Protein 3HBA (pdb70)

CATH classification: 3.40.50.10490 (+1 more: 3.40.50.10490)

Sequence (615 aa):
TTNTIEQEARTAPQKIAEQLLANDAITESLGSSVLREFKPKFVIVGRGSSDHAGVFAKYLFEIEASIPTFAAAPSVASVYGKTLKLAGGLVIVISQSGRSPDILAQARAKNAGAFCVALVVNDETAPIKDIVDVVIPLRAGEEKAVAATKSYLATLSALLQVAAKWTQNESSLVEAVNSLPQALQAAVDAEPQLRAGSLTDVKNLVVLGRGFGYAVVSKEIALKLKEVVCAIHHAEAFSSAEFLSILDVCIRDESYGSHVEQIANVKQRGANLIHLHQTSADIHPRIIAPLALLQRFYIDVAAVAIALGINPDKTTNTIEQEARTAPQKIAEQLLANDAITESLGSVLREFKPKFVIVGRGSSDHAGVFAKYLFEIEASIPTFAAAPSVASVYGKTLKLAGGLVIVISQSGRSPDILAQARRAKNAGAFCVALVNDETAPIKDIVDVVIIPLRAGEEKAVAATKSYLATLSALLQVAAKWTQNNESLVEAVNSLPQALQAAVDAEPQLRAGSLTDVKNLVVLGRGFGYAVVSKEIALKLKEVVCAIHAEAFSSAEFLSILDVCIRRDESYGSHVEQIANVKQRGANLIHLHQTSADIHHPRIAPLALLQRFYIDVAAVAIALGINPDKP

Solvent-accessible surface area: 22701 Å² total

InterPro domains:
  IPR001347 SIS domain [PF01380] (42-165)
  IPR001347 SIS domain [PF01380] (200-285)
  IPR001347 SIS domain [PS51464] (32-174)
  IPR001347 SIS domain [PS51464] (191-333)
  IPR035466 GlmS/AgaS, SIS domain 1 [cd05008] (43-168)
  IPR035490 GlmS/FrlB, SIS domain 2 [cd05009] (194-330)
  IPR046348 SIS domain superfamily [SSF53697] (4-331)

Organism: Shewanella denitrificans (strain OS217 / ATCC BAA-1090 / DSM 15013) (NCBI:txid318161)

B-factor: mean 24.26, std 10.54, range [4.54, 102.03]

Nearest PDB structures (foldseek):
  3hba-assembly1_A  TM=1.003E+00  e=1.716E-53  Shewanella denitrificans OS217
  8eol-assembly1_A  TM=9.895E-01  e=9.087E-47  Shewanella denitrificans OS217
  8eol-assembly1_B  TM=9.824E-01  e=3.189E-46  Shewanella denitrificans OS217
  7kqa-assembly1_B  TM=9.070E-01  e=3.285E-26  Stenotrophomonas maltophilia
  3fj1-assembly2_C  TM=9.315E-01  e=9.340E-25  Ruegeria pomeroyi DSS-3

Structure (mmCIF, N/CA/C/O backbone):
data_3HBA
#
_entry.id   3HBA
#
_cell.length_a   74.579
_cell.length_b   89.445
_cell.length_c   109.497
_cell.angle_alpha   90.000
_cell.angle_beta   90.000
_cell.angle_gamma   90.000
#
_symmetry.space_group_name_H-M   'P 21 21 21'
#
loop_
_entity.id
_entity.type
_entity.pdbx_description
1 polymer 'Putative phosphosugar isomerase'
2 non-polymer 'CITRIC ACID'
3 non-polymer GLYCEROL
4 water water
#
loop_
_atom_site.group_PDB
_atom_site.id
_atom_site.type_symbol
_atom_site.label_atom_id
_atom_site.label_alt_id
_atom_site.label_comp_id
_atom_site.label_asym_id
_atom_site.label_entity_id
_atom_site.label_seq_id
_atom_site.pdbx_PDB_ins_code
_atom_site.Cartn_x
_atom_site.Cartn_y
_atom_site.Cartn_z
_atom_site.occupancy
_atom_site.B_iso_or_equiv
_atom_site.auth_seq_id
_atom_site.auth_comp_id
_atom_site.auth_asym_id
_atom_site.auth_atom_id
_atom_site.pdbx_PDB_model_num
ATOM 17 N N . THR A 1 3 ? 46.579 84.572 13.711 1.00 18.67 2 THR A N 1
ATOM 18 C CA . THR A 1 3 ? 47.762 85.307 13.196 1.00 17.64 2 THR A CA 1
ATOM 19 C C . THR A 1 3 ? 47.417 86.782 13.188 1.00 15.92 2 THR A C 1
ATOM 20 O O . THR A 1 3 ? 46.242 87.156 13.198 1.00 15.49 2 THR A O 1
ATOM 24 N N . THR A 1 4 ? 48.426 87.636 13.130 1.00 15.26 3 THR A N 1
ATOM 25 C CA . THR A 1 4 ? 48.190 89.072 13.251 1.00 12.36 3 THR A CA 1
ATOM 26 C C . THR A 1 4 ? 48.807 89.909 12.143 1.00 15.67 3 THR A C 1
ATOM 27 O O . THR A 1 4 ? 49.779 89.508 11.465 1.00 16.11 3 THR A O 1
ATOM 31 N N . ASN A 1 5 ? 48.275 91.123 12.016 1.00 18.24 4 ASN A N 1
ATOM 32 C CA . ASN A 1 5 ? 48.790 92.049 11.035 1.00 18.58 4 ASN A CA 1
ATOM 33 C C . ASN A 1 5 ? 49.785 93.053 11.650 1.00 16.80 4 ASN A C 1
ATOM 34 O O . ASN A 1 5 ? 49.997 94.132 11.094 1.00 15.20 4 ASN A O 1
ATOM 39 N N . THR A 1 6 ? 50.416 92.683 12.769 1.00 14.76 5 THR A N 1
ATOM 40 C CA . THR A 1 6 ? 51.387 93.571 13.452 1.00 16.45 5 THR A CA 1
ATOM 41 C C . THR A 1 6 ? 52.693 93.661 12.640 1.00 16.40 5 THR A C 1
ATOM 42 O O . THR A 1 6 ? 53.002 92.753 11.852 1.00 14.10 5 THR A O 1
ATOM 46 N N . ILE A 1 7 ? 53.400 94.779 12.787 1.00 17.21 6 ILE A N 1
ATOM 47 C CA . ILE A 1 7 ? 54.703 94.980 12.142 1.00 18.54 6 ILE A CA 1
ATOM 48 C C . ILE A 1 7 ? 55.674 93.982 12.735 1.00 20.68 6 ILE A C 1
ATOM 49 O O . ILE A 1 7 ? 56.552 93.455 12.052 1.00 25.00 6 ILE A O 1
ATOM 62 N N . GLU A 1 9 ? 55.058 90.984 13.636 1.00 16.96 8 GLU A N 1
ATOM 63 C CA . GLU A 1 9 ? 54.879 89.721 12.954 1.00 15.59 8 GLU A CA 1
ATOM 64 C C . GLU A 1 9 ? 55.431 89.783 11.519 1.00 13.85 8 GLU A C 1
ATOM 65 O O . GLU A 1 9 ? 56.066 88.829 11.044 1.00 13.45 8 GLU A O 1
ATOM 71 N N . GLN A 1 10 ? 55.224 90.903 10.840 1.00 16.14 9 GLN A N 1
ATOM 72 C CA . GLN A 1 10 ? 55.691 91.051 9.462 1.00 16.26 9 GLN A CA 1
ATOM 73 C C . GLN A 1 10 ? 57.186 90.869 9.373 1.00 14.57 9 GLN A C 1
ATOM 74 O O . GLN A 1 10 ? 57.648 90.118 8.528 1.00 14.76 9 GLN A O 1
ATOM 80 N N . GLU A 1 11 ? 57.927 91.518 10.283 1.00 15.05 10 GLU A N 1
ATOM 81 C CA . GLU A 1 11 ? 59.382 91.410 10.346 1.00 15.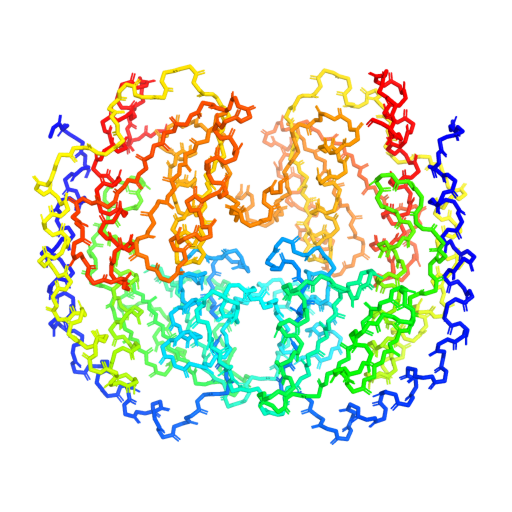46 10 GLU A CA 1
ATOM 82 C C . GLU A 1 11 ? 59.824 89.981 10.680 1.00 16.39 10 GLU A C 1
ATOM 83 O O . GLU A 1 11 ? 60.717 89.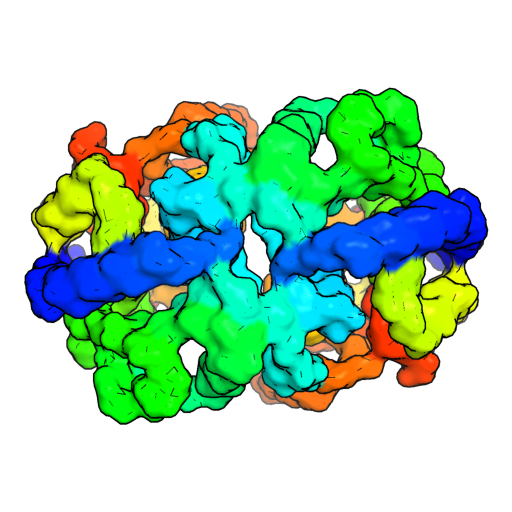415 10.026 1.00 16.89 10 GLU A O 1
ATOM 89 N N . ALA A 1 12 ? 59.156 89.375 11.651 1.00 15.81 11 ALA A N 1
ATOM 90 C CA . ALA A 1 12 ? 59.485 88.036 12.039 1.00 14.43 11 ALA A CA 1
ATOM 91 C C . ALA A 1 12 ? 59.329 87.084 10.842 1.00 15.02 11 ALA A C 1
ATOM 92 O O . ALA A 1 12 ? 60.217 86.264 10.592 1.00 14.91 11 ALA A O 1
ATOM 94 N N . ARG A 1 13 ? 58.248 87.232 10.082 1.00 16.97 12 ARG A N 1
ATOM 95 C CA . ARG A 1 13 ? 57.976 86.342 8.945 1.00 16.28 12 ARG A CA 1
ATOM 96 C C . ARG A 1 13 ? 58.879 86.551 7.743 1.00 17.57 12 ARG A C 1
ATOM 97 O O . ARG A 1 13 ? 58.987 85.645 6.911 1.00 17.25 12 ARG A O 1
ATOM 105 N N . THR A 1 14 ? 59.519 87.721 7.660 1.00 20.96 13 THR A N 1
ATOM 106 C CA . THR A 1 14 ? 60.525 88.029 6.629 1.00 22.17 13 THR A CA 1
ATOM 107 C C . THR A 1 14 ? 61.959 87.524 6.926 1.00 21.44 13 THR A C 1
ATOM 108 O O . THR A 1 14 ? 62.814 87.542 6.035 1.00 20.09 13 THR A O 1
ATOM 112 N N . ALA A 1 15 ? 62.222 87.112 8.170 1.00 17.63 14 ALA A N 1
ATOM 113 C CA . ALA A 1 15 ? 63.533 86.676 8.608 1.00 15.86 14 ALA A CA 1
ATOM 114 C C . ALA A 1 15 ? 64.148 85.576 7.755 1.00 17.30 14 ALA A C 1
ATOM 115 O O . ALA A 1 15 ? 65.315 85.648 7.436 1.00 13.78 14 ALA A O 1
ATOM 117 N N . PRO A 1 16 ? 63.378 84.524 7.423 1.00 20.50 15 PRO A N 1
ATOM 118 C CA . PRO A 1 16 ? 64.026 83.430 6.665 1.00 20.11 15 PRO A CA 1
ATOM 119 C C . PRO A 1 16 ? 64.621 83.881 5.321 1.00 17.92 15 PRO A C 1
ATOM 120 O O . PRO A 1 16 ? 65.748 83.507 4.984 1.00 16.33 15 PRO A O 1
ATOM 124 N N . GLN A 1 17 ? 63.871 84.671 4.576 1.00 18.87 16 GLN A N 1
ATOM 125 C CA . GLN A 1 17 ? 64.362 85.157 3.297 1.00 19.79 16 GLN A CA 1
ATOM 126 C C . GLN A 1 17 ? 65.474 86.174 3.487 1.00 18.94 16 GLN A C 1
ATOM 127 O O . GLN A 1 17 ? 66.445 86.141 2.728 1.00 20.77 16 GLN A O 1
ATOM 133 N N . LYS A 1 18 ? 65.348 87.064 4.478 1.00 19.08 17 LYS A N 1
ATOM 134 C CA . LYS A 1 18 ? 66.374 88.066 4.715 1.00 19.20 17 LYS A CA 1
ATOM 135 C C . LYS A 1 18 ? 67.670 87.398 5.109 1.00 16.53 17 LYS A C 1
ATOM 136 O O . LYS A 1 18 ? 68.729 87.833 4.694 1.00 15.64 17 LYS A O 1
ATOM 142 N N . ILE A 1 19 ? 67.591 86.329 5.890 1.00 16.23 18 ILE A N 1
ATOM 143 C CA . ILE A 1 19 ? 68.792 85.614 6.305 1.00 15.30 18 ILE A CA 1
ATOM 144 C C . ILE A 1 19 ? 69.376 84.799 5.132 1.00 15.99 18 ILE A C 1
ATOM 145 O O . ILE A 1 19 ? 70.607 84.738 4.970 1.00 15.91 18 ILE A O 1
ATOM 150 N N . ALA A 1 20 ? 68.537 84.214 4.290 1.00 15.50 19 ALA A N 1
ATOM 151 C CA . ALA A 1 20 ? 69.070 83.533 3.104 1.00 15.29 19 ALA A CA 1
ATOM 152 C C . ALA A 1 20 ? 69.892 84.561 2.281 1.00 16.63 19 ALA A C 1
ATOM 153 O O . ALA A 1 20 ? 71.053 84.299 1.907 1.00 13.78 19 ALA A O 1
ATOM 155 N N . GLU A 1 21 ? 69.322 85.745 2.064 1.00 14.57 20 GLU A N 1
ATOM 156 C CA . GLU A 1 21 ? 70.035 86.809 1.343 1.00 16.45 20 GLU A CA 1
ATOM 157 C C . GLU A 1 21 ? 71.319 87.257 2.057 1.00 14.62 20 GLU A C 1
ATOM 158 O O . GLU A 1 21 ? 72.333 87.505 1.417 1.00 13.34 20 GLU A O 1
ATOM 164 N N . GLN A 1 22 ? 71.278 87.339 3.383 1.00 14.53 21 GLN A N 1
ATOM 165 C CA . GLN A 1 22 ? 72.434 87.722 4.182 1.00 13.32 21 GLN A CA 1
ATOM 166 C C . GLN A 1 22 ? 73.609 86.738 4.015 1.00 15.74 21 GLN A C 1
ATOM 167 O O . GLN A 1 22 ? 74.757 87.139 3.748 1.00 14.80 21 GLN A O 1
ATOM 173 N N . LEU A 1 23 ? 73.303 85.454 4.168 1.00 14.69 22 LEU A N 1
ATOM 174 C CA . LEU A 1 23 ? 74.303 84.407 4.093 1.00 15.74 22 LEU A CA 1
ATOM 175 C C . LEU A 1 23 ? 74.957 84.350 2.715 1.00 16.09 22 LEU A C 1
ATOM 176 O O . LEU A 1 23 ? 76.186 84.247 2.590 1.00 17.12 22 LEU A O 1
ATOM 181 N N . LEU A 1 24 ? 74.146 84.454 1.684 1.00 13.40 23 LEU A N 1
ATOM 182 C CA . LEU A 1 24 ? 74.678 84.453 0.330 1.00 15.85 23 LEU A CA 1
ATOM 183 C C . LEU A 1 24 ? 75.599 85.675 0.141 1.00 14.49 23 LEU A C 1
ATOM 184 O O . LEU A 1 24 ? 76.754 85.536 -0.313 1.00 13.38 23 LEU A O 1
ATOM 189 N N . ALA A 1 25 ? 75.089 86.862 0.486 1.00 14.71 24 ALA A N 1
ATOM 190 C CA . ALA A 1 25 ? 75.828 88.135 0.315 1.00 13.82 24 ALA A CA 1
ATOM 191 C C . ALA A 1 25 ? 77.133 88.209 1.165 1.00 15.39 24 ALA A C 1
ATOM 192 O O . ALA A 1 25 ? 78.127 88.827 0.758 1.00 14.69 24 ALA A O 1
ATOM 194 N N . ASN A 1 26 ? 77.141 87.550 2.314 1.00 15.39 25 ASN A N 1
ATOM 195 C CA . ASN A 1 26 ? 78.283 87.563 3.252 1.00 13.28 25 ASN A CA 1
ATOM 196 C C . ASN A 1 26 ? 79.211 86.364 3.152 1.00 14.56 25 ASN A C 1
ATOM 197 O O . ASN A 1 26 ? 80.203 86.250 3.935 1.00 16.01 25 ASN A O 1
ATOM 202 N N . ASP A 1 27 ? 78.902 85.447 2.238 1.00 15.83 26 ASP A N 1
ATOM 203 C CA . ASP A 1 27 ? 79.715 84.232 2.123 1.00 14.37 26 ASP A CA 1
ATOM 204 C C . ASP A 1 27 ? 81.178 84.567 1.855 1.00 16.44 26 ASP A C 1
ATOM 205 O O . ASP A 1 27 ? 82.062 83.983 2.492 1.00 13.86 26 ASP A O 1
ATOM 210 N N . ALA A 1 28 ? 81.450 85.478 0.910 1.00 14.33 27 ALA A N 1
ATOM 211 C CA . ALA A 1 28 ? 82.844 85.844 0.594 1.00 14.49 27 ALA A CA 1
ATOM 212 C C . ALA A 1 28 ? 83.570 86.526 1.775 1.00 15.54 27 ALA A C 1
ATOM 213 O O . ALA A 1 28 ? 84.681 86.119 2.126 1.00 14.02 27 ALA A O 1
ATOM 215 N N . ILE A 1 29 ? 82.950 87.533 2.404 1.00 15.46 28 ILE A N 1
ATOM 216 C CA . ILE A 1 29 ? 83.608 88.258 3.474 1.00 12.39 28 ILE A CA 1
ATOM 217 C C . ILE A 1 29 ? 83.874 87.398 4.702 1.00 15.63 28 ILE A C 1
ATOM 218 O O . ILE A 1 29 ? 84.968 87.488 5.286 1.00 16.84 28 ILE A O 1
ATOM 223 N N . THR A 1 30 ? 82.941 86.498 5.042 1.00 13.79 29 THR A N 1
ATOM 224 C CA . THR A 1 30 ? 83.114 85.623 6.207 1.00 12.83 29 THR A CA 1
ATOM 225 C C . THR A 1 30 ? 84.142 84.532 5.917 1.00 14.18 29 THR A C 1
ATOM 226 O O . THR A 1 30 ? 84.922 84.151 6.788 1.00 13.78 29 THR A O 1
ATOM 230 N N . GLU A 1 31 ? 84.161 84.033 4.682 1.00 13.43 30 GLU A N 1
ATOM 231 C CA . GLU A 1 31 ? 85.218 83.133 4.253 1.00 12.92 30 GLU A CA 1
ATOM 232 C C . GLU A 1 31 ? 86.628 83.736 4.466 1.00 14.36 30 GLU A C 1
ATOM 233 O O . GLU A 1 31 ? 87.514 83.066 5.008 1.00 10.09 30 GLU A O 1
ATOM 239 N N . SER A 1 32 ? 86.825 84.979 4.016 1.00 13.81 31 SER A N 1
ATOM 240 C CA . SER A 1 32 ? 88.102 85.656 4.170 1.00 14.36 31 SER A CA 1
ATOM 241 C C . SER A 1 32 ? 88.383 85.929 5.643 1.00 12.64 31 SER A C 1
ATOM 242 O O . SER A 1 32 ? 89.513 85.814 6.095 1.00 12.12 31 SER A O 1
ATOM 245 N N . LEU A 1 33 ? 87.366 86.303 6.394 1.00 12.32 32 LEU A N 1
ATOM 246 C CA . LEU A 1 33 ? 87.568 86.545 7.842 1.00 12.73 32 LEU A CA 1
ATOM 247 C C . LEU A 1 33 ? 88.036 85.261 8.518 1.00 11.29 32 LEU A C 1
ATOM 248 O O . LEU A 1 33 ? 88.859 85.297 9.388 1.00 17.23 32 LEU A O 1
ATOM 253 N N . GLY A 1 34 ? 87.525 84.130 8.060 1.00 14.66 33 GLY A N 1
ATOM 254 C CA . GLY A 1 34 ? 87.902 82.809 8.572 1.00 13.82 33 GLY A CA 1
ATOM 255 C C . GLY A 1 34 ? 89.378 82.549 8.394 1.00 15.18 33 GLY A C 1
ATOM 256 O O . GLY A 1 34 ? 90.012 82.029 9.292 1.00 16.09 33 GLY A O 1
ATOM 257 N N . SER A 1 35 ? 89.895 82.904 7.219 1.00 15.43 34 SER A N 1
ATOM 258 C CA A SER A 1 35 ? 91.322 82.827 6.907 0.50 15.10 34 SER A CA 1
ATOM 259 C CA B SER A 1 35 ? 91.338 82.813 6.930 0.50 15.42 34 SER A CA 1
ATOM 260 C C . SER A 1 35 ? 92.159 83.732 7.837 1.00 14.63 34 SER A C 1
ATOM 261 O O . SER A 1 35 ? 93.196 83.331 8.363 1.00 15.52 34 SER A O 1
ATOM 266 N N . VAL A 1 36 ? 91.710 84.957 8.014 1.00 13.09 35 VAL A N 1
ATOM 267 C CA . VAL A 1 36 ? 92.349 85.889 8.958 1.00 14.15 35 VAL A CA 1
ATOM 268 C C . VAL A 1 36 ? 92.404 85.303 10.387 1.00 13.94 35 VAL A C 1
ATOM 269 O O . VAL A 1 36 ? 93.455 85.292 11.039 1.00 13.71 35 VAL A O 1
ATOM 273 N N . LEU A 1 37 ? 91.303 84.735 10.837 1.00 13.60 36 LEU A N 1
ATOM 274 C CA . LEU A 1 37 ? 91.244 84.199 12.211 1.00 13.84 36 LEU A CA 1
ATOM 275 C C . LEU A 1 37 ? 92.113 82.938 12.399 1.00 16.42 36 LEU A C 1
ATOM 276 O O . LEU A 1 37 ? 92.761 82.782 13.446 1.00 17.04 36 LEU A O 1
ATOM 281 N N . ARG A 1 38 ? 92.183 82.070 11.395 1.00 14.45 37 ARG A N 1
ATOM 282 C CA . ARG A 1 38 ? 93.052 80.901 11.521 1.00 13.48 37 ARG A CA 1
ATOM 283 C C . ARG A 1 38 ? 94.516 81.318 11.516 1.00 13.66 37 ARG A C 1
ATOM 284 O O . ARG A 1 38 ? 95.358 80.673 12.146 1.00 13.63 37 ARG A O 1
ATOM 292 N N . GLU A 1 39 ? 94.828 82.431 10.852 1.00 13.88 38 GLU A N 1
ATOM 293 C CA . GLU A 1 39 ? 96.202 82.927 10.845 1.00 14.06 38 GLU A CA 1
ATOM 294 C C . GLU A 1 39 ? 96.574 83.590 12.168 1.00 14.77 38 GLU A C 1
ATOM 295 O O . GLU A 1 39 ? 97.650 83.379 12.681 1.00 15.05 38 GLU A O 1
ATOM 301 N N . PHE A 1 40 ? 95.664 84.400 12.679 1.00 14.83 39 PHE A N 1
ATOM 302 C CA . PHE A 1 40 ? 95.819 85.233 13.894 1.00 19.23 39 PHE A CA 1
ATOM 303 C C . PHE A 1 40 ? 95.766 84.369 15.178 1.00 18.71 39 PHE A C 1
ATOM 304 O O . PHE A 1 40 ? 96.486 84.638 16.124 1.00 17.87 39 PHE A O 1
ATOM 312 N N . LYS A 1 41 ? 94.881 83.373 15.204 1.00 18.40 40 LYS A N 1
ATOM 313 C CA . LYS A 1 41 ? 94.754 82.440 16.324 1.00 20.52 40 LYS A CA 1
ATOM 314 C C . LYS A 1 41 ? 94.349 83.144 17.611 1.00 17.47 40 LYS A C 1
ATOM 315 O O . LYS A 1 41 ? 95.148 83.261 18.533 1.00 16.76 40 LYS A O 1
ATOM 319 N N . PRO A 1 42 ? 93.099 83.611 17.682 1.00 19.55 41 PRO A N 1
ATOM 320 C CA . PRO A 1 42 ? 92.640 84.340 18.869 1.00 20.48 41 PRO A CA 1
ATOM 321 C C . PRO A 1 42 ? 92.764 83.511 20.134 1.00 20.37 41 PRO A C 1
ATOM 322 O O . PRO A 1 42 ? 92.388 82.326 20.157 1.00 17.61 41 PRO A O 1
ATOM 326 N N . LYS A 1 43 ? 93.300 84.145 21.166 1.00 19.98 42 LYS A N 1
ATOM 327 C CA . LYS A 1 43 ? 93.447 83.531 22.476 1.00 20.16 42 LYS A CA 1
ATOM 328 C C . LYS A 1 43 ? 92.114 83.505 23.222 1.00 18.68 42 LYS A C 1
ATOM 329 O O . LYS A 1 43 ? 91.896 82.692 24.083 1.00 17.28 42 LYS A O 1
ATOM 335 N N . PHE A 1 44 ? 91.257 84.461 22.901 1.00 17.43 43 PHE A N 1
ATOM 336 C CA . PHE A 1 44 ? 89.938 84.586 23.525 1.00 13.26 43 PHE A CA 1
ATOM 337 C C . PHE A 1 44 ? 89.091 85.427 22.612 1.00 12.97 43 PHE A C 1
ATOM 338 O O . PHE A 1 44 ? 89.598 86.072 21.639 1.00 16.48 43 PHE A O 1
ATOM 346 N N . VAL A 1 45 ? 87.784 85.382 22.861 1.00 17.32 44 VAL A N 1
ATOM 347 C CA . VAL A 1 45 ? 86.826 86.198 22.115 1.00 16.62 44 VAL A CA 1
ATOM 348 C C . VAL A 1 45 ? 86.058 87.078 23.097 1.00 17.13 44 VAL A C 1
ATOM 349 O O . VAL A 1 45 ? 85.388 86.585 23.988 1.00 15.75 44 VAL A O 1
ATOM 361 N N . ILE A 1 47 ? 83.124 89.874 23.507 1.00 14.19 46 ILE A N 1
ATOM 362 C CA . ILE A 1 47 ? 81.945 90.461 22.840 1.00 12.05 46 ILE A CA 1
ATOM 363 C C . ILE A 1 47 ? 81.615 91.843 23.415 1.00 16.07 46 ILE A C 1
ATOM 364 O O . ILE A 1 47 ? 81.412 91.976 24.616 1.00 17.24 46 ILE A O 1
ATOM 369 N N . VAL A 1 48 ? 81.598 92.868 22.559 1.00 14.71 47 VAL A N 1
ATOM 370 C CA . VAL A 1 48 ? 81.319 94.249 22.955 1.00 15.76 47 VAL A CA 1
ATOM 371 C C . VAL A 1 48 ? 79.905 94.601 22.504 1.00 19.22 47 VAL A C 1
ATOM 372 O O . VAL A 1 48 ? 79.555 94.545 21.306 1.00 17.10 47 VAL A O 1
ATOM 376 N N . GLY A 1 49 ? 79.085 94.937 23.469 1.00 20.03 48 GLY A N 1
ATOM 377 C CA . GLY A 1 49 ? 77.720 95.307 23.212 1.00 23.32 48 GLY A CA 1
ATOM 378 C C . GLY A 1 49 ? 77.181 96.009 24.438 1.00 21.99 48 GLY A C 1
ATOM 379 O O . GLY A 1 49 ? 77.761 96.999 24.908 1.00 22.79 48 GLY A O 1
ATOM 380 N N . ARG A 1 50 ? 76.077 95.494 24.948 1.00 24.06 49 ARG A N 1
ATOM 381 C CA . ARG A 1 50 ? 75.390 96.092 26.088 1.00 28.15 49 ARG A CA 1
ATOM 382 C C . ARG A 1 50 ? 75.707 95.392 27.417 1.00 29.75 49 ARG A C 1
ATOM 383 O O . ARG A 1 50 ? 74.855 95.257 28.261 1.00 34.94 49 ARG A O 1
ATOM 387 N N . GLY A 1 51 ? 76.935 94.939 27.595 1.00 31.15 50 GLY A N 1
ATOM 388 C CA . GLY A 1 51 ? 77.331 94.293 28.825 1.00 32.51 50 GLY A CA 1
ATOM 389 C C . GLY A 1 51 ? 76.829 92.883 28.954 1.00 34.53 50 GLY A C 1
ATOM 390 O O . GLY A 1 51 ? 76.594 92.200 27.960 1.00 32.28 50 GLY A O 1
ATOM 391 N N . SER A 1 52 ? 76.680 92.428 30.195 1.00 36.19 51 SER A N 1
ATOM 392 C CA . SER A 1 52 ? 76.175 91.072 30.465 1.00 37.75 51 SER A CA 1
ATOM 393 C C . SER A 1 52 ? 74.704 90.923 30.045 1.00 39.64 51 SER A C 1
ATOM 394 O O . SER A 1 52 ? 74.233 89.812 29.764 1.00 41.17 51 SER A O 1
ATOM 397 N N . SER A 1 53 ? 73.978 92.040 29.947 1.00 41.27 52 SER A N 1
ATOM 398 C CA . SER A 1 53 ? 72.596 91.974 29.476 1.00 42.17 52 SER A CA 1
ATOM 399 C C . SER A 1 53 ? 72.556 91.833 27.945 1.00 42.81 52 SER A C 1
ATOM 400 O O . SER A 1 53 ? 71.508 92.136 27.327 1.00 44.75 52 SER A O 1
ATOM 403 N N . ASP A 1 54 ? 73.664 91.394 27.322 1.00 34.86 53 ASP A N 1
ATOM 404 C CA . ASP A 1 54 ? 73.648 91.327 25.881 1.00 31.88 53 ASP A CA 1
ATOM 405 C C . ASP A 1 54 ? 73.265 89.921 25.476 1.00 26.68 53 ASP A C 1
ATOM 406 O O . ASP A 1 54 ? 74.041 88.986 25.630 1.00 20.33 53 ASP A O 1
ATOM 411 N N . HIS A 1 55 ? 72.067 89.763 24.948 1.00 22.98 54 HIS A N 1
ATOM 412 C CA . HIS A 1 55 ? 71.607 88.394 24.652 1.00 25.69 54 HIS A CA 1
ATOM 413 C C . HIS A 1 55 ? 72.388 87.705 23.562 1.00 22.85 54 HIS A C 1
ATOM 414 O O . HIS A 1 55 ? 72.710 86.522 23.679 1.00 22.61 54 HIS A O 1
ATOM 421 N N . ALA A 1 56 ? 72.761 88.471 22.539 1.00 22.51 55 ALA A N 1
ATOM 422 C CA . ALA A 1 56 ? 73.578 87.943 21.443 1.00 22.34 55 ALA A CA 1
ATOM 423 C C . ALA A 1 56 ? 74.917 87.490 21.961 1.00 19.90 55 ALA A C 1
ATOM 424 O O . ALA A 1 56 ? 75.401 86.429 21.555 1.00 19.22 55 ALA A O 1
ATOM 426 N N . GLY A 1 57 ? 75.484 88.252 22.903 1.00 19.44 56 GLY A N 1
ATOM 427 C CA . GLY A 1 57 ? 76.746 87.913 23.546 1.00 19.31 56 GLY A CA 1
ATOM 428 C C . GLY A 1 57 ? 76.660 86.587 24.306 1.00 19.09 56 GLY A C 1
ATOM 429 O O . GLY A 1 57 ? 77.577 85.799 24.272 1.00 18.14 56 GLY A O 1
ATOM 430 N N . VAL A 1 58 ? 75.562 86.332 25.006 1.00 20.33 57 VAL A N 1
ATOM 431 C CA . VAL A 1 58 ? 75.409 85.041 25.712 1.00 18.51 57 VAL A CA 1
ATOM 432 C C . VAL A 1 58 ? 75.397 83.894 24.673 1.00 18.44 57 VAL A C 1
ATOM 433 O O . VAL A 1 58 ? 76.077 82.874 24.835 1.00 17.85 57 VAL A O 1
ATOM 437 N N . PHE A 1 59 ? 74.665 84.065 23.586 1.00 17.24 58 PHE A N 1
ATOM 438 C CA . PHE A 1 59 ? 74.640 83.040 22.543 1.00 16.24 58 PHE A CA 1
ATOM 439 C C . PHE A 1 59 ? 76.065 82.835 21.997 1.00 16.72 58 PHE A C 1
ATOM 440 O O . PHE A 1 59 ? 76.497 81.702 21.812 1.00 14.23 58 PHE A O 1
ATOM 448 N N . ALA A 1 60 ? 76.772 83.937 21.750 1.00 17.53 59 ALA A N 1
ATOM 449 C CA . ALA A 1 60 ? 78.144 83.887 21.220 1.00 17.36 59 ALA A CA 1
ATOM 450 C C . ALA A 1 60 ? 79.104 83.139 22.133 1.00 14.60 59 ALA A C 1
ATOM 451 O O . ALA A 1 60 ? 79.981 82.411 21.669 1.00 15.01 59 ALA A O 1
ATOM 453 N N . LYS A 1 61 ? 78.924 83.266 23.442 1.00 17.94 60 LYS A N 1
ATOM 454 C CA . LYS A 1 61 ? 79.772 82.539 24.365 1.00 13.62 60 LYS A CA 1
ATOM 455 C C . LYS A 1 61 ? 79.672 81.060 24.107 1.00 16.16 60 LYS A C 1
ATOM 456 O O . LYS A 1 61 ? 80.688 80.385 23.967 1.00 15.98 60 LYS A O 1
ATOM 462 N N . TYR A 1 62 ? 78.439 80.552 24.088 1.00 15.35 61 TYR A N 1
ATOM 463 C CA . TYR A 1 62 ? 78.239 79.116 23.858 1.00 15.72 61 TYR A CA 1
ATOM 464 C C . TYR A 1 62 ? 78.755 78.741 22.463 1.00 12.75 61 TYR A C 1
ATOM 465 O O . TYR A 1 62 ? 79.469 77.774 22.310 1.00 12.46 61 TYR A O 1
ATOM 474 N N . LEU A 1 63 ? 78.438 79.560 21.468 1.00 13.58 62 LEU A N 1
ATOM 475 C CA . LEU A 1 63 ? 78.857 79.255 20.087 1.00 13.78 62 LEU A CA 1
ATOM 476 C C . LEU A 1 63 ? 80.383 79.086 19.959 1.00 13.01 62 LEU A C 1
ATOM 477 O O . LEU A 1 63 ? 80.869 78.044 19.501 1.00 12.05 62 LEU A O 1
ATOM 482 N N . PHE A 1 64 ? 81.156 80.075 20.387 1.00 15.48 63 PHE A N 1
ATOM 483 C CA . PHE A 1 64 ? 82.629 80.016 20.145 1.00 12.30 63 PHE A CA 1
ATOM 484 C C . PHE A 1 64 ? 83.381 79.089 21.091 1.00 13.13 63 PHE A C 1
ATOM 485 O O . PHE A 1 64 ? 84.359 78.437 20.694 1.00 14.01 63 PHE A O 1
ATOM 493 N N . GLU A 1 65 ? 82.911 79.002 22.323 1.00 13.67 64 GLU A N 1
ATOM 494 C CA . GLU A 1 65 ? 83.476 78.060 23.271 1.00 14.98 64 GLU A CA 1
ATOM 495 C C . GLU A 1 65 ? 83.233 76.630 22.815 1.00 15.72 64 GLU A C 1
ATOM 496 O O . GLU A 1 65 ? 84.140 75.812 22.817 1.00 17.93 64 GLU A O 1
ATOM 502 N N . ILE A 1 66 ? 82.013 76.326 22.405 1.00 15.11 65 ILE A N 1
ATOM 503 C CA . ILE A 1 66 ? 81.692 74.964 22.047 1.00 13.70 65 ILE A CA 1
ATOM 504 C C . ILE A 1 66 ? 82.243 74.558 20.667 1.00 15.01 65 ILE A C 1
ATOM 505 O O . ILE A 1 66 ? 82.756 73.451 20.524 1.00 14.25 65 ILE A O 1
ATOM 510 N N . GLU A 1 67 ? 82.152 75.438 19.672 1.00 14.99 66 GLU A N 1
ATOM 511 C CA . GLU A 1 67 ? 82.626 75.113 18.309 1.00 16.86 66 GLU A CA 1
ATOM 512 C C . GLU A 1 67 ? 84.114 75.355 18.109 1.00 17.93 66 GLU A C 1
ATOM 513 O O . GLU A 1 67 ? 84.759 74.600 17.407 1.00 18.09 66 GLU A O 1
ATOM 519 N N . ALA A 1 68 ? 84.669 76.371 18.771 1.00 15.50 67 ALA A N 1
ATOM 520 C CA . ALA A 1 68 ? 86.068 76.726 18.567 1.00 17.51 67 ALA A CA 1
ATOM 521 C C . ALA A 1 68 ? 86.996 76.421 19.750 1.00 16.33 67 ALA A C 1
ATOM 522 O O . ALA A 1 68 ? 88.211 76.518 19.624 1.00 18.64 67 ALA A O 1
ATOM 524 N N . SER A 1 69 ? 86.437 76.026 20.878 1.00 16.39 68 SER A N 1
ATOM 525 C CA . SER A 1 69 ? 87.194 75.806 22.112 1.00 14.69 68 SER A CA 1
ATOM 526 C C . SER A 1 69 ? 87.979 77.010 22.597 1.00 16.22 68 SER A C 1
ATOM 527 O O . SER A 1 69 ? 88.992 76.847 23.263 1.00 16.76 68 SER A O 1
ATOM 530 N N . ILE A 1 70 ? 87.531 78.218 22.273 1.00 15.03 69 ILE A N 1
ATOM 531 C CA . ILE A 1 70 ? 88.243 79.443 22.685 1.00 14.89 69 ILE A CA 1
ATOM 532 C C . ILE A 1 70 ? 87.372 80.177 23.734 1.00 15.73 69 ILE A C 1
ATOM 533 O O . ILE A 1 70 ? 86.198 80.430 23.467 1.00 15.65 69 ILE A O 1
ATOM 538 N N . PRO A 1 71 ? 87.945 80.545 24.897 1.00 14.41 70 PRO A N 1
ATOM 539 C CA . PRO A 1 71 ? 87.135 81.236 25.898 1.00 16.74 70 PRO A CA 1
ATOM 540 C C . PRO A 1 71 ? 86.540 82.518 25.337 1.00 15.93 70 PRO A C 1
ATOM 541 O O . PRO A 1 71 ? 87.236 83.286 24.646 1.00 15.94 70 PRO A O 1
ATOM 545 N N . THR A 1 72 ? 85.238 82.676 25.566 1.00 14.36 71 THR A N 1
ATOM 546 C CA . THR A 1 72 ? 84.454 83.801 25.027 1.00 15.21 71 THR A CA 1
ATOM 547 C C . THR A 1 72 ? 83.673 84.473 26.150 1.00 15.20 71 THR A C 1
ATOM 548 O O . THR A 1 72 ? 83.113 83.805 27.055 1.00 16.54 71 THR A O 1
ATOM 552 N N . PHE A 1 73 ? 83.651 85.794 26.150 1.00 16.36 72 PHE A N 1
ATOM 553 C CA . PHE A 1 73 ? 82.979 86.499 27.234 1.00 16.80 72 PHE A CA 1
ATOM 554 C C . PHE A 1 73 ? 82.512 87.872 26.788 1.00 17.48 72 PHE A C 1
ATOM 555 O O . PHE A 1 73 ? 82.918 88.368 25.749 1.00 14.95 72 PHE A O 1
ATOM 563 N N . ALA A 1 74 ? 81.642 88.458 27.586 1.00 15.54 73 ALA A N 1
ATOM 564 C CA . ALA A 1 74 ? 81.123 89.798 27.339 1.00 16.60 73 ALA A CA 1
ATOM 565 C C . ALA A 1 74 ? 81.988 90.832 28.046 1.00 18.27 73 ALA A C 1
ATOM 566 O O . ALA A 1 74 ? 82.412 90.640 29.221 1.00 17.84 73 ALA A O 1
ATOM 568 N N . ALA A 1 75 ? 82.240 91.936 27.351 1.00 16.15 74 ALA A N 1
ATOM 569 C CA . ALA A 1 75 ? 82.882 93.088 27.978 1.00 15.07 74 ALA A CA 1
ATOM 570 C C . ALA A 1 75 ? 81.890 93.795 28.888 1.00 15.21 74 ALA A C 1
ATOM 571 O O . ALA A 1 75 ? 80.684 93.791 28.636 1.00 15.69 74 ALA A O 1
ATOM 573 N N . ALA A 1 76 ? 82.429 94.473 29.901 1.00 13.89 75 ALA A N 1
ATOM 574 C CA . ALA A 1 76 ? 81.669 95.319 30.794 1.00 13.81 75 ALA A CA 1
ATOM 575 C C . ALA A 1 76 ? 81.924 96.738 30.314 1.00 14.20 75 ALA A C 1
ATOM 576 O O . ALA A 1 76 ? 83.031 97.234 30.463 1.00 18.86 75 ALA A O 1
ATOM 578 N N . PRO A 1 77 ? 80.912 97.404 29.709 1.00 15.65 76 PRO A N 1
ATOM 579 C CA . PRO A 1 77 ? 81.124 98.747 29.122 1.00 18.84 76 PRO A CA 1
ATOM 580 C C . PRO A 1 77 ? 81.790 99.755 30.053 1.00 16.06 76 PRO A C 1
ATOM 581 O O . PRO A 1 77 ? 82.719 100.482 29.638 1.00 12.43 76 PRO A O 1
ATOM 585 N N . SER A 1 78 ? 81.344 99.775 31.308 1.00 12.65 77 SER A N 1
ATOM 586 C CA . SER A 1 78 ? 81.877 100.690 32.303 1.00 13.05 77 SER A CA 1
ATOM 587 C C . SER A 1 78 ? 83.380 100.621 32.468 1.00 13.40 77 SER A C 1
ATOM 588 O O . SER A 1 78 ? 84.019 101.644 32.812 1.00 12.12 77 SER A O 1
ATOM 591 N N . VAL A 1 79 ? 83.967 99.430 32.319 1.00 12.35 78 VAL A N 1
ATOM 592 C CA . VAL A 1 79 ? 85.426 99.325 32.463 1.00 12.58 78 VAL A CA 1
ATOM 593 C C . VAL A 1 79 ? 86.130 100.281 31.495 1.00 15.76 78 VAL A C 1
ATOM 594 O O . VAL A 1 79 ? 87.090 100.999 31.933 1.00 11.58 78 VAL A O 1
ATOM 598 N N . ALA A 1 80 ? 85.633 100.339 30.239 1.00 16.00 79 ALA A N 1
ATOM 599 C CA . ALA A 1 80 ? 86.205 101.243 29.195 1.00 17.76 79 ALA A CA 1
ATOM 600 C C . ALA A 1 80 ? 85.734 102.666 29.408 1.00 19.40 79 ALA A C 1
ATOM 601 O O . ALA A 1 80 ? 86.543 103.576 29.504 1.00 19.61 79 ALA A O 1
ATOM 603 N N . SER A 1 81 ? 84.422 102.855 29.554 1.00 20.58 80 SER A N 1
ATOM 604 C CA . SER A 1 81 ? 83.824 104.206 29.577 1.00 22.67 80 SER A CA 1
ATOM 605 C C . SER A 1 81 ? 83.909 104.981 30.880 1.00 24.18 80 SER A C 1
ATOM 606 O O . SER A 1 81 ? 84.252 106.149 30.873 1.00 29.17 80 SER A O 1
ATOM 609 N N . VAL A 1 82 ? 83.609 104.348 32.001 1.00 19.77 81 VAL A N 1
ATOM 610 C CA . VAL A 1 82 ? 83.570 105.023 33.283 1.00 18.05 81 VAL A CA 1
ATOM 611 C C . VAL A 1 82 ? 84.947 104.975 33.971 1.00 17.81 81 VAL A C 1
ATOM 612 O O . VAL A 1 82 ? 85.467 105.980 34.469 1.00 14.17 81 VAL A O 1
ATOM 616 N N . TYR A 1 83 ? 85.542 103.794 33.992 1.00 15.12 82 TYR A N 1
ATOM 617 C CA . TYR A 1 83 ? 86.835 103.628 34.657 1.00 16.24 82 TYR A CA 1
ATOM 618 C C . TYR A 1 83 ? 88.053 104.003 33.766 1.00 15.70 82 TYR A C 1
ATOM 619 O O . TYR A 1 83 ? 89.166 104.113 34.255 1.00 14.41 82 TYR A O 1
ATOM 628 N N . GLY A 1 84 ? 87.827 104.218 32.472 1.00 16.82 83 GLY A N 1
ATOM 629 C CA . GLY A 1 84 ? 88.877 104.660 31.568 1.00 15.89 83 GLY A CA 1
ATOM 630 C C . GLY A 1 84 ? 89.999 103.648 31.354 1.00 15.42 83 GLY A C 1
ATOM 631 O O . GLY A 1 84 ? 91.126 104.031 31.130 1.00 14.44 83 GLY A O 1
ATOM 632 N N . LYS A 1 85 ? 89.698 102.357 31.414 1.00 13.93 84 LYS A N 1
ATOM 633 C CA . LYS A 1 85 ? 90.749 101.352 31.320 1.00 16.55 84 LYS A CA 1
ATOM 634 C C . LYS A 1 85 ? 90.972 100.845 29.912 1.00 17.04 84 LYS A C 1
ATOM 635 O O . LYS A 1 85 ? 90.033 100.759 29.118 1.00 17.46 84 LYS A O 1
ATOM 641 N N . THR A 1 86 ? 92.225 100.535 29.582 1.00 17.45 85 THR A N 1
ATOM 642 C CA . THR A 1 86 ? 92.522 99.820 28.347 1.00 18.29 85 THR A CA 1
ATOM 643 C C . THR A 1 86 ? 93.080 98.478 28.760 1.00 21.13 85 THR A C 1
ATOM 644 O O . THR A 1 86 ? 94.133 98.408 29.393 1.00 22.59 85 THR A O 1
ATOM 648 N N . LEU A 1 87 ? 92.384 97.412 28.405 1.00 16.92 86 LEU A N 1
ATOM 649 C CA . LEU A 1 87 ? 92.800 96.084 28.819 1.00 15.55 86 LEU A CA 1
ATOM 650 C C . LEU A 1 87 ? 93.925 95.563 27.931 1.00 16.91 86 LEU A C 1
ATOM 651 O O . LEU A 1 87 ? 94.195 96.097 26.860 1.00 16.88 86 LEU A O 1
ATOM 656 N N . LYS A 1 88 ? 94.580 94.510 28.384 1.00 16.50 87 LYS A N 1
ATOM 657 C CA . LYS A 1 88 ? 95.626 93.899 27.584 1.00 16.95 87 LYS A CA 1
ATOM 658 C C . LYS A 1 88 ? 94.948 92.842 26.734 1.00 14.97 87 LYS A C 1
ATOM 659 O O . LYS A 1 88 ? 94.558 91.799 27.227 1.00 16.47 87 LYS A O 1
ATOM 665 N N . LEU A 1 89 ? 94.721 93.160 25.471 1.00 12.06 88 LEU A N 1
ATOM 666 C CA . LEU A 1 89 ? 93.971 92.297 24.558 1.00 15.95 88 LEU A CA 1
ATOM 667 C C . LEU A 1 89 ? 94.767 91.845 23.341 1.00 19.88 88 LEU A C 1
ATOM 668 O O . LEU A 1 89 ? 94.175 91.365 22.387 1.00 17.69 88 LEU A O 1
ATOM 673 N N . ALA A 1 90 ? 96.101 91.964 23.396 1.00 19.09 89 ALA A N 1
ATOM 674 C CA . ALA A 1 90 ? 96.965 91.428 22.376 1.00 21.09 89 ALA A CA 1
ATOM 675 C C . ALA A 1 90 ? 96.604 89.961 22.105 1.00 20.26 89 ALA A C 1
ATOM 676 O O . ALA A 1 90 ? 96.405 89.146 23.045 1.00 18.03 89 ALA A O 1
ATOM 678 N N . GLY A 1 91 ? 96.451 89.631 20.825 1.00 16.45 90 GLY A N 1
ATOM 679 C CA . GLY A 1 91 ? 96.165 88.243 20.434 1.00 17.73 90 GLY A CA 1
ATOM 680 C C . GLY A 1 91 ? 94.719 87.824 20.602 1.00 18.10 90 GLY A C 1
ATOM 681 O O . GLY A 1 91 ? 94.389 86.650 20.404 1.00 19.48 90 GLY A O 1
ATOM 682 N N . GLY A 1 92 ? 93.853 88.773 20.983 1.00 17.11 91 GLY A N 1
ATOM 683 C CA . GLY A 1 92 ? 92.414 88.512 21.158 1.00 16.97 91 GLY A CA 1
ATOM 684 C C . GLY A 1 92 ? 91.562 89.012 19.991 1.00 15.77 91 GLY A C 1
ATOM 685 O O . GLY A 1 92 ? 91.955 89.888 19.209 1.00 16.76 91 GLY A O 1
ATOM 686 N N . LEU A 1 93 ? 90.387 88.413 19.857 1.00 16.48 92 LEU A N 1
ATOM 687 C CA . LEU A 1 93 ? 89.403 88.806 18.907 1.00 14.16 92 LEU A CA 1
ATOM 688 C C . LEU A 1 93 ? 88.333 89.542 19.678 1.00 19.08 92 LEU A C 1
ATOM 689 O O . LEU A 1 93 ? 87.822 89.029 20.685 1.00 17.58 92 LEU A O 1
ATOM 694 N N . VAL A 1 94 ? 87.987 90.739 19.211 1.00 17.17 93 VAL A N 1
ATOM 695 C CA . VAL A 1 94 ? 86.842 91.466 19.758 1.00 14.32 93 VAL A CA 1
ATOM 696 C C . VAL A 1 94 ? 85.746 91.527 18.693 1.00 16.95 93 VAL A C 1
ATOM 697 O O . VAL A 1 94 ? 86.003 91.894 17.530 1.00 14.75 93 VAL A O 1
ATOM 701 N N . ILE A 1 95 ? 84.530 91.142 19.087 1.00 16.91 94 ILE A N 1
ATOM 702 C CA . ILE A 1 95 ? 83.358 91.250 18.196 1.00 16.12 94 ILE A CA 1
ATOM 703 C C . ILE A 1 95 ? 82.379 92.252 18.777 1.00 18.14 94 ILE A C 1
ATOM 704 O O . ILE A 1 95 ? 81.815 92.011 19.852 1.00 16.28 94 ILE A O 1
ATOM 709 N N . VAL A 1 96 ? 82.208 93.372 18.074 1.00 17.88 95 VAL A N 1
ATOM 710 C CA . VAL A 1 96 ? 81.278 94.408 18.450 1.00 15.80 95 VAL A CA 1
ATOM 711 C C . VAL A 1 96 ? 79.926 94.055 17.818 1.00 17.30 95 VAL A C 1
ATOM 712 O O . VAL A 1 96 ? 79.839 93.822 16.608 1.00 17.41 95 VAL A O 1
ATOM 716 N N . ILE A 1 97 ? 78.876 94.043 18.612 1.00 16.08 96 ILE A N 1
ATOM 717 C CA . ILE A 1 97 ? 77.531 93.830 18.109 1.00 15.94 96 ILE A CA 1
ATOM 718 C C . ILE A 1 97 ? 76.732 95.092 18.377 1.00 17.86 96 ILE A C 1
ATOM 719 O O . ILE A 1 97 ? 76.561 95.471 19.518 1.00 16.55 96 ILE A O 1
ATOM 724 N N . SER A 1 98 ? 76.242 95.716 17.314 1.00 19.94 97 SER A N 1
ATOM 725 C CA . SER A 1 98 ? 75.443 96.943 17.411 1.00 20.51 97 SER A CA 1
ATOM 726 C C . SER A 1 98 ? 74.679 97.164 16.110 1.00 21.71 97 SER A C 1
ATOM 727 O O . SER A 1 98 ? 75.285 97.283 15.030 1.00 17.94 97 SER A O 1
ATOM 730 N N . GLN A 1 99 ? 73.359 97.268 16.210 1.00 18.61 98 GLN A N 1
ATOM 731 C CA . GLN A 1 99 ? 72.548 97.494 15.033 1.00 18.39 98 GLN A CA 1
ATOM 732 C C . GLN A 1 99 ? 72.869 98.812 14.315 1.00 16.84 98 GLN A C 1
ATOM 733 O O . GLN A 1 99 ? 73.008 98.853 13.080 1.00 18.45 98 GLN A O 1
ATOM 739 N N . SER A 1 100 ? 72.945 99.901 15.072 1.00 18.13 99 SER A N 1
ATOM 740 C CA . SER A 1 100 ? 73.185 101.217 14.494 1.00 19.32 99 SER A CA 1
ATOM 741 C C . SER A 1 100 ? 74.650 101.523 14.295 1.00 20.27 99 SER A C 1
ATOM 742 O O . SER A 1 100 ? 75.006 102.297 13.392 1.00 23.08 99 SER A O 1
ATOM 745 N N . GLY A 1 101 ? 75.497 100.972 15.149 1.00 20.78 100 GLY A N 1
ATOM 746 C CA . GLY A 1 101 ? 76.941 101.222 15.033 1.00 22.39 100 GLY A CA 1
ATOM 747 C C . GLY A 1 101 ? 77.328 102.681 15.373 1.00 21.90 100 GLY A C 1
ATOM 748 O O . GLY A 1 101 ? 78.347 103.183 14.901 1.00 22.01 100 GLY A O 1
ATOM 749 N N . ARG A 1 102 ? 76.510 103.335 16.203 1.00 21.12 101 ARG A N 1
ATOM 750 C CA . ARG A 1 102 ? 76.627 104.767 16.512 1.00 25.15 101 ARG A CA 1
ATOM 751 C C . ARG A 1 102 ? 76.655 105.179 17.964 1.00 24.67 101 ARG A C 1
ATOM 752 O O . ARG A 1 102 ? 77.043 106.311 18.262 1.00 24.74 101 ARG A O 1
ATOM 760 N N . SER A 1 103 ? 76.173 104.318 18.846 1.00 23.59 102 SER A N 1
ATOM 761 C CA . SER A 1 103 ? 76.151 104.609 20.264 1.00 26.73 102 SER A CA 1
ATOM 762 C C . SER A 1 103 ? 77.536 104.992 20.797 1.00 26.98 102 SER A C 1
ATOM 763 O O . SER A 1 103 ? 78.519 104.308 20.533 1.00 22.78 102 SER A O 1
ATOM 766 N N . PRO A 1 104 ? 77.621 106.066 21.592 1.00 30.26 103 PRO A N 1
ATOM 767 C CA . PRO A 1 104 ? 78.924 106.445 22.117 1.00 28.97 103 PRO A CA 1
ATOM 768 C C . PRO A 1 104 ? 79.576 105.388 23.001 1.00 26.31 103 PRO A C 1
ATOM 769 O O . PRO A 1 104 ? 80.803 105.266 22.951 1.00 25.86 103 PRO A O 1
ATOM 773 N N . ASP A 1 105 ? 78.804 104.643 23.801 1.00 25.34 104 ASP A N 1
ATOM 774 C CA . ASP A 1 105 ? 79.407 103.606 24.638 1.00 29.21 104 ASP A CA 1
ATOM 775 C C . ASP A 1 105 ? 79.951 102.453 23.777 1.00 27.27 104 ASP A C 1
ATOM 776 O O . ASP A 1 105 ? 80.906 101.816 24.176 1.00 27.40 104 ASP A O 1
ATOM 781 N N . ILE A 1 106 ? 79.336 102.195 22.627 1.00 25.40 105 ILE A N 1
ATOM 782 C CA . ILE A 1 106 ? 79.850 101.166 21.718 1.00 24.33 105 ILE A CA 1
ATOM 783 C C . ILE A 1 106 ? 81.126 101.651 21.046 1.00 22.16 105 ILE A C 1
ATOM 784 O O . ILE A 1 106 ? 82.084 100.895 20.969 1.00 20.72 105 ILE A O 1
ATOM 789 N N . LEU A 1 107 ? 81.137 102.893 20.568 1.00 17.79 106 LEU A N 1
ATOM 790 C CA . LEU A 1 107 ? 82.312 103.419 19.901 1.00 21.20 106 LEU A CA 1
ATOM 791 C C . LEU A 1 107 ? 83.499 103.544 20.862 1.00 20.30 106 LEU A C 1
ATOM 792 O O . LEU A 1 107 ? 84.624 103.315 20.477 1.00 17.76 106 LEU A O 1
ATOM 797 N N . ALA A 1 108 ? 83.251 103.901 22.118 1.00 21.17 107 ALA A N 1
ATOM 798 C CA . ALA A 1 108 ? 84.330 103.965 23.110 1.00 21.16 107 ALA A CA 1
ATOM 799 C C . ALA A 1 108 ? 84.934 102.559 23.326 1.00 19.11 107 ALA A C 1
ATOM 800 O O . ALA A 1 108 ? 86.149 102.371 23.381 1.00 16.47 107 ALA A O 1
ATOM 802 N N . GLN A 1 109 ? 84.087 101.554 23.424 1.00 19.11 108 GLN A N 1
ATOM 803 C CA . GLN A 1 109 ? 84.619 100.200 23.625 1.00 20.89 108 GLN A CA 1
ATOM 804 C C . GLN A 1 109 ? 85.408 99.750 22.372 1.00 19.75 108 GLN A C 1
ATOM 805 O O . GLN A 1 109 ? 86.483 99.173 22.500 1.00 21.03 108 GLN A O 1
ATOM 811 N N . ALA A 1 110 ? 84.885 100.028 21.175 1.00 18.86 109 ALA A N 1
ATOM 812 C CA . ALA A 1 110 ? 85.625 99.672 19.937 1.00 19.87 109 ALA A CA 1
ATOM 813 C C . ALA A 1 110 ? 87.020 100.322 19.892 1.00 19.17 109 ALA A C 1
ATOM 814 O O . ALA A 1 110 ? 88.010 99.654 19.645 1.00 19.78 109 ALA A O 1
ATOM 816 N N . ARG A 1 111 ? 87.079 101.626 20.147 1.00 17.30 110 ARG A N 1
ATOM 817 C CA . ARG A 1 111 ? 88.340 102.351 20.180 1.00 15.78 110 ARG A CA 1
ATOM 818 C C . ARG A 1 111 ? 89.321 101.753 21.184 1.00 17.09 110 ARG A C 1
ATOM 819 O O . ARG A 1 111 ? 90.498 101.619 20.876 1.00 15.28 110 ARG A O 1
ATOM 835 N N . ALA A 1 113 ? 89.321 98.591 22.409 1.00 19.92 112 ALA A N 1
ATOM 836 C CA . ALA A 1 113 ? 89.738 97.288 21.840 1.00 18.61 112 ALA A CA 1
ATOM 837 C C . ALA A 1 113 ? 90.831 97.458 20.767 1.00 19.78 112 ALA A C 1
ATOM 838 O O . ALA A 1 113 ? 91.839 96.762 20.800 1.00 19.68 112 ALA A O 1
ATOM 840 N N . LYS A 1 114 ? 90.670 98.424 19.861 1.00 20.29 113 LYS A N 1
ATOM 841 C CA . LYS A 1 114 ? 91.678 98.686 18.851 1.00 20.72 113 LYS A CA 1
ATOM 842 C C . LYS A 1 114 ? 92.979 99.133 19.493 1.00 22.90 113 LYS A C 1
ATOM 843 O O . LYS A 1 114 ? 94.021 98.627 19.153 1.00 19.80 113 LYS A O 1
ATOM 849 N N . ASN A 1 115 ? 92.912 100.065 20.437 1.00 22.69 114 ASN A N 1
ATOM 850 C CA . ASN A 1 115 ? 94.097 100.497 21.124 1.00 22.96 114 ASN A CA 1
ATOM 851 C C . ASN A 1 115 ? 94.756 99.381 21.960 1.00 25.02 114 ASN A C 1
ATOM 852 O O . ASN A 1 115 ? 95.956 99.393 22.156 1.00 26.36 114 ASN A O 1
ATOM 857 N N . ALA A 1 116 ? 93.990 98.415 22.430 1.00 23.09 115 ALA A N 1
ATOM 858 C CA . ALA A 1 116 ? 94.548 97.310 23.226 1.00 21.28 115 ALA A CA 1
ATOM 859 C C . ALA A 1 116 ? 95.214 96.212 22.357 1.00 25.42 115 ALA A C 1
ATOM 860 O O . ALA A 1 116 ? 95.707 95.188 22.894 1.00 28.17 115 ALA A O 1
ATOM 862 N N . GLY A 1 117 ? 95.225 96.414 21.036 1.00 25.21 116 GLY A N 1
ATOM 863 C CA . GLY A 1 117 ? 95.788 95.443 20.089 1.00 26.10 116 GLY A CA 1
ATOM 864 C C . GLY A 1 117 ? 94.902 94.283 19.599 1.00 24.64 116 GLY A C 1
ATOM 865 O O . GLY A 1 117 ? 95.388 93.374 18.918 1.00 22.04 116 GLY A O 1
ATOM 866 N N . ALA A 1 118 ? 93.615 94.281 19.929 1.00 20.71 117 ALA A N 1
ATOM 867 C CA . ALA A 1 118 ? 92.731 93.214 19.458 1.00 17.92 117 ALA A CA 1
ATOM 868 C C . ALA A 1 118 ? 92.448 93.343 17.968 1.00 16.75 117 ALA A C 1
ATOM 869 O O . ALA A 1 118 ? 92.423 94.451 17.427 1.00 16.05 117 ALA A O 1
ATOM 871 N N . PHE A 1 119 ? 92.200 92.208 17.320 1.00 14.27 118 PHE A N 1
ATOM 872 C CA . PHE A 1 119 ? 91.642 92.247 15.985 1.00 13.64 118 PHE A CA 1
ATOM 873 C C . PHE A 1 119 ? 90.151 92.458 16.196 1.00 15.97 118 PHE A C 1
ATOM 874 O O . PHE A 1 119 ? 89.549 91.724 16.962 1.00 14.58 118 PHE A O 1
ATOM 882 N N . CYS A 1 120 ? 89.580 93.472 15.537 1.00 13.46 119 CYS A N 1
ATOM 883 C CA . CYS A 1 120 ? 88.213 93.927 15.798 1.00 16.60 119 CYS A CA 1
ATOM 884 C C . CYS A 1 120 ? 87.229 93.764 14.641 1.00 15.04 119 CYS A C 1
ATOM 885 O O . CYS A 1 120 ? 87.420 94.342 13.574 1.00 15.22 119 CYS A O 1
ATOM 888 N N . VAL A 1 121 ? 86.150 93.029 14.911 1.00 16.45 120 VAL A N 1
ATOM 889 C CA . VAL A 1 121 ? 85.077 92.750 13.966 1.00 14.62 120 VAL A CA 1
ATOM 890 C C . VAL A 1 121 ? 83.812 93.409 14.499 1.00 17.37 120 VAL A C 1
ATOM 891 O O . VAL A 1 121 ? 83.579 93.353 15.682 1.00 17.98 120 VAL A O 1
ATOM 895 N N . ALA A 1 122 ? 83.021 94.047 13.633 1.00 15.24 121 ALA A N 1
ATOM 896 C CA . ALA A 1 122 ? 81.725 94.607 14.031 1.00 17.90 121 ALA A CA 1
ATOM 897 C C . ALA A 1 122 ? 80.581 93.967 13.228 1.00 15.50 121 ALA A C 1
ATOM 898 O O . ALA A 1 122 ? 80.629 93.926 11.986 1.00 15.36 121 ALA A O 1
ATOM 900 N N . LEU A 1 123 ? 79.571 93.463 13.927 1.00 17.09 122 LEU A N 1
ATOM 901 C CA . LEU A 1 123 ? 78.319 93.045 13.301 1.00 15.42 122 LEU A CA 1
ATOM 902 C C . LEU A 1 123 ? 77.353 94.221 13.437 1.00 17.12 122 LEU A C 1
ATOM 903 O O . LEU A 1 123 ? 76.917 94.541 14.532 1.00 14.65 122 LEU A O 1
ATOM 908 N N . VAL A 1 124 ? 77.017 94.848 12.323 1.00 17.20 123 VAL A N 1
ATOM 909 C CA A VAL A 1 124 ? 76.244 96.081 12.337 0.50 15.88 123 VAL A CA 1
ATOM 910 C CA B VAL A 1 124 ? 76.228 96.066 12.348 0.50 16.08 123 VAL A CA 1
ATOM 911 C C . VAL A 1 124 ? 75.254 96.097 11.178 1.00 16.38 123 VAL A C 1
ATOM 912 O O . VAL A 1 124 ? 75.539 95.583 10.087 1.00 17.11 123 VAL A O 1
ATOM 919 N N . ASN A 1 125 ? 74.084 96.698 11.403 1.00 19.04 124 ASN A N 1
ATOM 920 C CA . ASN A 1 125 ? 73.084 96.744 10.356 1.00 16.68 124 ASN A CA 1
ATOM 921 C C . ASN A 1 125 ? 73.297 97.953 9.458 1.00 19.71 124 ASN A C 1
ATOM 922 O O . ASN A 1 125 ? 73.136 97.857 8.254 1.00 20.31 124 ASN A O 1
ATOM 927 N N . ASP A 1 126 ? 73.703 99.077 10.026 1.00 20.52 125 ASP A N 1
ATOM 928 C CA . ASP A 1 126 ? 73.957 100.252 9.210 1.00 19.98 125 ASP A CA 1
ATOM 929 C C . ASP A 1 126 ? 75.408 100.263 8.711 1.00 19.81 125 ASP A C 1
ATOM 930 O O . ASP A 1 126 ? 76.301 100.609 9.455 1.00 20.30 125 ASP A O 1
ATOM 935 N N . GLU A 1 127 ? 75.605 99.973 7.432 1.00 21.60 126 GLU A N 1
ATOM 936 C CA . GLU A 1 127 ? 76.934 99.934 6.842 1.00 24.81 126 GLU A CA 1
ATOM 937 C C . GLU A 1 127 ? 77.622 101.286 6.745 1.00 24.74 126 GLU A C 1
ATOM 938 O O . GLU A 1 127 ? 78.830 101.332 6.584 1.00 25.46 126 GLU A O 1
ATOM 944 N N . THR A 1 128 ? 76.879 102.380 6.827 1.00 24.67 127 THR A N 1
ATOM 945 C CA . THR A 1 128 ? 77.495 103.702 6.753 1.00 24.88 127 THR A CA 1
ATOM 946 C C . THR A 1 128 ? 77.887 104.246 8.130 1.00 24.45 127 THR A C 1
ATOM 947 O O . THR A 1 128 ? 78.430 105.332 8.222 1.00 22.88 127 THR A O 1
ATOM 951 N N . ALA A 1 129 ? 77.645 103.478 9.188 1.00 24.19 128 ALA A N 1
ATOM 952 C CA . ALA A 1 129 ? 77.857 103.952 10.559 1.00 23.80 128 ALA A CA 1
ATOM 953 C C . ALA A 1 129 ? 79.341 104.163 10.852 1.00 23.87 128 ALA A C 1
ATOM 954 O O . ALA A 1 129 ? 80.181 103.516 10.266 1.00 22.01 128 ALA A O 1
ATOM 956 N N . PRO A 1 130 ? 79.658 105.075 11.781 1.00 24.88 129 PRO A N 1
ATOM 957 C CA . PRO A 1 130 ? 81.055 105.423 12.038 1.00 24.06 129 PRO A CA 1
ATOM 958 C C . PRO A 1 130 ? 81.925 104.334 12.664 1.00 22.52 129 PRO A C 1
ATOM 959 O O . PRO A 1 130 ? 83.159 104.453 12.628 1.00 24.00 129 PRO A O 1
ATOM 963 N N . ILE A 1 131 ? 81.303 103.297 13.232 1.00 16.63 130 ILE A N 1
ATOM 964 C CA . ILE A 1 131 ? 82.015 102.159 13.759 1.00 19.36 130 ILE A CA 1
ATOM 965 C C . ILE A 1 131 ? 82.967 101.597 12.696 1.00 16.67 130 ILE A C 1
ATOM 966 O O . ILE A 1 131 ? 84.042 101.122 13.036 1.00 16.58 130 ILE A O 1
ATOM 971 N N . LYS A 1 132 ? 82.586 101.696 11.429 1.00 18.95 131 LYS A N 1
ATOM 972 C CA . LYS A 1 132 ? 83.380 101.182 10.335 1.00 20.52 131 LYS A CA 1
ATOM 973 C C . LYS A 1 132 ? 84.749 101.832 10.213 1.00 21.77 131 LYS A C 1
ATOM 974 O O . LYS A 1 132 ? 85.670 101.241 9.690 1.00 23.75 131 LYS A O 1
ATOM 980 N N . ASP A 1 133 ? 84.884 103.052 10.683 1.00 22.14 132 ASP A N 1
ATOM 981 C CA . ASP A 1 133 ? 86.174 103.713 10.662 1.00 22.29 132 ASP A CA 1
ATOM 982 C C . ASP A 1 133 ? 87.032 103.381 11.882 1.00 21.32 132 ASP A C 1
ATOM 983 O O . ASP A 1 133 ? 88.169 103.830 11.976 1.00 25.72 132 ASP A O 1
ATOM 988 N N . ILE A 1 134 ? 86.535 102.582 12.806 1.00 19.16 133 ILE A N 1
ATOM 989 C CA . ILE A 1 134 ? 87.323 102.202 13.977 1.00 18.15 133 ILE A CA 1
ATOM 990 C C . ILE A 1 134 ? 87.795 100.746 13.898 1.00 16.46 133 ILE A C 1
ATOM 991 O O . ILE A 1 134 ? 88.981 100.429 14.107 1.00 14.85 133 ILE A O 1
ATOM 996 N N . VAL A 1 135 ? 86.855 99.858 13.636 1.00 15.11 134 VAL A N 1
ATOM 997 C CA . VAL A 1 135 ? 87.115 98.413 13.610 1.00 15.63 134 VAL A CA 1
ATOM 998 C C . VAL A 1 135 ? 87.832 97.961 12.356 1.00 17.23 134 VAL A C 1
ATOM 999 O O . VAL A 1 135 ? 87.875 98.703 11.360 1.00 14.50 134 VAL A O 1
ATOM 1003 N N . ASP A 1 136 ? 88.410 96.763 12.412 1.00 14.77 135 ASP A N 1
ATOM 1004 C CA . ASP A 1 136 ? 89.113 96.211 11.253 1.00 15.96 135 ASP A CA 1
ATOM 1005 C C . ASP A 1 136 ? 88.160 95.767 10.157 1.00 16.37 135 ASP A C 1
ATOM 1006 O O . ASP A 1 136 ? 88.433 95.978 8.991 1.00 16.10 135 ASP A O 1
ATOM 1011 N N . VAL A 1 137 ? 87.032 95.163 10.503 1.00 16.08 136 VAL A N 1
ATOM 1012 C CA . VAL A 1 137 ? 86.093 94.775 9.439 1.00 15.00 136 VAL A CA 1
ATOM 1013 C C . VAL A 1 137 ? 84.680 94.816 9.970 1.00 14.39 136 VAL A C 1
ATOM 1014 O O . VAL A 1 137 ? 84.457 94.504 11.142 1.00 13.24 136 VAL A O 1
ATOM 1018 N N . VAL A 1 138 ? 83.781 95.269 9.109 1.00 13.85 137 VAL A N 1
ATOM 1019 C CA . VAL A 1 138 ? 82.333 95.206 9.326 1.00 14.38 137 VAL A CA 1
ATOM 1020 C C . VAL A 1 138 ? 81.742 94.045 8.561 1.00 13.03 137 VAL A C 1
ATOM 1021 O O . VAL A 1 138 ? 82.003 93.877 7.351 1.00 16.03 137 VAL A O 1
ATOM 1025 N N . ILE A 1 139 ? 80.999 93.216 9.274 1.00 14.27 138 ILE A N 1
ATOM 1026 C CA . ILE A 1 139 ? 80.181 92.161 8.678 1.00 16.19 138 ILE A CA 1
ATOM 1027 C C . ILE A 1 139 ? 78.747 92.719 8.689 1.00 17.92 138 ILE A C 1
ATOM 1028 O O . ILE A 1 139 ? 78.158 92.824 9.771 1.00 18.03 138 ILE A O 1
ATOM 1033 N N . PRO A 1 140 ? 78.196 93.127 7.522 1.00 17.16 139 PRO A N 1
ATOM 1034 C CA . PRO A 1 140 ? 76.845 93.710 7.489 1.00 16.27 139 PRO A CA 1
ATOM 1035 C C . PRO A 1 140 ? 75.719 92.725 7.824 1.00 16.77 139 PRO A C 1
ATOM 1036 O O . PRO A 1 140 ? 75.652 91.635 7.255 1.00 17.80 139 PRO A O 1
ATOM 1040 N N . LEU A 1 141 ? 74.797 93.133 8.687 1.00 14.96 140 LEU A N 1
ATOM 1041 C CA . LEU A 1 141 ? 73.765 92.234 9.141 1.00 15.88 140 LEU A CA 1
ATOM 1042 C C . LEU A 1 141 ? 72.667 92.059 8.080 1.00 14.24 140 LEU A C 1
ATOM 1043 O O . LEU A 1 141 ? 72.048 91.012 8.020 1.00 17.02 140 LEU A O 1
ATOM 1048 N N . ARG A 1 142 ? 72.484 93.068 7.231 1.00 14.34 141 ARG A N 1
ATOM 1049 C CA . ARG A 1 142 ? 71.559 93.019 6.105 1.00 17.55 141 ARG A CA 1
ATOM 1050 C C . ARG A 1 142 ? 70.126 92.681 6.521 1.00 18.39 141 ARG A C 1
ATOM 1051 O O . ARG A 1 142 ? 69.427 91.914 5.859 1.00 18.12 141 ARG A O 1
ATOM 1059 N N . ALA A 1 143 ? 69.678 93.267 7.626 1.00 18.76 142 ALA A N 1
ATOM 1060 C CA . ALA A 1 143 ? 68.365 92.938 8.156 1.00 19.25 142 ALA A CA 1
ATOM 1061 C C . ALA A 1 143 ? 67.285 93.826 7.586 1.00 21.03 142 ALA A C 1
ATOM 1062 O O . ALA A 1 143 ? 66.102 93.498 7.677 1.00 21.79 142 ALA A O 1
ATOM 1064 N N . GLY A 1 144 ? 67.703 94.913 6.936 1.00 21.36 143 GLY A N 1
ATOM 1065 C CA . GLY A 1 144 ? 66.782 95.878 6.377 1.00 21.39 143 GLY A CA 1
ATOM 1066 C C . GLY A 1 144 ? 66.332 96.809 7.472 1.00 23.87 143 GLY A C 1
ATOM 1067 O O . GLY A 1 144 ? 66.829 96.769 8.602 1.00 19.53 143 GLY A O 1
ATOM 1068 N N . GLU A 1 145 ? 65.356 97.643 7.146 1.00 23.17 144 GLU A N 1
ATOM 1069 C CA . GLU A 1 145 ? 64.903 98.644 8.068 1.00 25.40 144 GLU A CA 1
ATOM 1070 C C . GLU A 1 145 ? 64.195 98.023 9.284 1.00 26.18 144 GLU A C 1
ATOM 1071 O O . GLU A 1 145 ? 63.306 97.165 9.171 1.00 22.37 144 GLU A O 1
ATOM 1077 N N . GLU A 1 146 ? 64.593 98.492 10.448 1.00 27.69 145 GLU A N 1
ATOM 1078 C CA . GLU A 1 146 ? 64.111 97.954 11.695 1.00 30.43 145 GLU A CA 1
ATOM 1079 C C . GLU A 1 146 ? 63.044 98.946 12.135 1.00 34.72 145 GLU A C 1
ATOM 1080 O O . GLU A 1 146 ? 63.367 100.005 12.632 1.00 38.29 145 GLU A O 1
ATOM 1086 N N . LYS A 1 147 ? 61.775 98.617 11.855 1.00 33.70 146 LYS A N 1
ATOM 1087 C CA . LYS A 1 147 ? 60.627 99.492 12.123 1.00 35.50 146 LYS A CA 1
ATOM 1088 C C . LYS A 1 147 ? 59.823 99.121 13.372 1.00 36.98 146 LYS A C 1
ATOM 1089 O O . LYS A 1 147 ? 59.281 100.014 14.005 1.00 38.90 146 LYS A O 1
ATOM 1091 N N . ALA A 1 148 ? 59.735 97.837 13.741 1.00 35.73 147 ALA A N 1
ATOM 1092 C CA . ALA A 1 148 ? 58.963 97.413 14.941 1.00 34.26 147 ALA A CA 1
ATOM 1093 C C . ALA A 1 148 ? 59.684 97.807 16.210 1.00 34.53 147 ALA A C 1
ATOM 1094 O O . ALA A 1 148 ? 60.892 97.967 16.190 1.00 38.56 147 ALA A O 1
ATOM 1096 N N . VAL A 1 149 ? 58.968 97.924 17.320 1.00 32.96 148 VAL A N 1
ATOM 1097 C CA . VAL A 1 149 ? 59.621 98.223 18.587 1.00 34.07 148 VAL A CA 1
ATOM 1098 C C . VAL A 1 149 ? 60.245 96.984 19.210 1.00 33.19 148 VAL A C 1
ATOM 1099 O O . VAL A 1 149 ? 61.288 97.084 19.834 1.00 36.89 148 VAL A O 1
ATOM 1103 N N . ALA A 1 150 ? 59.611 95.824 19.077 1.00 29.60 149 ALA A N 1
ATOM 1104 C CA . ALA A 1 150 ? 60.196 94.606 19.594 1.00 29.51 149 ALA A CA 1
ATOM 1105 C C . ALA A 1 150 ? 61.002 93.963 18.450 1.00 29.62 149 ALA A C 1
ATOM 1106 O O . ALA A 1 150 ? 60.450 93.644 17.390 1.00 31.27 149 ALA A O 1
ATOM 1108 N N . ALA A 1 151 ? 62.299 93.774 18.669 1.00 26.21 150 ALA A N 1
ATOM 1109 C CA . ALA A 1 151 ? 63.189 93.255 17.638 1.00 24.23 150 ALA A CA 1
ATOM 1110 C C . ALA A 1 151 ? 62.930 91.789 17.432 1.00 20.87 150 ALA A C 1
ATOM 1111 O O . ALA A 1 151 ? 62.696 91.076 18.397 1.00 18.96 150 ALA A O 1
ATOM 1113 N N . THR A 1 152 ? 62.953 91.348 16.170 1.00 20.99 151 THR A N 1
ATOM 1114 C CA . THR A 1 152 ? 62.757 89.921 15.839 1.00 16.56 151 THR A CA 1
ATOM 1115 C C . THR A 1 152 ? 63.802 89.525 14.787 1.00 16.86 151 THR A C 1
ATOM 1116 O O . THR A 1 152 ? 64.858 88.896 15.109 1.00 13.81 151 THR A O 1
ATOM 1120 N N . LYS A 1 153 ? 63.552 89.921 13.537 1.00 17.92 152 LYS A N 1
ATOM 1121 C CA . LYS A 1 153 ? 64.479 89.622 12.447 1.00 18.02 152 LYS A CA 1
ATOM 1122 C C . LYS A 1 153 ? 65.911 90.095 12.720 1.00 17.24 152 LYS A C 1
ATOM 1123 O O . LYS A 1 153 ? 66.854 89.420 12.353 1.00 16.80 152 LYS A O 1
ATOM 1129 N N . SER A 1 154 ? 66.082 91.257 13.345 1.00 17.57 153 SER A N 1
ATOM 1130 C CA . SER A 1 154 ? 67.416 91.787 13.559 1.00 20.08 153 SER A CA 1
ATOM 1131 C C . SER A 1 154 ? 68.186 90.959 14.583 1.00 19.69 153 SER A C 1
ATOM 1132 O O . SER A 1 154 ? 69.401 90.863 14.534 1.00 20.72 153 SER A O 1
ATOM 1135 N N . TYR A 1 155 ? 67.476 90.361 15.518 1.00 18.59 154 TYR A N 1
ATOM 1136 C CA . TYR A 1 155 ? 68.120 89.478 16.433 1.00 18.98 154 TYR A CA 1
ATOM 1137 C C . TYR A 1 155 ? 68.527 88.166 15.748 1.00 18.12 154 TYR A C 1
ATOM 1138 O O . TYR A 1 155 ? 69.648 87.687 15.887 1.00 17.69 154 TYR A O 1
ATOM 1147 N N . LEU A 1 156 ? 67.607 87.581 15.009 1.00 15.78 155 LEU A N 1
ATOM 1148 C CA . LEU A 1 156 ? 67.920 86.343 14.279 1.00 16.74 155 LEU A CA 1
ATOM 1149 C C . LEU A 1 156 ? 69.057 86.581 13.271 1.00 13.97 155 LEU A C 1
ATOM 1150 O O . LEU A 1 156 ? 69.942 85.760 13.159 1.00 15.25 155 LEU A O 1
ATOM 1155 N N . ALA A 1 157 ? 69.049 87.735 12.591 1.00 15.59 156 ALA A N 1
ATOM 1156 C CA . ALA A 1 157 ? 70.129 88.106 11.672 1.00 15.70 156 ALA A CA 1
ATOM 1157 C C . ALA A 1 157 ? 71.490 88.220 12.409 1.00 15.26 156 ALA A C 1
ATOM 1158 O O . ALA A 1 157 ? 72.538 87.913 11.842 1.00 15.53 156 ALA A O 1
ATOM 1160 N N . THR A 1 158 ? 71.470 88.696 13.652 1.00 15.54 157 THR A N 1
ATOM 1161 C CA . THR A 1 158 ? 72.694 88.770 14.445 1.00 17.10 157 THR A CA 1
ATOM 1162 C C . THR A 1 158 ? 73.230 87.362 14.699 1.00 15.67 157 THR A C 1
ATOM 1163 O O . THR A 1 158 ? 74.387 87.142 14.546 1.00 15.00 157 THR A O 1
ATOM 1167 N N . LEU A 1 159 ? 72.352 86.426 15.066 1.00 16.10 158 LEU A N 1
ATOM 1168 C CA . LEU A 1 159 ? 72.753 85.034 15.325 1.00 17.47 158 LEU A CA 1
ATOM 1169 C C . LEU A 1 159 ? 73.194 84.302 14.060 1.00 16.09 158 LEU A C 1
ATOM 1170 O O . LEU A 1 159 ? 74.140 83.531 14.110 1.00 14.08 158 LEU A O 1
ATOM 1175 N N . SER A 1 160 ? 72.567 84.597 12.923 1.00 16.55 159 SER A N 1
ATOM 1176 C CA . SER A 1 160 ? 72.984 83.971 11.679 1.00 15.43 159 SER A CA 1
ATOM 1177 C C . SER A 1 160 ? 74.384 84.422 11.293 1.00 14.88 159 SER A C 1
ATOM 1178 O O . SER A 1 160 ? 75.213 83.600 10.872 1.00 15.52 159 SER A O 1
ATOM 1181 N N . ALA A 1 161 ? 74.659 85.719 11.400 1.00 12.22 160 ALA A N 1
ATOM 1182 C CA . ALA A 1 161 ? 76.010 86.223 11.140 1.00 13.71 160 ALA A CA 1
ATOM 1183 C C . ALA A 1 161 ? 77.044 85.583 12.063 1.00 12.26 160 ALA A C 1
ATOM 1184 O O . ALA A 1 161 ? 78.112 85.184 11.610 1.00 15.91 160 ALA A O 1
ATOM 1186 N N . LEU A 1 162 ? 76.737 85.473 13.357 1.00 15.23 161 LEU A N 1
ATOM 1187 C CA . LEU A 1 162 ? 77.666 84.840 14.293 1.00 15.46 161 LEU A CA 1
ATOM 1188 C C . LEU A 1 162 ? 77.918 83.400 13.859 1.00 16.52 161 LEU A C 1
ATOM 1189 O O . LEU A 1 162 ? 79.067 82.918 13.851 1.00 13.92 161 LEU A O 1
ATOM 1194 N N . LEU A 1 163 ? 76.843 82.692 13.525 1.00 14.05 162 LEU A N 1
ATOM 1195 C CA . LEU A 1 163 ? 76.992 81.299 13.102 1.00 14.54 162 LEU A CA 1
ATOM 1196 C C . LEU A 1 163 ? 77.854 81.181 11.843 1.00 13.64 162 LEU A C 1
ATOM 1197 O O . LEU A 1 163 ? 78.659 80.254 11.729 1.00 14.84 162 LEU A O 1
ATOM 1202 N N . GLN A 1 164 ? 77.654 82.086 10.890 1.00 12.31 163 GLN A N 1
ATOM 1203 C CA . GLN A 1 164 ? 78.395 82.047 9.622 1.00 13.40 163 GLN A CA 1
ATOM 1204 C C . GLN A 1 164 ? 79.867 82.352 9.914 1.00 15.53 163 GLN A C 1
ATOM 1205 O O . GLN A 1 164 ? 80.770 81.648 9.404 1.00 15.87 163 GLN A O 1
ATOM 1211 N N . VAL A 1 165 ? 80.105 83.373 10.745 1.00 13.87 164 VAL A N 1
ATOM 1212 C CA . VAL A 1 165 ? 81.468 83.675 11.180 1.00 15.18 164 VAL A CA 1
ATOM 1213 C C . VAL A 1 165 ? 82.101 82.436 11.825 1.00 15.88 164 VAL A C 1
ATOM 1214 O O . VAL A 1 165 ? 83.227 82.056 11.471 1.00 16.04 164 VAL A O 1
ATOM 1218 N N . ALA A 1 166 ? 81.370 81.764 12.720 1.00 16.02 165 ALA A N 1
ATOM 1219 C CA . ALA A 1 166 ? 81.877 80.521 13.338 1.00 15.06 165 ALA A CA 1
ATOM 1220 C C . ALA A 1 166 ? 82.149 79.350 12.367 1.00 14.63 165 ALA A C 1
ATOM 1221 O O . ALA A 1 166 ? 83.186 78.623 12.472 1.00 15.59 165 ALA A O 1
ATOM 1223 N N . ALA A 1 167 ? 81.225 79.134 11.437 1.00 14.79 166 ALA A N 1
ATOM 1224 C CA . ALA A 1 167 ? 81.408 78.116 10.407 1.00 17.16 166 ALA A CA 1
ATOM 1225 C C . ALA A 1 167 ? 82.646 78.357 9.550 1.00 15.99 166 ALA A C 1
ATOM 1226 O O . ALA A 1 167 ? 83.364 77.410 9.251 1.00 14.13 166 ALA A O 1
ATOM 1228 N N . LYS A 1 168 ? 82.883 79.594 9.143 1.00 15.07 167 LYS A N 1
ATOM 1229 C CA . LYS A 1 168 ? 84.008 79.895 8.258 1.00 13.28 167 LYS A CA 1
ATOM 1230 C C . LYS A 1 168 ? 85.320 79.783 9.019 1.00 14.15 167 LYS A C 1
ATOM 1231 O O . LYS A 1 168 ? 86.313 79.246 8.509 1.00 17.01 167 LYS A O 1
ATOM 1237 N N . TRP A 1 169 ? 85.329 80.258 10.245 1.00 17.35 168 TRP A N 1
ATOM 1238 C CA . TRP A 1 169 ? 86.544 80.193 11.065 1.00 16.19 168 TRP A CA 1
ATOM 1239 C C . TRP A 1 169 ? 86.934 78.748 11.388 1.00 16.09 168 TRP A C 1
ATOM 1240 O O . TRP A 1 169 ? 88.066 78.297 11.088 1.00 15.49 168 TRP A O 1
ATOM 1251 N N . THR A 1 170 ? 86.025 78.025 12.026 1.00 14.82 169 THR A N 1
ATOM 1252 C CA . THR A 1 170 ? 86.335 76.662 12.506 1.00 16.18 169 THR A CA 1
ATOM 1253 C C . THR A 1 170 ? 86.423 75.675 11.364 1.00 15.23 169 THR A C 1
ATOM 1254 O O . THR A 1 170 ? 87.158 74.692 11.435 1.00 17.47 169 THR A O 1
ATOM 1258 N N . GLN A 1 171 ? 85.657 75.943 10.311 1.00 19.24 170 GLN A N 1
ATOM 1259 C CA . GLN A 1 171 ? 85.477 75.010 9.205 1.00 18.45 170 GLN A CA 1
ATOM 1260 C C . GLN A 1 171 ? 84.949 73.669 9.714 1.00 20.53 170 GLN A C 1
ATOM 1261 O O . GLN A 1 171 ? 85.182 72.637 9.086 1.00 21.05 170 GLN A O 1
ATOM 1267 N N . ASN A 1 172 ? 84.239 73.675 10.839 1.00 17.23 171 ASN A N 1
ATOM 1268 C CA . ASN A 1 172 ? 83.584 72.461 11.358 1.00 18.66 171 ASN A CA 1
ATOM 1269 C C . ASN A 1 172 ? 82.504 72.016 10.391 1.00 18.00 171 ASN A C 1
ATOM 1270 O O . ASN A 1 172 ? 81.553 72.735 10.185 1.00 17.68 171 ASN A O 1
ATOM 1275 N N . GLU A 1 173 ? 82.611 70.811 9.834 1.00 20.52 172 GLU A N 1
ATOM 1276 C CA . GLU A 1 173 ? 81.700 70.411 8.744 1.00 22.04 172 GLU A CA 1
ATOM 1277 C C . GLU A 1 173 ? 80.245 70.426 9.142 1.00 21.26 172 GLU A C 1
ATOM 1278 O O . GLU A 1 173 ? 79.397 70.870 8.363 1.00 20.67 172 GLU A O 1
ATOM 1284 N N . SER A 1 174 ? 79.979 70.002 10.368 1.00 21.29 173 SER A N 1
ATOM 1285 C CA A SER A 1 174 ? 78.616 69.958 10.917 0.50 22.38 173 SER A CA 1
ATOM 1286 C CA B SER A 1 174 ? 78.618 69.950 10.878 0.50 21.32 173 SER A CA 1
ATOM 1287 C C . SER A 1 174 ? 77.997 71.358 10.968 1.00 21.59 173 SER A C 1
ATOM 1288 O O . SER A 1 174 ? 76.843 71.550 10.609 1.00 19.28 173 SER A O 1
ATOM 1293 N N . LEU A 1 175 ? 78.786 72.321 11.423 1.00 18.02 174 LEU A N 1
ATOM 1294 C CA . LEU A 1 175 ? 78.316 73.686 11.570 1.00 19.83 174 LEU A CA 1
ATOM 1295 C C . LEU A 1 175 ? 78.089 74.334 10.186 1.00 19.83 174 LEU A C 1
ATOM 1296 O O . LEU A 1 175 ? 77.106 75.044 9.993 1.00 16.99 174 LEU A O 1
ATOM 1301 N N . VAL A 1 176 ? 78.958 74.014 9.223 1.00 19.73 175 VAL A N 1
ATOM 1302 C CA . VAL A 1 176 ? 78.818 74.498 7.835 1.00 21.18 175 VAL A CA 1
ATOM 1303 C C . VAL A 1 176 ? 77.476 74.006 7.246 1.00 21.14 175 VAL A C 1
ATOM 1304 O O . VAL A 1 176 ? 76.753 74.778 6.612 1.00 18.83 175 VAL A O 1
ATOM 1308 N N . GLU A 1 177 ? 77.141 72.733 7.469 1.00 22.58 176 GLU A N 1
ATOM 1309 C CA . GLU A 1 177 ? 75.861 72.193 7.016 1.00 23.99 176 GLU A CA 1
ATOM 1310 C C . GLU A 1 177 ? 74.714 72.882 7.709 1.00 23.11 176 GLU A C 1
ATOM 1311 O O . GLU A 1 177 ? 73.692 73.166 7.086 1.00 24.44 176 GLU A O 1
ATOM 1314 N N . ALA A 1 178 ? 74.876 73.153 8.996 1.00 21.27 177 ALA A N 1
ATOM 1315 C CA . ALA A 1 178 ? 73.840 73.853 9.750 1.00 21.45 177 ALA A CA 1
ATOM 1316 C C . ALA A 1 178 ? 73.568 75.246 9.139 1.00 19.43 177 ALA A C 1
ATOM 1317 O O . ALA A 1 178 ? 72.413 75.640 8.917 1.00 17.06 177 ALA A O 1
ATOM 1319 N N . VAL A 1 179 ? 74.634 75.995 8.886 1.00 17.99 178 VAL A N 1
ATOM 1320 C CA . VAL A 1 179 ? 74.476 77.326 8.308 1.00 16.21 178 VAL A CA 1
ATOM 1321 C C . VAL A 1 179 ? 73.817 77.248 6.912 1.00 18.46 178 VAL A C 1
ATOM 1322 O O . VAL A 1 179 ? 72.926 78.032 6.585 1.00 18.49 178 VAL A O 1
ATOM 1326 N N . ASN A 1 180 ? 74.245 76.284 6.093 1.00 19.29 179 ASN A N 1
ATOM 1327 C CA . ASN A 1 180 ? 73.613 76.073 4.817 1.00 21.21 179 ASN A CA 1
ATOM 1328 C C . ASN A 1 180 ? 72.109 75.708 4.950 1.00 20.90 179 ASN A C 1
ATOM 1329 O O . ASN A 1 180 ? 71.330 76.060 4.104 1.00 21.71 179 ASN A O 1
ATOM 1334 N N . SER A 1 181 ? 71.709 75.020 6.009 1.00 19.61 180 SER A N 1
ATOM 1335 C CA . SER A 1 181 ? 70.301 74.623 6.161 1.00 21.31 180 SER A CA 1
ATOM 1336 C C . SER A 1 181 ? 69.438 75.701 6.844 1.00 20.04 180 SER A C 1
ATOM 1337 O O . SER A 1 181 ? 68.194 75.607 6.887 1.00 19.80 180 SER A O 1
ATOM 1340 N N . LEU A 1 182 ? 70.095 76.719 7.395 1.00 18.51 181 LEU A N 1
ATOM 1341 C CA . LEU A 1 182 ? 69.406 77.681 8.262 1.00 17.34 181 LEU A CA 1
ATOM 1342 C C . LEU A 1 182 ? 68.155 78.350 7.686 1.00 18.24 181 LEU A C 1
ATOM 1343 O O . LEU A 1 182 ? 67.107 78.285 8.332 1.00 17.37 181 LEU A O 1
ATOM 1348 N N . PRO A 1 183 ? 68.234 78.968 6.473 1.00 18.71 182 PRO A N 1
ATOM 1349 C CA . PRO A 1 183 ? 67.036 79.631 5.939 1.00 18.27 182 PRO A CA 1
ATOM 1350 C C . PRO A 1 183 ? 65.820 78.709 5.799 1.00 18.61 182 PRO A C 1
ATOM 1351 O O . PRO A 1 183 ? 64.699 79.117 6.097 1.00 17.70 182 PRO A O 1
ATOM 1355 N N . GLN A 1 184 ? 66.037 77.476 5.355 1.00 18.55 183 GLN A N 1
ATOM 1356 C CA . GLN A 1 184 ? 64.927 76.543 5.146 1.00 18.81 183 GLN A CA 1
ATOM 1357 C C . GLN A 1 184 ? 64.365 76.117 6.502 1.00 17.33 183 GLN A C 1
ATOM 1358 O O . GLN A 1 184 ? 63.157 75.955 6.663 1.00 15.71 183 GLN A O 1
ATOM 1361 N N . ALA A 1 185 ? 65.252 75.955 7.478 1.00 18.21 184 ALA A N 1
ATOM 1362 C CA . ALA A 1 185 ? 64.833 75.583 8.829 1.00 18.34 184 ALA A CA 1
ATOM 1363 C C . ALA A 1 185 ? 63.998 76.696 9.496 1.00 17.68 184 ALA A C 1
ATOM 1364 O O . ALA A 1 185 ? 63.018 76.409 10.191 1.00 18.14 184 ALA A O 1
ATOM 1366 N N . LEU A 1 186 ? 64.356 77.953 9.268 1.00 18.23 185 LEU A N 1
ATOM 1367 C CA . LEU A 1 186 ? 63.536 79.074 9.757 1.00 18.33 185 LEU A CA 1
ATOM 1368 C C . LEU A 1 186 ? 62.174 79.121 9.071 1.00 19.47 185 LEU A C 1
ATOM 1369 O O . LEU A 1 186 ? 61.135 79.331 9.723 1.00 19.26 185 LEU A O 1
ATOM 1374 N N . GLN A 1 187 ? 62.156 78.880 7.758 1.00 19.87 186 GLN A N 1
ATOM 1375 C CA . GLN A 1 187 ? 60.911 78.904 7.053 1.00 19.63 186 GLN A CA 1
ATOM 1376 C C . GLN A 1 187 ? 59.984 77.789 7.557 1.00 21.02 186 GLN A C 1
ATOM 1377 O O . GLN A 1 187 ? 58.775 78.017 7.734 1.00 20.30 186 GLN A O 1
ATOM 1383 N N . ALA A 1 188 ? 60.547 76.591 7.733 1.00 17.66 187 ALA A N 1
ATOM 1384 C CA . ALA A 1 188 ? 59.823 75.453 8.290 1.00 16.36 187 ALA A CA 1
ATOM 1385 C C . ALA A 1 188 ? 59.219 75.810 9.662 1.00 15.51 187 ALA A C 1
ATOM 1386 O O . ALA A 1 188 ? 58.088 75.438 9.966 1.00 16.89 187 ALA A O 1
ATOM 1388 N N . ALA A 1 189 ? 59.990 76.498 10.497 1.00 15.28 188 ALA A N 1
ATOM 1389 C CA . ALA A 1 189 ? 59.514 76.972 11.809 1.00 15.02 188 ALA A CA 1
ATOM 1390 C C . ALA A 1 189 ? 58.350 77.972 11.669 1.00 16.80 188 ALA A C 1
ATOM 1391 O O . ALA A 1 189 ? 57.361 77.879 12.417 1.00 17.69 188 ALA A O 1
ATOM 1393 N N . VAL A 1 190 ? 58.462 78.920 10.727 1.00 16.61 189 VAL A N 1
ATOM 1394 C CA . VAL A 1 190 ? 57.366 79.877 10.453 1.00 19.31 189 VAL A CA 1
ATOM 1395 C C . VAL A 1 190 ? 56.111 79.146 9.989 1.00 21.31 189 VAL A C 1
ATOM 1396 O O . VAL A 1 190 ? 55.012 79.461 10.413 1.00 22.70 189 VAL A O 1
ATOM 1400 N N . ASP A 1 191 ? 56.286 78.159 9.112 1.00 25.93 190 ASP A N 1
ATOM 1401 C CA . ASP A 1 191 ? 55.166 77.420 8.556 1.00 24.35 190 ASP A CA 1
ATOM 1402 C C . ASP A 1 191 ? 54.556 76.435 9.547 1.00 26.47 190 ASP A C 1
ATOM 1403 O O . ASP A 1 191 ? 53.451 75.941 9.317 1.00 24.06 190 ASP A O 1
ATOM 1408 N N . ALA A 1 192 ? 55.238 76.152 10.651 1.00 25.96 191 ALA A N 1
ATOM 1409 C CA . ALA A 1 192 ? 54.726 75.187 11.619 1.00 25.44 191 ALA A CA 1
ATOM 1410 C C . ALA A 1 192 ? 53.569 75.728 12.461 1.00 26.30 191 ALA A C 1
ATOM 1411 O O . ALA A 1 192 ? 53.276 76.934 12.480 1.00 26.49 191 ALA A O 1
ATOM 1413 N N . GLU A 1 193 ? 52.943 74.821 13.192 1.00 25.08 192 GLU A N 1
ATOM 1414 C CA . GLU A 1 193 ? 51.835 75.166 14.059 1.00 28.18 192 GLU A CA 1
ATOM 1415 C C . GLU A 1 193 ? 52.378 75.900 15.291 1.00 26.28 192 GLU A C 1
ATOM 1416 O O . GLU A 1 193 ? 53.472 75.601 15.749 1.00 24.69 192 GLU A O 1
ATOM 1422 N N . PRO A 1 194 ? 51.618 76.853 15.840 1.00 24.74 193 PRO A N 1
ATOM 1423 C CA . PRO A 1 194 ? 52.104 77.588 17.001 1.00 23.83 193 PRO A CA 1
ATOM 1424 C C . PRO A 1 194 ? 52.519 76.734 18.183 1.00 24.52 193 PRO A C 1
ATOM 1425 O O . PRO A 1 194 ? 51.922 75.695 18.432 1.00 19.76 193 PRO A O 1
ATOM 1429 N N . GLN A 1 195 ? 53.578 77.156 18.880 1.00 27.03 194 GLN A N 1
ATOM 1430 C CA . GLN A 1 195 ? 54.054 76.436 20.055 1.00 26.92 194 GLN A CA 1
ATOM 1431 C C . GLN A 1 195 ? 53.534 77.110 21.312 1.00 29.45 194 GLN A C 1
ATOM 1432 O O . GLN A 1 195 ? 53.303 76.425 22.285 1.00 34.58 194 GLN A O 1
ATOM 1438 N N . LEU A 1 196 ? 53.352 78.436 21.313 1.00 25.45 195 LEU A N 1
ATOM 1439 C CA . LEU A 1 196 ? 52.826 79.142 22.484 1.00 24.34 195 LEU A CA 1
ATOM 1440 C C . LEU A 1 196 ? 51.474 79.768 22.129 1.00 27.37 195 LEU A C 1
ATOM 1441 O O . LEU A 1 196 ? 51.347 80.404 21.094 1.00 26.45 195 LEU A O 1
ATOM 1446 N N . ARG A 1 197 ? 50.492 79.600 23.009 1.00 31.29 196 ARG A N 1
ATOM 1447 C CA . ARG A 1 197 ? 49.137 80.146 22.846 1.00 33.93 196 ARG A CA 1
ATOM 1448 C C . ARG A 1 197 ? 48.783 80.925 24.107 1.00 35.82 196 ARG A C 1
ATOM 1449 O O . ARG A 1 197 ? 49.168 80.531 25.231 1.00 35.71 196 ARG A O 1
ATOM 1457 N N . ALA A 1 198 ? 48.039 82.017 23.910 1.00 38.33 197 ALA A N 1
ATOM 1458 C CA . ALA A 1 198 ? 47.674 82.953 24.974 1.00 38.06 197 ALA A CA 1
ATOM 1459 C C . ALA A 1 198 ? 47.009 82.289 26.153 1.00 39.07 197 ALA A C 1
ATOM 1460 O O . ALA A 1 198 ? 47.287 82.648 27.298 1.00 40.63 197 ALA A O 1
ATOM 1462 N N . GLY A 1 199 ? 46.138 81.328 25.867 1.00 40.05 198 GLY A N 1
ATOM 1463 C CA . GLY A 1 199 ? 45.402 80.590 26.893 1.00 41.51 198 GLY A CA 1
ATOM 1464 C C . GLY A 1 199 ? 46.283 80.069 28.012 1.00 43.63 198 GLY A C 1
ATOM 1465 O O . GLY A 1 199 ? 45.862 80.029 29.174 1.00 45.58 198 GLY A O 1
ATOM 1466 N N . SER A 1 200 ? 47.509 79.671 27.659 1.00 43.26 199 SER A N 1
ATOM 1467 C CA . SER A 1 200 ? 48.488 79.216 28.638 1.00 43.03 199 SER A CA 1
ATOM 1468 C C . SER A 1 200 ? 48.925 80.323 29.573 1.00 42.90 199 SER A C 1
ATOM 1469 O O . SER A 1 200 ? 49.351 80.044 30.688 1.00 41.69 199 SER A O 1
ATOM 1472 N N . LEU A 1 201 ? 48.844 81.568 29.115 1.00 44.36 200 LEU A N 1
ATOM 1473 C CA . LEU A 1 201 ? 49.285 82.698 29.913 1.00 45.96 200 LEU A CA 1
ATOM 1474 C C . LEU A 1 201 ? 48.174 83.469 30.658 1.00 50.11 200 LEU A C 1
ATOM 1475 O O . LEU A 1 201 ? 48.466 84.159 31.638 1.00 52.23 200 LEU A O 1
ATOM 1480 N N . THR A 1 202 ? 46.918 83.355 30.225 1.00 52.16 201 THR A N 1
ATOM 1481 C CA . THR A 1 202 ? 45.804 84.010 30.937 1.00 52.78 201 THR A CA 1
ATOM 1482 C C . THR A 1 202 ? 45.886 83.725 32.443 1.00 52.00 201 THR A C 1
ATOM 1483 O O . THR A 1 202 ? 45.965 82.568 32.876 1.00 51.79 201 THR A O 1
ATOM 1487 N N . ASP A 1 203 ? 45.893 84.790 33.233 1.00 51.15 202 ASP A N 1
ATOM 1488 C CA . ASP A 1 203 ? 45.982 84.650 34.667 1.00 50.25 202 ASP A CA 1
ATOM 1489 C C . ASP A 1 203 ? 47.405 84.434 35.185 1.00 50.27 202 ASP A C 1
ATOM 1490 O O . ASP A 1 203 ? 47.560 84.137 36.373 1.00 50.72 202 ASP A O 1
ATOM 1491 N N . VAL A 1 204 ? 48.429 84.565 34.319 1.00 49.12 203 VAL A N 1
ATOM 1492 C CA . VAL A 1 204 ? 49.858 84.483 34.745 1.00 47.03 203 VAL A CA 1
ATOM 1493 C C . VAL A 1 204 ? 50.502 85.877 34.772 1.00 47.19 203 VAL A C 1
ATOM 1494 O O . VAL A 1 204 ? 50.540 86.587 33.754 1.00 47.97 203 VAL A O 1
ATOM 1498 N N . LYS A 1 205 ? 50.988 86.265 35.948 1.00 45.56 204 LYS A N 1
ATOM 1499 C CA . LYS A 1 205 ? 51.627 87.564 36.130 1.00 45.61 204 LYS A CA 1
ATOM 1500 C C . LYS A 1 205 ? 53.127 87.386 36.345 1.00 45.41 204 LYS A C 1
ATOM 1501 O O . LYS A 1 205 ? 53.901 88.226 35.902 1.00 45.30 204 LYS A O 1
ATOM 1503 N N . ASN A 1 206 ? 53.521 86.308 37.033 1.00 44.40 205 ASN A N 1
ATOM 1504 C CA . ASN A 1 206 ? 54.929 85.936 37.212 1.00 43.70 205 ASN A CA 1
ATOM 1505 C C . ASN A 1 206 ? 55.254 84.637 36.442 1.00 43.35 205 ASN A C 1
ATOM 1506 O O . ASN A 1 206 ? 54.493 83.654 36.505 1.00 44.54 205 ASN A O 1
ATOM 1511 N N . LEU A 1 207 ? 56.380 84.635 35.719 1.00 38.46 206 LEU A N 1
ATOM 1512 C CA . LEU A 1 207 ? 56.787 83.478 34.918 1.00 35.04 206 LEU A CA 1
ATOM 1513 C C . LEU A 1 207 ? 58.302 83.273 34.962 1.00 32.06 206 LEU A C 1
ATOM 1514 O O . LEU A 1 207 ? 59.067 84.237 34.902 1.00 30.47 206 LEU A O 1
ATOM 1519 N N . VAL A 1 208 ? 58.725 82.024 35.116 1.00 27.72 207 VAL A N 1
ATOM 1520 C CA . VAL A 1 208 ? 60.134 81.665 35.051 1.00 27.19 207 VAL A CA 1
ATOM 1521 C C . VAL A 1 208 ? 60.360 80.931 33.720 1.00 26.36 207 VAL A C 1
ATOM 1522 O O . VAL A 1 208 ? 59.580 80.041 33.359 1.00 27.00 207 VAL A O 1
ATOM 1526 N N . VAL A 1 209 ? 61.394 81.328 32.978 1.00 24.15 208 VAL A N 1
ATOM 1527 C CA . VAL A 1 209 ? 61.723 80.695 31.710 1.00 20.70 208 VAL A CA 1
ATOM 1528 C C . VAL A 1 209 ? 62.969 79.853 31.976 1.00 22.36 208 VAL A C 1
ATOM 1529 O O . VAL A 1 209 ? 64.006 80.391 32.384 1.00 17.05 208 VAL A O 1
ATOM 1533 N N . LEU A 1 210 ? 62.858 78.525 31.812 1.00 20.04 209 LEU A N 1
ATOM 1534 C CA . LEU A 1 210 ? 64.014 77.635 32.074 1.00 21.26 209 LEU A CA 1
ATOM 1535 C C . LEU A 1 210 ? 64.621 77.035 30.835 1.00 21.45 209 LEU A C 1
ATOM 1536 O O . LEU A 1 210 ? 63.916 76.534 29.950 1.00 21.85 209 LEU A O 1
ATOM 1541 N N . GLY A 1 211 ? 65.949 77.040 30.813 1.00 19.72 210 GLY A N 1
ATOM 1542 C CA . GLY A 1 211 ? 66.714 76.467 29.716 1.00 18.61 210 GLY A CA 1
ATOM 1543 C C . GLY A 1 211 ? 68.093 76.050 30.158 1.00 17.86 210 GLY A C 1
ATOM 1544 O O . GLY A 1 211 ? 68.507 76.376 31.273 1.00 19.98 210 GLY A O 1
ATOM 1545 N N . ARG A 1 212 ? 68.806 75.352 29.272 1.00 17.39 211 ARG A N 1
ATOM 1546 C CA . ARG A 1 212 ? 70.162 74.891 29.541 1.00 14.76 211 ARG A CA 1
ATOM 1547 C C . ARG A 1 212 ? 71.012 75.179 28.324 1.00 16.83 211 ARG A C 1
ATOM 1548 O O . ARG A 1 212 ? 70.523 75.041 27.207 1.00 16.19 211 ARG A O 1
ATOM 1556 N N . GLY A 1 213 ? 72.266 75.609 28.507 1.00 14.73 212 GLY A N 1
ATOM 1557 C CA . GLY A 1 213 ? 73.189 75.819 27.389 1.00 16.94 212 GLY A CA 1
ATOM 1558 C C . GLY A 1 213 ? 72.680 76.861 26.395 1.00 16.26 212 GLY A C 1
ATOM 1559 O O . GLY A 1 213 ? 72.272 77.944 26.786 1.00 15.78 212 GLY A O 1
ATOM 1560 N N . PHE A 1 214 ? 72.648 76.522 25.110 1.00 13.25 213 PHE A N 1
ATOM 1561 C CA . PHE A 1 214 ? 72.077 77.418 24.111 1.00 14.80 213 PHE A CA 1
ATOM 1562 C C . PHE A 1 214 ? 70.618 77.766 24.490 1.00 15.91 213 PHE A C 1
ATOM 1563 O O . PHE A 1 214 ? 70.173 78.895 24.309 1.00 15.60 213 PHE A O 1
ATOM 1571 N N . GLY A 1 215 ? 69.913 76.809 25.078 1.00 15.78 214 GLY A N 1
ATOM 1572 C CA . GLY A 1 215 ? 68.528 77.030 25.546 1.00 19.62 214 GLY A CA 1
ATOM 1573 C C . GLY A 1 215 ? 68.417 78.128 26.609 1.00 21.00 214 GLY A C 1
ATOM 1574 O O . GLY A 1 215 ? 67.421 78.862 26.641 1.00 21.56 214 GLY A O 1
ATOM 1575 N N . TYR A 1 216 ? 69.434 78.222 27.474 1.00 18.85 215 TYR A N 1
ATOM 1576 C CA . TYR A 1 216 ? 69.525 79.285 28.451 1.00 18.40 215 TYR A CA 1
ATOM 1577 C C . TYR A 1 216 ? 69.714 80.639 27.746 1.00 18.69 215 TYR A C 1
ATOM 1578 O O . TYR A 1 216 ? 69.028 81.615 28.067 1.00 18.95 215 TYR A O 1
ATOM 1587 N N . ALA A 1 217 ? 70.639 80.700 26.790 1.00 20.26 216 ALA A N 1
ATOM 1588 C CA . ALA A 1 217 ? 70.851 81.926 26.008 1.00 20.09 216 ALA A CA 1
ATOM 1589 C C . ALA A 1 217 ? 69.535 82.405 25.395 1.00 20.11 216 ALA A C 1
ATOM 1590 O O . ALA A 1 217 ? 69.162 83.554 25.564 1.00 19.70 216 ALA A O 1
ATOM 1592 N N . VAL A 1 218 ? 68.803 81.500 24.748 1.00 18.41 217 VAL A N 1
ATOM 1593 C CA A VAL A 1 218 ? 67.563 81.950 24.115 0.50 19.49 217 VAL A CA 1
ATOM 1594 C CA B VAL A 1 218 ? 67.480 81.723 24.127 0.50 21.15 217 VAL A CA 1
ATOM 1595 C C . VAL A 1 218 ? 66.429 82.216 25.122 1.00 20.48 217 VAL A C 1
ATOM 1596 O O . VAL A 1 218 ? 65.602 83.075 24.826 1.00 20.49 217 VAL A O 1
ATOM 1603 N N . SER A 1 219 ? 66.444 81.579 26.302 1.00 20.75 218 SER A N 1
ATOM 1604 C CA . SER A 1 219 ? 65.515 81.896 27.387 1.00 19.97 218 SER A CA 1
ATOM 1605 C C . SER A 1 219 ? 65.586 83.368 27.836 1.00 18.74 218 SER A C 1
ATOM 1606 O O . SER A 1 219 ? 64.569 83.960 28.209 1.00 16.37 218 SER A O 1
ATOM 1609 N N . LYS A 1 220 ? 66.770 83.953 27.811 1.00 20.29 219 LYS A N 1
ATOM 1610 C CA . LYS A 1 220 ? 66.924 85.367 28.186 1.00 20.97 219 LYS A CA 1
ATOM 1611 C C . LYS A 1 220 ? 66.167 86.259 27.210 1.00 19.39 219 LYS A C 1
ATOM 1612 O O . LYS A 1 220 ? 65.471 87.191 27.585 1.00 20.27 219 LYS A O 1
ATOM 1618 N N . GLU A 1 221 ? 66.267 85.918 25.932 1.00 20.53 220 GLU A N 1
ATOM 1619 C CA . GLU A 1 221 ? 65.580 86.661 24.903 1.00 20.60 220 GLU A CA 1
ATOM 1620 C C . GLU A 1 221 ? 64.068 86.483 25.022 1.00 17.94 220 GLU A C 1
ATOM 1621 O O . GLU A 1 221 ? 63.302 87.451 24.889 1.00 18.19 220 GLU A O 1
ATOM 1627 N N . ILE A 1 222 ? 63.628 85.267 25.347 1.00 16.90 221 ILE A N 1
ATOM 1628 C CA . ILE A 1 222 ? 62.204 85.002 25.528 1.00 17.82 221 ILE A CA 1
ATOM 1629 C C . ILE A 1 222 ? 61.638 85.764 26.731 1.00 21.76 221 ILE A C 1
ATOM 1630 O O . ILE A 1 222 ? 60.571 86.368 26.631 1.00 21.45 221 ILE A O 1
ATOM 1635 N N . ALA A 1 223 ? 62.353 85.748 27.856 1.00 22.56 222 ALA A N 1
ATOM 1636 C CA . ALA A 1 223 ? 61.902 86.457 29.048 1.00 19.88 222 ALA A CA 1
ATOM 1637 C C . ALA A 1 223 ? 61.755 87.959 28.763 1.00 17.09 222 ALA A C 1
ATOM 1638 O O . ALA A 1 223 ? 60.781 88.604 29.224 1.00 19.15 222 ALA A O 1
ATOM 1640 N N . LEU A 1 224 ? 62.684 88.509 27.986 1.00 16.43 223 LEU A N 1
ATOM 1641 C CA . LEU A 1 224 ? 62.634 89.920 27.648 1.00 19.85 223 LEU A CA 1
ATOM 1642 C C . LEU A 1 224 ? 61.397 90.254 26.826 1.00 21.47 223 LEU A C 1
ATOM 1643 O O . LEU A 1 224 ? 60.707 91.231 27.138 1.00 18.53 223 LEU A O 1
ATOM 1648 N N . LYS A 1 225 ? 61.094 89.442 25.813 1.00 20.15 224 LYS A N 1
ATOM 1649 C CA . LYS A 1 225 ? 59.929 89.700 24.954 1.00 21.69 224 LYS A CA 1
ATOM 1650 C C . LYS A 1 225 ? 58.625 89.550 25.695 1.00 21.61 224 LYS A C 1
ATOM 1651 O O . LYS A 1 225 ? 57.683 90.265 25.394 1.00 22.17 224 LYS A O 1
ATOM 1657 N N . LEU A 1 226 ? 58.557 88.613 26.640 1.00 19.45 225 LEU A N 1
ATOM 1658 C CA . LEU A 1 226 ? 57.364 88.425 27.423 1.00 21.18 225 LEU A CA 1
ATOM 1659 C C . LEU A 1 226 ? 57.138 89.687 28.276 1.00 22.72 225 LEU A C 1
ATOM 1660 O O . LEU A 1 226 ? 56.012 90.141 28.434 1.00 21.71 225 LEU A O 1
ATOM 1665 N N . LYS A 1 227 ? 58.215 90.258 28.803 1.00 24.44 226 LYS A N 1
ATOM 1666 C CA . LYS A 1 227 ? 58.113 91.501 29.559 1.00 25.63 226 LYS A CA 1
ATOM 1667 C C . LYS A 1 227 ? 57.766 92.670 28.646 1.00 25.47 226 LYS A C 1
ATOM 1668 O O . LYS A 1 227 ? 56.867 93.453 28.955 1.00 27.07 226 LYS A O 1
ATOM 1674 N N . GLU A 1 228 ? 58.475 92.797 27.536 1.00 26.03 227 GLU A N 1
ATOM 1675 C CA . GLU A 1 228 ? 58.228 93.885 26.587 1.00 29.11 227 GLU A CA 1
ATOM 1676 C C . GLU A 1 228 ? 56.849 93.920 25.969 1.00 29.99 227 GLU A C 1
ATOM 1677 O O . GLU A 1 228 ? 56.195 94.958 25.992 1.00 29.75 227 GLU A O 1
ATOM 1683 N N . VAL A 1 229 ? 56.410 92.790 25.406 1.00 28.63 228 VAL A N 1
ATOM 1684 C CA A VAL A 1 229 ? 55.200 92.709 24.591 0.50 28.65 228 VAL A CA 1
ATOM 1685 C CA B VAL A 1 229 ? 55.166 92.817 24.631 0.50 28.60 228 VAL A CA 1
ATOM 1686 C C . VAL A 1 229 ? 53.933 92.257 25.318 1.00 29.64 228 VAL A C 1
ATOM 1687 O O . VAL A 1 229 ? 52.823 92.578 24.900 1.00 32.08 228 VAL A O 1
ATOM 1694 N N . CYS A 1 230 ? 54.090 91.458 26.369 1.00 28.41 229 CYS A N 1
ATOM 1695 C CA . CYS A 1 230 ? 52.933 90.925 27.065 1.00 29.66 229 CYS A CA 1
ATOM 1696 C C . CYS A 1 230 ? 52.707 91.494 28.463 1.00 31.26 229 CYS A C 1
ATOM 1697 O O . CYS A 1 230 ? 51.728 91.124 29.100 1.00 31.54 229 CYS A O 1
ATOM 1700 N N . ALA A 1 231 ? 53.618 92.337 28.949 1.00 32.25 230 ALA A N 1
ATOM 1701 C CA . ALA A 1 231 ? 53.512 92.854 30.311 1.00 32.52 230 ALA A CA 1
ATOM 1702 C C . ALA A 1 231 ? 53.447 91.717 31.349 1.00 32.29 230 ALA A C 1
ATOM 1703 O O . ALA A 1 231 ? 52.690 91.804 32.300 1.00 31.64 230 ALA A O 1
ATOM 1705 N N . ILE A 1 232 ? 54.207 90.639 31.151 1.00 32.35 231 ILE A N 1
ATOM 1706 C CA . ILE A 1 232 ? 54.288 89.546 32.121 1.00 29.94 231 ILE A CA 1
ATOM 1707 C C . ILE A 1 232 ? 55.651 89.644 32.772 1.00 30.83 231 ILE A C 1
ATOM 1708 O O . ILE A 1 232 ? 56.643 89.754 32.045 1.00 30.10 231 ILE A O 1
ATOM 1713 N N . HIS A 1 233 ? 55.727 89.632 34.112 1.00 30.21 232 HIS A N 1
ATOM 1714 C CA A HIS A 1 233 ? 57.031 89.608 34.765 0.50 30.15 232 HIS A CA 1
ATOM 1715 C CA B HIS A 1 233 ? 57.007 89.602 34.814 0.50 29.76 232 HIS A CA 1
ATOM 1716 C C . HIS A 1 233 ? 57.648 88.241 34.494 1.00 29.01 232 HIS A C 1
ATOM 1717 O O . HIS A 1 233 ? 57.236 87.229 35.052 1.00 33.16 232 HIS A O 1
ATOM 1730 N N . ALA A 1 234 ? 58.631 88.217 33.613 1.00 25.60 233 ALA A N 1
ATOM 1731 C CA . ALA A 1 234 ? 59.295 86.980 33.198 1.00 22.70 233 ALA A CA 1
ATOM 1732 C C . ALA A 1 234 ? 60.768 87.101 33.507 1.00 22.09 233 ALA A C 1
ATOM 1733 O O . ALA A 1 234 ? 61.343 88.159 33.307 1.00 20.57 233 ALA A O 1
ATOM 1735 N N . GLU A 1 235 ? 61.375 86.001 33.950 1.00 21.82 234 GLU A N 1
ATOM 1736 C CA . GLU A 1 235 ? 62.781 85.949 34.258 1.00 22.97 234 GLU A CA 1
ATOM 1737 C C . GLU A 1 235 ? 63.366 84.600 33.829 1.00 23.17 234 GLU A C 1
ATOM 1738 O O . GLU A 1 235 ? 62.754 83.541 34.070 1.00 25.00 234 GLU A O 1
ATOM 1744 N N . ALA A 1 236 ? 64.549 84.641 33.225 1.00 19.02 235 ALA A N 1
ATOM 1745 C CA . ALA A 1 236 ? 65.196 83.447 32.706 1.00 20.80 235 ALA A CA 1
ATOM 1746 C C . ALA A 1 236 ? 66.202 82.871 33.703 1.00 21.04 235 ALA A C 1
ATOM 1747 O O . ALA A 1 236 ? 66.996 83.605 34.264 1.00 20.76 235 ALA A O 1
ATOM 1749 N N . PHE A 1 237 ? 66.173 81.563 33.919 1.00 19.70 236 PHE A N 1
ATOM 1750 C CA . PHE A 1 237 ? 67.212 80.889 34.708 1.00 18.96 236 PHE A CA 1
ATOM 1751 C C . PHE A 1 237 ? 67.701 79.625 34.055 1.00 19.30 236 PHE A C 1
ATOM 1752 O O . PHE A 1 237 ? 67.004 79.028 33.242 1.00 15.61 236 PHE A O 1
ATOM 1760 N N . SER A 1 238 ? 68.885 79.194 34.449 1.00 20.79 237 SER A N 1
ATOM 1761 C CA . SER A 1 238 ? 69.361 77.863 34.102 1.00 23.41 237 SER A CA 1
ATOM 1762 C C . SER A 1 238 ? 68.506 76.839 34.822 1.00 24.19 237 SER A C 1
ATOM 1763 O O . SER A 1 238 ? 68.273 76.966 36.031 1.00 24.11 237 SER A O 1
ATOM 1766 N N . SER A 1 239 ? 68.080 75.800 34.113 1.00 22.83 238 SER A N 1
ATOM 1767 C CA . SER A 1 239 ? 67.346 74.704 34.763 1.00 25.85 238 SER A CA 1
ATOM 1768 C C . SER A 1 239 ? 68.279 73.920 35.693 1.00 29.28 238 SER A C 1
ATOM 1769 O O . SER A 1 239 ? 67.814 73.240 36.592 1.00 31.34 238 SER A O 1
ATOM 1772 N N . ALA A 1 240 ? 69.590 74.016 35.492 1.00 32.64 239 ALA A N 1
ATOM 1773 C CA . ALA A 1 240 ? 70.543 73.357 36.401 1.00 34.65 239 ALA A CA 1
ATOM 1774 C C . ALA A 1 240 ? 70.641 74.125 37.717 1.00 36.58 239 ALA A C 1
ATOM 1775 O O . ALA A 1 240 ? 70.760 73.535 38.786 1.00 38.32 239 ALA A O 1
ATOM 1777 N N . GLU A 1 241 ? 70.602 75.447 37.630 1.00 38.35 240 GLU A N 1
ATOM 1778 C CA . GLU A 1 241 ? 70.835 76.288 38.785 1.00 39.43 240 GLU A CA 1
ATOM 1779 C C . GLU A 1 241 ? 69.552 76.604 39.536 1.00 41.05 240 GLU A C 1
ATOM 1780 O O . GLU A 1 241 ? 69.618 76.937 40.710 1.00 42.45 240 GLU A O 1
ATOM 1786 N N . PHE A 1 242 ? 68.392 76.446 38.908 1.00 41.07 241 PHE A N 1
ATOM 1787 C CA . PHE A 1 242 ? 67.119 76.736 39.560 1.00 42.73 241 PHE A CA 1
ATOM 1788 C C . PHE A 1 242 ? 66.848 75.674 40.664 1.00 46.86 241 PHE A C 1
ATOM 1789 O O . PHE A 1 242 ? 65.703 75.363 40.972 1.00 46.02 241 PHE A O 1
ATOM 1797 N N . LEU A 1 243 ? 67.947 75.192 41.271 1.00 51.70 242 LEU A N 1
ATOM 1798 C CA . LEU A 1 243 ? 68.034 74.109 42.279 1.00 53.09 242 LEU A CA 1
ATOM 1799 C C . LEU A 1 243 ? 66.897 73.097 42.190 1.00 54.34 242 LEU A C 1
ATOM 1800 O O . LEU A 1 243 ? 65.765 73.390 42.562 1.00 55.48 242 LEU A O 1
ATOM 1805 N N . SER A 1 255 ? 54.775 78.650 38.090 1.00 37.46 254 SER A N 1
ATOM 1806 C CA . SER A 1 255 ? 54.552 78.923 36.653 1.00 37.80 254 SER A CA 1
ATOM 1807 C C . SER A 1 255 ? 55.861 78.977 35.771 1.00 36.04 254 SER A C 1
ATOM 1808 O O . SER A 1 255 ? 56.593 79.973 35.771 1.00 36.53 254 SER A O 1
ATOM 1811 N N . ILE A 1 256 ? 56.109 77.913 34.999 1.00 32.39 255 ILE A N 1
ATOM 1812 C CA . ILE A 1 256 ? 57.358 77.710 34.265 1.00 30.47 255 ILE A CA 1
ATOM 1813 C C . ILE A 1 256 ? 57.234 77.512 32.757 1.00 29.11 255 ILE A C 1
ATOM 1814 O O . ILE A 1 256 ? 56.456 76.692 32.298 1.00 28.61 255 ILE A O 1
ATOM 1819 N N . LEU A 1 257 ? 58.050 78.239 31.994 1.00 27.74 256 LEU A N 1
ATOM 1820 C CA . LEU A 1 257 ? 58.111 78.087 30.542 1.00 25.94 256 LEU A CA 1
ATOM 1821 C C . LEU A 1 257 ? 59.396 77.299 30.201 1.00 26.18 256 LEU A C 1
ATOM 1822 O O . LEU A 1 257 ? 60.498 77.758 30.466 1.00 26.06 256 LEU A O 1
ATOM 1827 N N . ASP A 1 258 ? 59.222 76.105 29.624 1.00 23.99 257 ASP A N 1
ATOM 1828 C CA . ASP A 1 258 ? 60.304 75.174 29.323 1.00 22.20 257 ASP A CA 1
ATOM 1829 C C . ASP A 1 258 ? 60.788 75.431 27.910 1.00 20.28 257 ASP A C 1
ATOM 1830 O O . ASP A 1 258 ? 60.067 75.173 26.962 1.00 20.05 257 ASP A O 1
ATOM 1835 N N . VAL A 1 259 ? 62.004 75.975 27.776 1.00 18.75 258 VAL A N 1
ATOM 1836 C CA . VAL A 1 259 ? 62.674 76.107 26.465 1.00 17.17 258 VAL A CA 1
ATOM 1837 C C . VAL A 1 259 ? 63.440 74.808 26.228 1.00 17.55 258 VAL A C 1
ATOM 1838 O O . VAL A 1 259 ? 64.522 74.578 26.789 1.00 15.73 258 VAL A O 1
ATOM 1842 N N . CYS A 1 260 ? 62.862 73.967 25.383 1.00 18.24 259 CYS A N 1
ATOM 1843 C CA . CYS A 1 260 ? 63.347 72.623 25.161 1.00 19.20 259 CYS A CA 1
ATOM 1844 C C . CYS A 1 260 ? 64.127 72.426 23.852 1.00 21.26 259 CYS A C 1
ATOM 1845 O O . CYS A 1 260 ? 63.576 72.018 22.823 1.00 22.63 259 CYS A O 1
ATOM 1848 N N . ILE A 1 261 ? 65.437 72.678 23.908 1.00 20.84 260 ILE A N 1
ATOM 1849 C CA . ILE A 1 261 ? 66.333 72.441 22.781 1.00 19.68 260 ILE A CA 1
ATOM 1850 C C . ILE A 1 261 ? 66.859 71.021 22.761 1.00 21.53 260 ILE A C 1
ATOM 1851 O O . ILE A 1 261 ? 67.327 70.518 23.788 1.00 21.32 260 ILE A O 1
ATOM 1856 N N . ARG A 1 262 ? 66.794 70.393 21.583 1.00 23.63 261 ARG A N 1
ATOM 1857 C CA . ARG A 1 262 ? 67.281 69.034 21.366 1.00 27.19 261 ARG A CA 1
ATOM 1858 C C . ARG A 1 262 ? 68.759 69.068 20.935 1.00 28.71 261 ARG A C 1
ATOM 1859 O O . ARG A 1 262 ? 69.081 68.866 19.757 1.00 30.53 261 ARG A O 1
ATOM 1867 N N . ASP A 1 263 ? 69.650 69.375 21.881 1.00 23.57 262 ASP A N 1
ATOM 1868 C CA . ASP A 1 263 ? 71.081 69.309 21.641 1.00 18.93 262 ASP A CA 1
ATOM 1869 C C . ASP A 1 263 ? 71.699 68.498 22.765 1.00 19.28 262 ASP A C 1
ATOM 1870 O O . ASP A 1 263 ? 71.003 67.771 23.432 1.00 18.95 262 ASP A O 1
ATOM 1875 N N . GLU A 1 264 ? 72.995 68.634 23.007 1.00 19.79 263 GLU A N 1
ATOM 1876 C CA . GLU A 1 264 ? 73.618 67.869 24.039 1.00 19.72 263 GLU A CA 1
ATOM 1877 C C . GLU A 1 264 ? 73.014 68.138 25.437 1.00 19.14 263 GLU A C 1
ATOM 1878 O O . GLU A 1 264 ? 73.158 67.306 26.351 1.00 18.36 263 GLU A O 1
ATOM 1884 N N . SER A 1 265 ? 72.357 69.286 25.602 1.00 20.33 264 SER A N 1
ATOM 1885 C CA . SER A 1 265 ? 71.791 69.675 26.897 1.00 19.37 264 SER A CA 1
ATOM 1886 C C . SER A 1 265 ? 70.437 69.027 27.176 1.00 17.68 264 SER A C 1
ATOM 1887 O O . SER A 1 265 ? 69.948 69.105 28.297 1.00 18.03 264 SER A O 1
ATOM 1890 N N . TYR A 1 266 ? 69.842 68.387 26.174 1.00 18.37 265 TYR A N 1
ATOM 1891 C CA . TYR A 1 266 ? 68.451 67.931 26.266 1.00 18.07 265 TYR A CA 1
ATOM 1892 C C . TYR A 1 266 ? 68.203 67.010 27.450 1.00 20.80 265 TYR A C 1
ATOM 1893 O O . TYR A 1 266 ? 67.227 67.179 28.181 1.00 18.79 265 TYR A O 1
ATOM 1902 N N . GLY A 1 267 ? 69.105 66.060 27.636 1.00 19.07 266 GLY A N 1
ATOM 1903 C CA . GLY A 1 267 ? 68.951 65.023 28.663 1.00 17.86 266 GLY A CA 1
ATOM 1904 C C . GLY A 1 267 ? 68.920 65.580 30.068 1.00 17.43 266 GLY A C 1
ATOM 1905 O O . GLY A 1 267 ? 67.998 65.282 30.838 1.00 15.84 266 GLY A O 1
ATOM 1906 N N . SER A 1 268 ? 69.920 66.402 30.407 1.00 14.51 267 SER A N 1
ATOM 1907 C CA . SER A 1 268 ? 69.955 67.010 31.726 1.00 18.01 267 SER A CA 1
ATOM 1908 C C . SER A 1 268 ? 68.781 67.988 31.909 1.00 16.57 267 SER A C 1
ATOM 1909 O O . SER A 1 268 ? 68.153 68.021 32.953 1.00 17.48 267 SER A O 1
ATOM 1912 N N . HIS A 1 269 ? 68.460 68.743 30.868 1.00 17.11 268 HIS A N 1
ATOM 1913 C CA . HIS A 1 269 ? 67.397 69.737 30.945 1.00 17.28 268 HIS A CA 1
ATOM 1914 C C . HIS A 1 269 ? 66.020 69.093 31.208 1.00 16.05 268 HIS A C 1
ATOM 1915 O O . HIS A 1 269 ? 65.327 69.448 32.155 1.00 14.92 268 HIS A O 1
ATOM 1922 N N . VAL A 1 270 ? 65.646 68.139 30.355 1.00 15.55 269 VAL A N 1
ATOM 1923 C CA . VAL A 1 270 ? 64.449 67.334 30.524 1.00 15.52 269 VAL A CA 1
ATOM 1924 C C . VAL A 1 270 ? 64.267 66.770 31.941 1.00 15.61 269 VAL A C 1
ATOM 1925 O O . VAL A 1 270 ? 63.131 66.722 32.453 1.00 17.58 269 VAL A O 1
ATOM 1929 N N . GLU A 1 271 ? 65.351 66.286 32.544 1.00 12.91 270 GLU A N 1
ATOM 1930 C CA . GLU A 1 271 ? 65.287 65.717 33.881 1.00 15.68 270 GLU A CA 1
ATOM 1931 C C . GLU A 1 271 ? 64.982 66.803 34.917 1.00 18.10 270 GLU A C 1
ATOM 1932 O O . GLU A 1 271 ? 64.230 66.564 35.848 1.00 16.97 270 GLU A O 1
ATOM 1938 N N . GLN A 1 272 ? 65.545 67.998 34.730 1.00 18.22 271 GLN A N 1
ATOM 1939 C CA . GLN A 1 272 ? 65.255 69.134 35.592 1.00 19.32 271 GLN A CA 1
ATOM 1940 C C . GLN A 1 272 ? 63.800 69.564 35.435 1.00 19.73 271 GLN A C 1
ATOM 1941 O O . GLN A 1 272 ? 63.115 69.759 36.438 1.00 20.00 271 GLN A O 1
ATOM 1947 N N . ILE A 1 273 ? 63.288 69.612 34.210 1.00 18.63 272 ILE A N 1
ATOM 1948 C CA . ILE A 1 273 ? 61.860 69.932 34.011 1.00 20.40 272 ILE A CA 1
ATOM 1949 C C . ILE A 1 273 ? 60.946 68.869 34.673 1.00 21.25 272 ILE A C 1
ATOM 1950 O O . ILE A 1 273 ? 59.894 69.200 35.250 1.00 20.51 272 ILE A O 1
ATOM 1955 N N . ALA A 1 274 ? 61.351 67.599 34.615 1.00 21.51 273 ALA A N 1
ATOM 1956 C CA . ALA A 1 274 ? 60.570 66.514 35.231 1.00 23.10 273 ALA A CA 1
ATOM 1957 C C . ALA A 1 274 ? 60.549 66.711 36.742 1.00 23.32 273 ALA A C 1
ATOM 1958 O O . ALA A 1 274 ? 59.529 66.493 37.386 1.00 22.22 273 ALA A O 1
ATOM 1960 N N . ASN A 1 275 ? 61.678 67.135 37.300 1.00 27.06 274 ASN A N 1
ATOM 1961 C CA . ASN A 1 275 ? 61.731 67.492 38.708 1.00 32.61 274 ASN A CA 1
ATOM 1962 C C . ASN A 1 275 ? 60.782 68.611 39.076 1.00 36.34 274 ASN A C 1
ATOM 1963 O O . ASN A 1 275 ? 60.052 68.472 40.053 1.00 39.67 274 ASN A O 1
ATOM 1968 N N . VAL A 1 276 ? 60.786 69.718 38.328 1.00 37.73 275 VAL A N 1
ATOM 1969 C CA . VAL A 1 276 ? 59.867 70.824 38.646 1.00 37.57 275 VAL A CA 1
ATOM 1970 C C . VAL A 1 276 ? 58.410 70.403 38.483 1.00 38.28 275 VAL A C 1
ATOM 1971 O O . VAL A 1 276 ? 57.572 70.822 39.271 1.00 39.81 275 VAL A O 1
ATOM 1975 N N . LYS A 1 277 ? 58.098 69.577 37.485 1.00 39.35 276 LYS A N 1
ATOM 1976 C CA . LYS A 1 277 ? 56.721 69.111 37.322 1.00 41.22 276 LYS A CA 1
ATOM 1977 C C . LYS A 1 277 ? 56.322 68.265 38.539 1.00 44.26 276 LYS A C 1
ATOM 1978 O O . LYS A 1 277 ? 55.233 68.443 39.078 1.00 45.25 276 LYS A O 1
ATOM 1982 N N . GLN A 1 278 ? 57.198 67.357 38.973 1.00 47.85 277 GLN A N 1
ATOM 1983 C CA . GLN A 1 278 ? 56.909 66.525 40.157 1.00 50.19 277 GLN A CA 1
ATOM 1984 C C . GLN A 1 278 ? 56.816 67.345 41.446 1.00 51.47 277 GLN A C 1
ATOM 1985 O O . GLN A 1 278 ? 56.010 67.016 42.319 1.00 53.25 277 GLN A O 1
ATOM 1991 N N . ARG A 1 279 ? 57.621 68.406 41.563 1.00 50.89 278 ARG A N 1
ATOM 1992 C CA . ARG A 1 279 ? 57.540 69.313 42.717 1.00 49.53 278 ARG A CA 1
ATOM 1993 C C . ARG A 1 279 ? 56.317 70.239 42.577 1.00 48.98 278 ARG A C 1
ATOM 1994 O O . ARG A 1 279 ? 56.209 71.246 43.285 1.00 49.96 278 ARG A O 1
ATOM 1996 N N . GLY A 1 280 ? 55.423 69.914 41.639 1.00 47.05 279 GLY A N 1
ATOM 1997 C CA . GLY A 1 280 ? 54.123 70.569 41.520 1.00 47.21 279 GLY A CA 1
ATOM 1998 C C . GLY A 1 280 ? 54.008 71.845 40.707 1.00 47.07 279 GLY A C 1
ATOM 1999 O O . GLY A 1 280 ? 52.962 72.489 40.735 1.00 49.37 279 GLY A O 1
ATOM 2000 N N . ALA A 1 281 ? 55.050 72.212 39.968 1.00 45.69 280 ALA A N 1
ATOM 2001 C CA . ALA A 1 281 ? 55.021 73.430 39.157 1.00 44.34 280 ALA A CA 1
ATOM 2002 C C . ALA A 1 281 ? 54.000 73.337 38.027 1.00 43.82 280 ALA A C 1
ATOM 2003 O O . ALA A 1 281 ? 53.549 72.251 37.668 1.00 44.30 280 ALA A O 1
ATOM 2005 N N . ASN A 1 282 ? 53.653 74.494 37.472 1.00 42.31 281 ASN A N 1
ATOM 2006 C CA . ASN A 1 282 ? 52.756 74.593 36.327 1.00 39.95 281 ASN A CA 1
ATOM 2007 C C . ASN A 1 282 ? 53.561 74.901 35.042 1.00 38.29 281 ASN A C 1
ATOM 2008 O O . ASN A 1 282 ? 54.115 75.982 34.925 1.00 37.05 281 ASN A O 1
ATOM 2013 N N . LEU A 1 283 ? 53.567 73.977 34.074 1.00 37.21 282 LEU A N 1
ATOM 2014 C CA . LEU A 1 283 ? 54.474 74.031 32.906 1.00 35.79 282 LEU A CA 1
ATOM 2015 C C . LEU A 1 283 ? 53.877 74.290 31.524 1.00 32.20 282 LEU A C 1
ATOM 2016 O O . LEU A 1 283 ? 52.879 73.693 31.149 1.00 31.63 282 LEU A O 1
ATOM 2021 N N . ILE A 1 284 ? 54.554 75.137 30.755 1.00 29.04 283 ILE A N 1
ATOM 2022 C CA . ILE A 1 284 ? 54.225 75.426 29.361 1.00 27.40 283 ILE A CA 1
ATOM 2023 C C . ILE A 1 284 ? 55.472 75.030 28.591 1.00 26.30 283 ILE A C 1
ATOM 2024 O O . ILE A 1 284 ? 56.580 75.501 28.911 1.00 24.02 283 ILE A O 1
ATOM 2029 N N . HIS A 1 285 ? 55.317 74.172 27.589 1.00 24.15 284 HIS A N 1
ATOM 2030 C CA . HIS A 1 285 ? 56.463 73.641 26.865 1.00 24.83 284 HIS A CA 1
ATOM 2031 C C . HIS A 1 285 ? 56.664 74.315 25.526 1.00 23.99 284 HIS A C 1
ATOM 2032 O O . HIS A 1 285 ? 55.754 74.357 24.715 1.00 28.90 284 HIS A O 1
ATOM 2039 N N . LEU A 1 286 ? 57.857 74.842 25.293 1.00 21.46 285 LEU A N 1
ATOM 2040 C CA . LEU A 1 286 ? 58.230 75.273 23.949 1.00 22.90 285 LEU A CA 1
ATOM 2041 C C . LEU A 1 286 ? 59.161 74.210 23.364 1.00 22.78 285 LEU A C 1
ATOM 2042 O O . LEU A 1 286 ? 60.339 74.111 23.732 1.00 18.87 285 LEU A O 1
ATOM 2047 N N . HIS A 1 287 ? 58.599 73.365 22.510 1.00 27.74 286 HIS A N 1
ATOM 2048 C CA . HIS A 1 287 ? 59.355 72.303 21.841 1.00 28.74 286 HIS A CA 1
ATOM 2049 C C . HIS A 1 287 ? 59.782 72.821 20.497 1.00 29.54 286 HIS A C 1
ATOM 2050 O O . HIS A 1 287 ? 59.203 73.784 19.979 1.00 31.66 286 HIS A O 1
ATOM 2057 N N . GLN A 1 288 ? 60.799 72.184 19.929 1.00 28.97 287 GLN A N 1
ATOM 2058 C CA . GLN A 1 288 ? 61.231 72.483 18.574 1.00 29.35 287 GLN A CA 1
ATOM 2059 C C . GLN A 1 288 ? 60.084 72.125 17.627 1.00 27.55 287 GLN A C 1
ATOM 2060 O O . GLN A 1 288 ? 59.288 71.235 17.914 1.00 23.85 287 GLN A O 1
ATOM 2066 N N . THR A 1 289 ? 60.006 72.829 16.507 1.00 26.00 288 THR A N 1
ATOM 2067 C CA . THR A 1 289 ? 58.967 72.575 15.526 1.00 25.03 288 THR A CA 1
ATOM 2068 C C . THR A 1 289 ? 59.309 71.324 14.716 1.00 25.20 288 THR A C 1
ATOM 2069 O O . THR A 1 289 ? 58.427 70.752 14.121 1.00 21.87 288 THR A O 1
ATOM 2073 N N . SER A 1 290 ? 60.578 70.914 14.715 1.00 26.25 289 SER A N 1
ATOM 2074 C CA . SER A 1 290 ? 61.025 69.682 14.061 1.00 28.89 289 SER A CA 1
ATOM 2075 C C . SER A 1 290 ? 62.041 68.927 14.918 1.00 32.25 289 SER A C 1
ATOM 2076 O O . SER A 1 290 ? 62.983 69.535 15.453 1.00 34.32 289 SER A O 1
ATOM 2079 N N . ALA A 1 291 ? 61.886 67.605 15.019 1.00 33.59 290 ALA A N 1
ATOM 2080 C CA . ALA A 1 291 ? 62.767 66.808 15.876 1.00 34.09 290 ALA A CA 1
ATOM 2081 C C . ALA A 1 291 ? 64.019 66.326 15.149 1.00 34.44 290 ALA A C 1
ATOM 2082 O O . ALA A 1 291 ? 64.777 65.543 15.716 1.00 37.10 290 ALA A O 1
ATOM 2084 N N . ASP A 1 292 ? 64.241 66.784 13.916 1.00 32.54 291 ASP A N 1
ATOM 2085 C CA . ASP A 1 292 ? 65.413 66.391 13.168 1.00 34.66 291 ASP A CA 1
ATOM 2086 C C . ASP A 1 292 ? 66.262 67.582 12.690 1.00 33.49 291 ASP A C 1
ATOM 2087 O O . ASP A 1 292 ? 67.130 67.430 11.831 1.00 35.55 291 ASP A O 1
ATOM 2092 N N . ILE A 1 293 ? 66.006 68.767 13.242 1.00 29.79 292 ILE A N 1
ATOM 2093 C CA . ILE A 1 293 ? 66.771 69.969 12.897 1.00 26.63 292 ILE A CA 1
ATOM 2094 C C . ILE A 1 293 ? 68.203 69.892 13.484 1.00 22.68 292 ILE A C 1
ATOM 2095 O O . ILE A 1 293 ? 68.455 69.210 14.494 1.00 18.81 292 ILE A O 1
ATOM 2100 N N . HIS A 1 294 ? 69.146 70.582 12.848 1.00 20.58 293 HIS A N 1
ATOM 2101 C CA . HIS A 1 294 ? 70.519 70.597 13.349 1.00 19.10 293 HIS A CA 1
ATOM 2102 C C . HIS A 1 294 ? 70.495 71.312 14.721 1.00 16.85 293 HIS A C 1
ATOM 2103 O O . HIS A 1 294 ? 69.828 72.329 14.877 1.00 15.81 293 HIS A O 1
ATOM 2110 N N . PRO A 1 295 ? 71.187 70.754 15.724 1.00 16.27 294 PRO A N 1
ATOM 2111 C CA . PRO A 1 295 ? 71.147 71.284 17.076 1.00 16.84 294 PRO A CA 1
ATOM 2112 C C . PRO A 1 295 ? 71.604 72.726 17.235 1.00 15.83 294 PRO A C 1
ATOM 2113 O O . PRO A 1 295 ? 71.106 73.424 18.145 1.00 15.90 294 PRO A O 1
ATOM 2117 N N . ARG A 1 296 ? 72.541 73.160 16.393 1.00 16.73 295 ARG A N 1
ATOM 2118 C CA . ARG A 1 296 ? 73.064 74.535 16.487 1.00 16.69 295 ARG A CA 1
ATOM 2119 C C . ARG A 1 296 ? 72.110 75.556 15.882 1.00 18.24 295 ARG A C 1
ATOM 2120 O O . ARG A 1 296 ? 72.211 76.734 16.213 1.00 17.86 295 ARG A O 1
ATOM 2128 N N . ILE A 1 297 ? 71.136 75.096 15.082 1.00 16.99 296 ILE A N 1
ATOM 2129 C CA A ILE A 1 297 ? 70.106 75.927 14.425 0.50 17.71 296 ILE A CA 1
ATOM 2130 C CA B ILE A 1 297 ? 70.160 76.047 14.536 0.50 17.52 296 ILE A CA 1
ATOM 2131 C C . ILE A 1 297 ? 68.787 75.913 15.207 1.00 17.93 296 ILE A C 1
ATOM 2132 O O . ILE A 1 297 ? 67.974 76.847 15.137 1.00 17.81 296 ILE A O 1
ATOM 2141 N N . ALA A 1 298 ? 68.563 74.807 15.918 1.00 15.64 297 ALA A N 1
ATOM 2142 C CA . ALA A 1 298 ? 67.400 74.655 16.755 1.00 14.06 297 ALA A CA 1
ATOM 2143 C C . ALA A 1 298 ? 67.041 75.887 17.600 1.00 13.92 297 ALA A C 1
ATOM 2144 O O . ALA A 1 298 ? 65.889 76.247 17.672 1.00 15.66 297 ALA A O 1
ATOM 2146 N N . PRO A 1 299 ? 68.004 76.535 18.250 1.00 15.83 298 PRO A N 1
ATOM 2147 C CA . PRO A 1 299 ? 67.640 77.718 19.059 1.00 17.21 298 PRO A CA 1
ATOM 2148 C C . PRO A 1 299 ? 67.087 78.868 18.238 1.00 15.40 298 PRO A C 1
ATOM 2149 O O . PRO A 1 299 ? 66.194 79.572 18.691 1.00 17.95 298 PRO A O 1
ATOM 2153 N N . LEU A 1 300 ? 67.601 79.045 17.034 1.00 15.70 299 LEU A N 1
ATOM 2154 C CA . LEU A 1 300 ? 67.085 80.077 16.143 1.00 16.40 299 LEU A CA 1
ATOM 2155 C C . LEU A 1 300 ? 65.678 79.751 15.646 1.00 17.06 299 LEU A C 1
ATOM 2156 O O . LEU A 1 300 ? 64.838 80.642 15.544 1.00 15.82 299 LEU A O 1
ATOM 2161 N N . ALA A 1 301 ? 65.430 78.483 15.311 1.00 15.25 300 ALA A N 1
ATOM 2162 C CA . ALA A 1 301 ? 64.099 78.030 14.873 1.00 16.59 300 ALA A CA 1
ATOM 2163 C C . ALA A 1 301 ? 63.057 78.216 15.978 1.00 14.44 300 ALA A C 1
ATOM 2164 O O . ALA A 1 301 ? 61.933 78.667 15.738 1.00 17.03 300 ALA A O 1
ATOM 2166 N N . LEU A 1 302 ? 63.429 77.880 17.203 1.00 16.28 301 LEU A N 1
ATOM 2167 C CA . LEU A 1 302 ? 62.532 78.056 18.326 1.00 16.55 301 LEU A CA 1
ATOM 2168 C C . LEU A 1 302 ? 62.218 79.538 18.567 1.00 14.59 301 LEU A C 1
ATOM 2169 O O . LEU A 1 302 ? 61.055 79.882 18.796 1.00 18.09 301 LEU A O 1
ATOM 2174 N N . LEU A 1 303 ? 63.221 80.415 18.483 1.00 16.63 302 LEU A N 1
ATOM 2175 C CA . LEU A 1 303 ? 62.975 81.859 18.588 1.00 16.86 302 LEU A CA 1
ATOM 2176 C C . LEU A 1 303 ? 62.111 82.368 17.456 1.00 16.24 302 LEU A C 1
ATOM 2177 O O . LEU A 1 303 ? 61.233 83.185 17.680 1.00 16.20 302 LEU A O 1
ATOM 2182 N N . GLN A 1 304 ? 62.374 81.880 16.245 1.00 17.11 303 GLN A N 1
ATOM 2183 C CA . GLN A 1 304 ? 61.589 82.254 15.065 1.00 16.36 303 GLN A CA 1
ATOM 2184 C C . GLN A 1 304 ? 60.078 82.003 15.248 1.00 16.87 303 GLN A C 1
ATOM 2185 O O . GLN A 1 304 ? 59.240 82.873 14.966 1.00 18.39 303 GLN A O 1
ATOM 2191 N N . ARG A 1 305 ? 59.748 80.809 15.724 1.00 14.76 304 ARG A N 1
ATOM 2192 C CA . ARG A 1 305 ? 58.379 80.387 16.008 1.00 15.23 304 ARG A CA 1
ATOM 2193 C C . ARG A 1 305 ? 57.740 81.248 17.109 1.00 14.97 304 ARG A C 1
ATOM 2194 O O . ARG A 1 305 ? 56.614 81.765 16.965 1.00 15.50 304 ARG A O 1
ATOM 2202 N N . PHE A 1 306 ? 58.493 81.410 18.195 1.00 16.30 305 PHE A N 1
ATOM 2203 C CA . PHE A 1 306 ? 58.115 82.234 19.342 1.00 16.78 305 PHE A CA 1
ATOM 2204 C C . PHE A 1 306 ? 57.823 83.702 19.003 1.00 17.76 305 PHE A C 1
ATOM 2205 O O . PHE A 1 306 ? 56.871 84.269 19.519 1.00 16.61 305 PHE A O 1
ATOM 2213 N N . TYR A 1 307 ? 58.635 84.320 18.155 1.00 16.70 306 TYR A N 1
ATOM 2214 C CA . TYR A 1 307 ? 58.402 85.718 17.819 1.00 17.80 306 TYR A CA 1
ATOM 2215 C C . TYR A 1 307 ? 57.045 85.872 17.150 1.00 17.36 306 TYR A C 1
ATOM 2216 O O . TYR A 1 307 ? 56.320 86.804 17.435 1.00 16.63 306 TYR A O 1
ATOM 2225 N N . ILE A 1 308 ? 56.697 84.957 16.259 1.00 18.90 307 ILE A N 1
ATOM 2226 C CA . ILE A 1 308 ? 55.402 84.999 15.609 1.00 16.88 307 ILE A CA 1
ATOM 2227 C C . ILE A 1 308 ? 54.322 84.703 16.666 1.00 17.70 307 ILE A C 1
ATOM 2228 O O . ILE A 1 308 ? 53.345 85.423 16.767 1.00 13.38 307 ILE A O 1
ATOM 2233 N N . ASP A 1 309 ? 54.529 83.671 17.484 1.00 17.93 308 ASP A N 1
ATOM 2234 C CA . ASP A 1 309 ? 53.546 83.317 18.508 1.00 16.68 308 ASP A CA 1
ATOM 2235 C C . ASP A 1 309 ? 53.250 84.450 19.492 1.00 18.43 308 ASP A C 1
ATOM 2236 O O . ASP A 1 309 ? 52.094 84.656 19.865 1.00 17.83 308 ASP A O 1
ATOM 2241 N N . VAL A 1 310 ? 54.266 85.226 19.863 1.00 18.36 309 VAL A N 1
ATOM 2242 C CA . VAL A 1 310 ? 54.107 86.196 20.940 1.00 17.37 309 VAL A CA 1
ATOM 2243 C C . VAL A 1 310 ? 53.345 87.429 20.475 1.00 19.37 309 VAL A C 1
ATOM 2244 O O . VAL A 1 310 ? 52.756 88.114 21.305 1.00 17.89 309 VAL A O 1
ATOM 2248 N N . ALA A 1 311 ? 53.358 87.714 19.163 1.00 18.01 310 ALA A N 1
ATOM 2249 C CA . ALA A 1 311 ? 52.552 88.801 18.616 1.00 16.31 310 ALA A CA 1
ATOM 2250 C C . ALA A 1 311 ? 51.088 88.483 18.822 1.00 15.72 310 ALA A C 1
ATOM 2251 O O . ALA A 1 311 ? 50.310 89.364 19.172 1.00 17.19 310 ALA A O 1
ATOM 2253 N N . ALA A 1 312 ? 50.725 87.225 18.564 1.00 16.69 311 ALA A N 1
ATOM 2254 C CA . ALA A 1 312 ? 49.355 86.749 18.740 1.00 17.25 311 ALA A CA 1
ATOM 2255 C C . ALA A 1 312 ? 48.955 86.680 20.218 1.00 17.02 311 ALA A C 1
ATOM 2256 O O . ALA A 1 312 ? 47.824 87.058 20.559 1.00 15.28 311 ALA A O 1
ATOM 2258 N N . VAL A 1 313 ? 49.863 86.272 21.103 1.00 15.09 312 VAL A N 1
ATOM 2259 C CA . VAL A 1 313 ? 49.549 86.291 22.533 1.00 15.72 312 VAL A CA 1
ATOM 2260 C C . VAL A 1 313 ? 49.251 87.725 22.981 1.00 18.18 312 VAL A C 1
ATOM 2261 O O . VAL A 1 313 ? 48.303 87.951 23.722 1.00 19.46 312 VAL A O 1
ATOM 2265 N N . ALA A 1 314 ? 50.058 88.680 22.522 1.00 18.79 313 ALA A N 1
ATOM 2266 C CA . ALA A 1 314 ? 49.864 90.095 22.855 1.00 19.77 313 ALA A CA 1
ATOM 2267 C C . ALA A 1 314 ? 48.462 90.544 22.479 1.00 19.90 313 ALA A C 1
ATOM 2268 O O . ALA A 1 314 ? 47.687 90.996 23.335 1.00 22.63 313 ALA A O 1
ATOM 2270 N N . ILE A 1 315 ? 48.152 90.421 21.183 1.00 21.56 314 ILE A N 1
ATOM 2271 C CA . ILE A 1 315 ? 46.858 90.815 20.649 1.00 20.63 314 ILE A CA 1
ATOM 2272 C C . ILE A 1 315 ? 45.748 90.106 21.423 1.00 21.38 314 ILE A C 1
ATOM 2273 O O . ILE A 1 315 ? 44.734 90.710 21.725 1.00 22.16 314 ILE A O 1
ATOM 2278 N N . ALA A 1 316 ? 45.959 88.839 21.761 1.00 21.35 315 ALA A N 1
ATOM 2279 C CA . ALA A 1 316 ? 44.979 88.084 22.519 1.00 22.61 315 ALA A CA 1
ATOM 2280 C C . ALA A 1 316 ? 44.831 88.649 23.945 1.00 24.28 315 ALA A C 1
ATOM 2281 O O . ALA A 1 316 ? 43.750 88.636 24.495 1.00 25.70 315 ALA A O 1
ATOM 2283 N N . LEU A 1 317 ? 45.906 89.164 24.530 1.00 25.03 316 LEU A N 1
ATOM 2284 C CA . LEU A 1 317 ? 45.825 89.782 25.863 1.00 25.49 316 LEU A CA 1
ATOM 2285 C C . LEU A 1 317 ? 45.377 91.243 25.776 1.00 24.78 316 LEU A C 1
ATOM 2286 O O . LEU A 1 317 ? 45.428 91.973 26.759 1.00 26.15 316 LEU A O 1
ATOM 2291 N N . GLY A 1 318 ? 44.966 91.684 24.595 1.00 25.63 317 GLY A N 1
ATOM 2292 C CA . GLY A 1 318 ? 44.553 93.072 24.394 1.00 25.53 317 GLY A CA 1
ATOM 2293 C C . GLY A 1 318 ? 45.677 94.090 24.321 1.00 26.03 317 GLY A C 1
ATOM 2294 O O . GLY A 1 318 ? 45.447 95.291 24.437 1.00 27.32 317 GLY A O 1
ATOM 2295 N N . ILE A 1 319 ? 46.895 93.628 24.093 1.00 26.02 318 ILE A 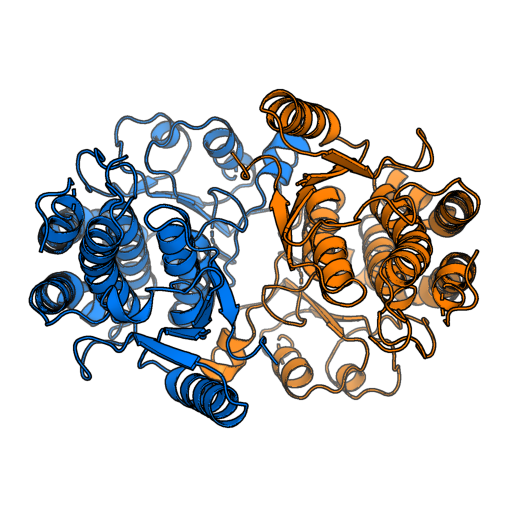N 1
ATOM 2296 C CA . ILE A 1 319 ? 48.036 94.519 24.008 1.00 26.36 318 ILE A CA 1
ATOM 2297 C C . ILE A 1 319 ? 48.417 94.642 22.551 1.00 26.32 318 ILE A C 1
ATOM 2298 O O . ILE A 1 319 ? 48.413 93.661 21.828 1.00 26.54 318 ILE A O 1
ATOM 2303 N N . ASN A 1 320 ? 48.742 95.848 22.123 1.00 26.03 319 ASN A N 1
ATOM 2304 C CA . ASN A 1 320 ? 49.238 96.081 20.775 1.00 27.08 319 ASN A CA 1
ATOM 2305 C C . ASN A 1 320 ? 50.765 95.989 20.811 1.00 28.17 319 ASN A C 1
ATOM 2306 O O . ASN A 1 320 ? 51.426 96.917 21.249 1.00 29.46 319 ASN A O 1
ATOM 2311 N N . PRO A 1 321 ? 51.332 94.884 20.305 1.00 27.27 320 PRO A N 1
ATOM 2312 C CA . PRO A 1 321 ? 52.772 94.613 20.415 1.00 27.72 320 PRO A CA 1
ATOM 2313 C C . PRO A 1 321 ? 53.668 95.625 19.691 1.00 26.06 320 PRO A C 1
ATOM 2314 O O . PRO A 1 321 ? 54.879 95.661 19.934 1.00 28.08 320 PRO A O 1
ATOM 2318 N N . ASP A 1 322 ? 53.061 96.416 18.815 1.00 26.35 321 ASP A N 1
ATOM 2319 C CA . ASP A 1 322 ? 53.738 97.482 18.105 1.00 28.46 321 ASP A CA 1
ATOM 2320 C C . ASP A 1 322 ? 53.725 98.795 18.921 1.00 33.62 321 ASP A C 1
ATOM 2321 O O . ASP A 1 322 ? 54.316 99.788 18.475 1.00 35.68 321 ASP A O 1
ATOM 2326 N N . LYS A 1 323 ? 53.054 98.796 20.088 1.00 35.78 322 LYS A N 1
ATOM 2327 C CA . LYS A 1 323 ? 53.033 99.936 21.062 1.00 37.35 322 LYS A CA 1
ATOM 2328 C C . LYS A 1 323 ? 52.910 99.437 22.531 1.00 38.80 322 LYS A C 1
ATOM 2329 O O . LYS A 1 323 ? 53.760 98.686 23.042 1.00 39.15 322 LYS A O 1
ATOM 2340 N N . THR B 1 3 ? 71.229 95.125 67.210 1.00 40.42 2 THR B N 1
ATOM 2341 C CA . THR B 1 3 ? 69.872 95.556 67.123 1.00 37.98 2 THR B CA 1
ATOM 2342 C C . THR B 1 3 ? 68.886 94.394 66.984 1.00 31.64 2 THR B C 1
ATOM 2343 O O . THR B 1 3 ? 67.713 94.590 67.211 1.00 33.80 2 THR B O 1
ATOM 2347 N N . THR B 1 4 ? 69.356 93.203 66.620 1.00 23.35 3 THR B N 1
ATOM 2348 C CA . THR B 1 4 ? 68.536 92.001 66.580 1.00 20.58 3 THR B CA 1
ATOM 2349 C C . THR B 1 4 ? 69.208 90.897 67.394 1.00 20.81 3 THR B C 1
ATOM 2350 O O . THR B 1 4 ? 70.388 90.955 67.688 1.00 20.61 3 THR B O 1
ATOM 2354 N N . ASN B 1 5 ? 68.452 89.874 67.742 1.00 18.06 4 ASN B N 1
ATOM 2355 C CA . ASN B 1 5 ? 69.017 88.719 68.402 1.00 14.46 4 ASN B CA 1
ATOM 2356 C C . ASN B 1 5 ? 69.289 87.572 67.407 1.00 13.80 4 ASN B C 1
ATOM 2357 O O . ASN B 1 5 ? 69.234 86.420 67.792 1.00 13.91 4 ASN B O 1
ATOM 2362 N N . THR B 1 6 ? 69.507 87.874 66.136 1.00 13.02 5 THR B N 1
ATOM 2363 C CA . THR B 1 6 ? 69.694 86.828 65.114 1.00 15.29 5 THR B CA 1
ATOM 2364 C C . THR B 1 6 ? 71.165 86.365 64.950 1.00 18.43 5 THR B C 1
ATOM 2365 O O . THR B 1 6 ? 72.136 87.124 65.207 1.00 15.48 5 THR B O 1
ATOM 2369 N N . ILE B 1 7 ? 71.312 85.100 64.536 1.00 19.51 6 ILE B N 1
ATOM 2370 C CA . ILE B 1 7 ? 72.617 84.506 64.255 1.00 20.80 6 ILE B CA 1
ATOM 2371 C C . ILE B 1 7 ? 73.228 85.226 63.056 1.00 19.27 6 ILE B C 1
ATOM 2372 O O . ILE B 1 7 ? 74.431 85.434 62.979 1.00 19.35 6 ILE B O 1
ATOM 2385 N N . GLU B 1 9 ? 73.003 88.372 62.235 1.00 15.59 8 GLU B N 1
ATOM 2386 C CA . GLU B 1 9 ? 73.642 89.622 62.635 1.00 17.09 8 GLU B CA 1
ATOM 2387 C C . GLU B 1 9 ? 74.937 89.370 63.402 1.00 17.27 8 GLU B C 1
ATOM 2388 O O . GLU B 1 9 ? 75.933 90.112 63.252 1.00 14.37 8 GLU B O 1
ATOM 2394 N N . GLN B 1 10 ? 74.883 88.395 64.302 1.00 15.80 9 GLN B N 1
ATOM 2395 C CA . GLN B 1 10 ? 76.066 88.016 65.060 1.00 17.35 9 GLN B CA 1
ATOM 2396 C C . GLN B 1 10 ? 77.244 87.658 64.137 1.00 15.60 9 GLN B C 1
ATOM 2397 O O . GLN B 1 10 ? 78.316 88.195 64.271 1.00 15.63 9 GLN B O 1
ATOM 2403 N N . GLU B 1 11 ? 77.007 86.792 63.164 1.00 17.13 10 GLU B N 1
ATOM 2404 C CA . GLU B 1 11 ? 78.038 86.427 62.194 1.00 17.60 10 GLU B CA 1
ATOM 2405 C C . GLU B 1 11 ? 78.489 87.635 61.387 1.00 17.63 10 GLU B C 1
ATOM 2406 O O . GLU B 1 11 ? 79.699 87.845 61.159 1.00 19.67 10 GLU B O 1
ATOM 2412 N N . ALA B 1 12 ? 77.541 88.459 60.959 1.00 17.12 11 ALA B N 1
ATOM 2413 C CA . ALA B 1 12 ? 77.910 89.642 60.181 1.00 16.67 11 ALA B CA 1
ATOM 2414 C C . ALA B 1 12 ? 78.821 90.550 61.010 1.00 16.54 11 ALA B C 1
ATOM 2415 O O . ALA B 1 12 ? 79.824 91.061 60.488 1.00 14.32 11 ALA B O 1
ATOM 2417 N N . ARG B 1 13 ? 78.504 90.717 62.290 1.00 14.79 12 ARG B N 1
ATOM 2418 C CA . ARG B 1 13 ? 79.319 91.573 63.151 1.00 16.73 12 ARG B CA 1
ATOM 2419 C C . ARG B 1 13 ? 80.752 91.068 63.413 1.00 17.27 12 ARG B C 1
ATOM 2420 O O . ARG B 1 13 ? 81.610 91.863 63.793 1.00 18.39 12 ARG B O 1
ATOM 2428 N N . THR B 1 14 ? 81.008 89.774 63.192 1.00 17.12 13 THR B N 1
ATOM 2429 C CA . THR B 1 14 ? 82.369 89.223 63.357 1.00 15.88 13 THR B CA 1
ATOM 2430 C C . THR B 1 14 ? 83.252 89.454 62.138 1.00 16.57 13 THR B C 1
ATOM 2431 O O . THR B 1 14 ? 84.476 89.286 62.215 1.00 16.06 13 THR B O 1
ATOM 2435 N N . ALA B 1 15 ? 82.672 89.890 61.021 1.00 16.22 14 ALA B N 1
ATOM 2436 C CA . ALA B 1 15 ? 83.450 89.964 59.784 1.00 17.22 14 ALA B CA 1
ATOM 2437 C C . ALA B 1 15 ? 84.685 90.887 59.850 1.00 17.34 14 ALA B C 1
ATOM 2438 O O . ALA B 1 15 ? 85.744 90.533 59.336 1.00 17.58 14 ALA B O 1
ATOM 2440 N N . PRO B 1 16 ? 84.576 92.065 60.490 1.00 15.86 15 PRO B N 1
ATOM 2441 C CA . PRO B 1 16 ? 85.789 92.862 60.479 1.00 15.93 15 PRO B CA 1
ATOM 2442 C C . PRO B 1 16 ? 86.979 92.140 61.149 1.00 14.69 15 PRO B C 1
ATOM 2443 O O . PRO B 1 16 ? 88.065 92.141 60.626 1.00 17.16 15 PRO B O 1
ATOM 2447 N N . GLN B 1 17 ? 86.753 91.560 62.325 1.00 15.04 16 GLN B N 1
ATOM 2448 C CA . GLN B 1 17 ? 87.789 90.799 63.013 1.00 14.90 16 GLN B CA 1
ATOM 2449 C C . GLN B 1 17 ? 88.246 89.567 62.217 1.00 17.11 16 GLN B C 1
ATOM 2450 O O . GLN B 1 17 ? 89.442 89.339 62.082 1.00 16.85 16 GLN B O 1
ATOM 2456 N N . LYS B 1 18 ? 87.304 88.773 61.703 1.00 17.58 17 LYS B N 1
ATOM 2457 C CA . LYS B 1 18 ? 87.655 87.605 60.941 1.00 17.00 17 LYS B CA 1
ATOM 2458 C C . LYS B 1 18 ? 88.428 87.977 59.662 1.00 13.96 17 LYS B C 1
ATOM 2459 O O . LYS B 1 18 ? 89.333 87.267 59.270 1.00 13.31 17 LYS B O 1
ATOM 2465 N N . ILE B 1 19 ? 88.040 89.044 58.981 1.00 14.64 18 ILE B N 1
ATOM 2466 C CA . ILE B 1 19 ? 88.736 89.436 57.765 1.00 15.02 18 ILE B CA 1
ATOM 2467 C C . ILE B 1 19 ? 90.144 89.969 58.092 1.00 13.67 18 ILE B C 1
ATOM 2468 O O . ILE B 1 19 ? 91.071 89.708 57.358 1.00 14.97 18 ILE B O 1
ATOM 2473 N N . ALA B 1 20 ? 90.306 90.713 59.182 1.00 13.20 19 ALA B N 1
ATOM 2474 C CA . ALA B 1 20 ? 91.655 91.162 59.586 1.00 10.88 19 ALA B CA 1
ATOM 2475 C C . ALA B 1 20 ? 92.538 89.943 59.815 1.00 11.81 19 ALA B C 1
ATOM 2476 O O . ALA B 1 20 ? 93.698 89.914 59.413 1.00 13.65 19 ALA B O 1
ATOM 2478 N N . GLU B 1 21 ? 91.980 88.925 60.478 1.00 13.38 20 GLU B N 1
ATOM 2479 C CA . GLU B 1 21 ? 92.730 87.710 60.747 1.00 15.95 20 GLU B CA 1
ATOM 2480 C C . GLU B 1 21 ? 93.007 86.938 59.475 1.00 14.66 20 GLU B C 1
ATOM 2481 O O . GLU B 1 21 ? 94.073 86.371 59.291 1.00 14.83 20 GLU B O 1
ATOM 2487 N N . GLN B 1 22 ? 92.059 86.937 58.569 1.00 14.17 21 GLN B N 1
ATOM 2488 C CA . GLN B 1 22 ? 92.297 86.286 57.269 1.00 14.38 21 GLN B CA 1
ATOM 2489 C C . GLN B 1 22 ? 93.440 86.910 56.489 1.00 15.18 21 GLN B C 1
ATOM 2490 O O . GLN B 1 22 ? 94.263 86.204 55.911 1.00 12.70 21 GLN B O 1
ATOM 2496 N N . LEU B 1 23 ? 93.464 88.240 56.416 1.00 14.56 22 LEU B N 1
ATOM 2497 C CA . LEU B 1 23 ? 94.516 88.916 55.671 1.00 13.94 22 LEU B CA 1
ATOM 2498 C C . LEU B 1 23 ? 95.880 88.627 56.320 1.00 13.93 22 LEU B C 1
ATOM 2499 O O . LEU B 1 23 ? 96.881 88.405 55.620 1.00 13.55 22 LEU B O 1
ATOM 2504 N N . LEU B 1 24 ? 95.913 88.620 57.652 1.00 13.46 23 LEU B N 1
ATOM 2505 C CA . LEU B 1 24 ? 97.125 88.329 58.377 1.00 13.36 23 LEU B CA 1
ATOM 2506 C C . LEU B 1 24 ? 97.595 86.894 58.041 1.00 13.25 23 LEU B C 1
ATOM 2507 O O . LEU B 1 24 ? 98.724 86.700 57.624 1.00 12.00 23 LEU B O 1
ATOM 2512 N N . ALA B 1 25 ? 96.699 85.928 58.156 1.00 12.79 24 ALA B N 1
ATOM 2513 C CA . ALA B 1 25 ? 97.022 84.501 57.936 1.00 13.91 24 ALA B CA 1
ATOM 2514 C C . ALA B 1 25 ? 97.412 84.183 56.488 1.00 12.50 24 ALA B C 1
ATOM 2515 O O . ALA B 1 25 ? 98.184 83.253 56.241 1.00 14.47 24 ALA B O 1
ATOM 2517 N N . ASN B 1 26 ? 96.901 84.953 55.539 1.00 13.98 25 ASN B N 1
ATOM 2518 C CA . ASN B 1 26 ? 97.160 84.701 54.103 1.00 13.96 25 ASN B CA 1
ATOM 2519 C C . ASN B 1 26 ? 98.216 85.589 53.438 1.00 14.31 25 ASN B C 1
ATOM 2520 O O . ASN B 1 26 ? 98.423 85.500 52.202 1.00 14.93 25 ASN B O 1
ATOM 2525 N N . ASP B 1 27 ? 98.892 86.427 54.232 1.00 17.16 26 ASP B N 1
ATOM 2526 C CA . ASP B 1 27 ? 99.927 87.327 53.695 1.00 14.15 26 ASP B CA 1
ATOM 2527 C C . ASP B 1 27 ? 101.024 86.555 52.999 1.00 14.82 26 ASP B C 1
ATOM 2528 O O . ASP B 1 27 ? 101.391 86.874 51.874 1.00 14.26 26 ASP B O 1
ATOM 2533 N N . ALA B 1 28 ? 101.553 85.523 53.646 1.00 14.72 27 ALA B N 1
ATOM 2534 C CA . ALA B 1 28 ? 102.637 84.761 53.011 1.00 14.17 27 ALA B CA 1
ATOM 2535 C C . ALA B 1 28 ? 102.223 84.097 51.667 1.00 16.14 27 ALA B C 1
ATOM 2536 O O . ALA B 1 28 ? 102.950 84.160 50.671 1.00 16.97 27 ALA B O 1
ATOM 2538 N N . ILE B 1 29 ? 101.057 83.462 51.657 1.00 14.90 28 ILE B N 1
ATOM 2539 C CA . ILE B 1 29 ? 100.634 82.683 50.506 1.00 17.23 28 ILE B CA 1
ATOM 2540 C C . ILE B 1 29 ? 100.222 83.583 49.357 1.00 13.92 28 ILE B C 1
ATOM 2541 O O . ILE B 1 29 ? 100.542 83.290 48.185 1.00 11.30 28 ILE B O 1
ATOM 2546 N N . THR B 1 30 ? 99.606 84.718 49.670 1.00 13.23 29 THR B N 1
ATOM 2547 C CA . THR B 1 30 ? 99.229 85.668 48.607 1.00 14.30 29 THR B CA 1
ATOM 2548 C C . THR B 1 30 ? 100.428 86.432 48.046 1.00 16.77 29 THR B C 1
ATOM 2549 O O . THR B 1 30 ? 100.448 86.853 46.854 1.00 16.65 29 THR B O 1
ATOM 2553 N N . GLU B 1 31 ? 101.421 86.660 48.900 1.00 17.56 30 GLU B N 1
ATOM 2554 C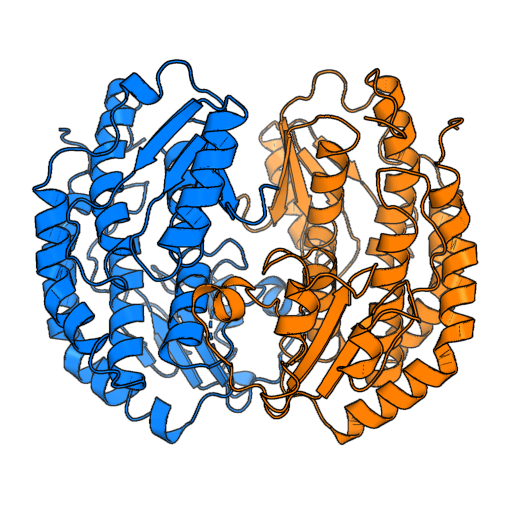 CA . GLU B 1 31 ? 102.658 87.275 48.463 1.00 17.09 30 GLU B CA 1
ATOM 2555 C C . GLU B 1 31 ? 103.375 86.375 47.456 1.00 17.80 30 GLU B C 1
ATOM 2556 O O . GLU B 1 31 ? 103.840 86.820 46.387 1.00 16.32 30 GLU B O 1
ATOM 2562 N N . SER B 1 32 ? 103.517 85.120 47.835 1.00 15.87 31 SER B N 1
ATOM 2563 C CA . SER B 1 32 ? 104.142 84.144 46.961 1.00 17.37 31 SER B CA 1
ATOM 2564 C C . SER B 1 32 ? 103.378 83.988 45.642 1.00 16.15 31 SER B C 1
ATOM 2565 O O . SER B 1 32 ? 103.973 83.938 44.568 1.00 15.04 31 SER B O 1
ATOM 2568 N N . LEU B 1 33 ? 102.048 83.937 45.707 1.00 16.77 32 LEU B N 1
ATOM 2569 C CA . LEU B 1 33 ? 101.236 83.821 44.466 1.00 16.02 32 LEU B CA 1
ATOM 2570 C C . LEU B 1 33 ? 101.451 85.077 43.609 1.00 14.96 32 LEU B C 1
ATOM 2571 O O . LEU B 1 33 ? 101.563 85.003 42.407 1.00 15.15 32 LEU B O 1
ATOM 2576 N N . GLY B 1 34 ? 101.485 86.239 44.248 1.00 15.30 33 GLY B N 1
ATOM 2577 C CA . GLY B 1 34 ? 101.758 87.483 43.541 1.00 14.91 33 GLY B CA 1
ATOM 2578 C C . GLY B 1 34 ? 103.042 87.420 42.723 1.00 17.20 33 GLY B C 1
ATOM 2579 O O . GLY B 1 34 ? 103.092 87.843 41.578 1.00 16.51 33 GLY B O 1
ATOM 2580 N N . SER B 1 35 ? 104.081 86.885 43.328 1.00 16.10 34 SER B N 1
ATOM 2581 C CA . SER B 1 35 ? 105.353 86.746 42.657 1.00 17.62 34 SER B CA 1
ATOM 2582 C C . SER B 1 35 ? 105.238 85.792 41.471 1.00 18.32 34 SER B C 1
ATOM 2583 O O . SER B 1 35 ? 105.763 86.075 40.372 1.00 15.03 34 SER B O 1
ATOM 2586 N N . VAL B 1 36 ? 104.551 84.663 41.676 1.00 17.78 35 VAL B N 1
ATOM 2587 C CA . VAL B 1 36 ? 104.338 83.677 40.584 1.00 18.51 35 VAL B CA 1
ATOM 2588 C C . VAL B 1 36 ? 103.537 84.290 39.428 1.00 17.54 35 VAL B C 1
ATOM 2589 O O . VAL B 1 36 ? 103.856 84.078 38.267 1.00 17.64 35 VAL B O 1
ATOM 2593 N N . LEU B 1 37 ? 102.509 85.076 39.736 1.00 17.21 36 LEU B N 1
ATOM 2594 C CA . LEU B 1 37 ? 101.674 85.660 38.677 1.00 19.74 36 LEU B CA 1
ATOM 2595 C C . LEU B 1 37 ? 102.415 86.741 37.896 1.00 18.74 36 LEU B C 1
ATOM 2596 O O . LEU B 1 37 ? 102.192 86.879 36.695 1.00 17.82 36 LEU B O 1
ATOM 2601 N N . ARG B 1 38 ? 103.278 87.514 38.559 1.00 20.20 37 ARG B N 1
ATOM 2602 C CA . ARG B 1 38 ? 104.088 88.498 37.818 1.00 19.77 37 ARG B CA 1
ATOM 2603 C C . ARG B 1 38 ? 105.035 87.822 36.819 1.00 19.05 37 ARG B C 1
ATOM 2604 O O . ARG B 1 38 ? 105.321 88.394 35.777 1.00 19.93 37 ARG B O 1
ATOM 2612 N N . GLU B 1 39 ? 105.520 86.622 37.120 1.00 18.96 38 GLU B N 1
ATOM 2613 C CA . GLU B 1 39 ? 106.376 85.881 36.167 1.00 20.06 38 GLU B CA 1
ATOM 2614 C C . GLU B 1 39 ? 105.526 85.241 35.064 1.00 21.44 38 GLU B C 1
ATOM 2615 O O . GLU B 1 39 ? 105.866 85.298 33.873 1.00 18.77 38 GLU B O 1
ATOM 2619 N N . PHE B 1 40 ? 104.381 84.690 35.466 1.00 18.51 39 PHE B N 1
ATOM 2620 C CA . PHE B 1 40 ? 103.496 83.908 34.584 1.00 19.78 39 PHE B CA 1
ATOM 2621 C C . PHE B 1 40 ? 102.786 84.803 33.568 1.00 18.74 39 PHE B C 1
ATOM 2622 O O . PHE B 1 40 ? 102.650 84.434 32.411 1.00 19.20 39 PHE B O 1
ATOM 2630 N N . LYS B 1 41 ? 102.388 85.994 34.008 1.00 18.48 40 LYS B N 1
ATOM 2631 C CA . LYS B 1 41 ? 101.737 87.002 33.171 1.00 19.88 40 LYS B CA 1
ATOM 2632 C C . LYS B 1 41 ? 100.482 86.461 32.516 1.00 21.44 40 LYS B C 1
ATOM 2633 O O . LYS B 1 41 ? 100.445 86.252 31.310 1.00 19.81 40 LYS B O 1
ATOM 2639 N N . PRO B 1 42 ? 99.447 86.223 33.337 1.00 21.55 41 PRO B N 1
ATOM 2640 C CA . PRO B 1 42 ? 98.181 85.690 32.858 1.00 22.68 41 PRO B CA 1
ATOM 2641 C C . PRO B 1 42 ? 97.619 86.524 31.706 1.00 21.77 41 PRO B C 1
ATOM 2642 O O . PRO B 1 42 ? 97.602 87.761 31.779 1.00 16.43 41 PRO B O 1
ATOM 2646 N N . LYS B 1 43 ? 97.166 85.853 30.658 1.00 20.76 42 LYS B N 1
ATOM 2647 C CA . LYS B 1 43 ? 96.553 86.555 29.519 1.00 21.40 42 LYS B CA 1
ATOM 2648 C C . LYS B 1 43 ? 95.079 86.901 29.776 1.00 19.88 42 LYS B C 1
ATOM 2649 O O . LYS B 1 43 ? 94.517 87.792 29.138 1.00 17.52 42 LYS B O 1
ATOM 2655 N N . PHE B 1 44 ? 94.452 86.140 30.673 1.00 18.19 43 PHE B N 1
ATOM 2656 C CA . PHE B 1 44 ? 93.086 86.375 31.121 1.00 16.57 43 PHE B CA 1
ATOM 2657 C C . PHE B 1 44 ? 92.935 85.671 32.459 1.00 17.19 43 PHE B C 1
ATOM 2658 O O . PHE B 1 44 ? 93.807 84.853 32.842 1.00 18.06 43 PHE B O 1
ATOM 2666 N N . VAL B 1 45 ? 91.824 85.977 33.144 1.00 15.95 44 VAL B N 1
ATOM 2667 C CA . VAL B 1 45 ? 91.435 85.356 34.408 1.00 14.71 44 VAL B CA 1
ATOM 2668 C C . VAL B 1 45 ? 90.027 84.815 34.218 1.00 18.57 44 VAL B C 1
ATOM 2669 O O . VAL B 1 45 ? 89.095 85.585 33.938 1.00 16.48 44 VAL B O 1
ATOM 2681 N N . ILE B 1 47 ? 86.908 82.768 36.044 1.00 13.88 46 ILE B N 1
ATOM 2682 C CA . ILE B 1 47 ? 86.364 82.380 37.340 1.00 15.27 46 ILE B CA 1
ATOM 2683 C C . ILE B 1 47 ? 85.438 81.173 37.225 1.00 18.38 46 ILE B C 1
ATOM 2684 O O . ILE B 1 47 ? 84.489 81.187 36.451 1.00 19.71 46 ILE B O 1
ATOM 2689 N N . VAL B 1 48 ? 85.734 80.136 38.004 1.00 18.35 47 VAL B N 1
ATOM 2690 C CA . VAL B 1 48 ? 84.925 78.955 38.080 1.00 19.02 47 VAL B CA 1
ATOM 2691 C C . VAL B 1 48 ? 84.139 78.986 39.393 1.00 24.72 47 VAL B C 1
ATOM 2692 O O . VAL B 1 48 ? 84.709 79.091 40.494 1.00 22.75 47 VAL B O 1
ATOM 2696 N N . GLY B 1 49 ? 82.821 78.894 39.283 1.00 28.81 48 GLY B N 1
ATOM 2697 C CA . GLY B 1 49 ? 81.942 78.928 40.456 1.00 34.33 48 GLY B CA 1
ATOM 2698 C C . GLY B 1 49 ? 80.561 78.425 40.095 1.00 40.74 48 GLY B C 1
ATOM 2699 O O . GLY B 1 49 ? 80.432 77.474 39.292 1.00 44.74 48 GLY B O 1
ATOM 2700 N N . ARG B 1 50 ? 79.535 79.059 40.658 1.00 44.71 49 ARG B N 1
ATOM 2701 C CA . ARG B 1 50 ? 78.130 78.639 40.446 1.00 48.94 49 ARG B CA 1
ATOM 2702 C C . ARG B 1 50 ? 77.490 79.267 39.184 1.00 51.73 49 ARG B C 1
ATOM 2703 O O . ARG B 1 50 ? 76.558 80.103 39.249 1.00 54.92 49 ARG B O 1
ATOM 2711 N N . GLY B 1 51 ? 78.000 78.843 38.031 1.00 51.38 50 GLY B N 1
ATOM 2712 C CA . GLY B 1 51 ? 77.532 79.340 36.748 1.00 51.54 50 GLY B CA 1
ATOM 2713 C C . GLY B 1 51 ? 78.268 80.588 36.288 1.00 53.50 50 GLY B C 1
ATOM 2714 O O . GLY B 1 51 ? 79.021 81.227 37.057 1.00 53.56 50 GLY B O 1
ATOM 2715 N N . SER B 1 52 ? 78.038 80.932 35.014 1.00 54.50 51 SER B N 1
ATOM 2716 C CA . SER B 1 52 ? 78.527 82.183 34.397 1.00 53.73 51 SER B CA 1
ATOM 2717 C C . SER B 1 52 ? 77.900 83.357 35.194 1.00 54.44 51 SER B C 1
ATOM 2718 O O . SER B 1 52 ? 78.256 84.520 35.035 1.00 55.80 51 SER B O 1
ATOM 2721 N N . SER B 1 53 ? 76.952 82.975 36.052 1.00 54.86 52 SER B N 1
ATOM 2722 C CA . SER B 1 53 ? 76.305 83.797 37.072 1.00 54.32 52 SER B CA 1
ATOM 2723 C C . SER B 1 53 ? 77.209 84.350 38.219 1.00 50.71 52 SER B C 1
ATOM 2724 O O . SER B 1 53 ? 77.042 85.523 38.591 1.00 49.99 52 SER B O 1
ATOM 2727 N N . ASP B 1 54 ? 78.179 83.551 38.705 1.00 47.47 53 ASP B N 1
ATOM 2728 C CA . ASP B 1 54 ? 78.783 83.759 40.056 1.00 43.73 53 ASP B CA 1
ATOM 2729 C C . ASP B 1 54 ? 78.935 85.194 40.534 1.00 38.42 53 ASP B C 1
ATOM 2730 O O . ASP B 1 54 ? 79.568 86.013 39.867 1.00 38.14 53 ASP B O 1
ATOM 2735 N N . HIS B 1 55 ? 78.393 85.503 41.707 1.00 32.46 54 HIS B N 1
ATOM 2736 C CA . HIS B 1 55 ? 78.429 86.904 42.139 1.00 29.36 54 HIS B CA 1
ATOM 2737 C C . HIS B 1 55 ? 79.806 87.400 42.527 1.00 23.08 54 HIS B C 1
ATOM 2738 O O . HIS B 1 55 ? 80.158 88.528 42.170 1.00 21.85 54 HIS B O 1
ATOM 2745 N N . ALA B 1 56 ? 80.567 86.578 43.250 1.00 20.00 55 ALA B N 1
ATOM 2746 C CA . ALA B 1 56 ? 81.951 86.918 43.580 1.00 21.63 55 ALA B CA 1
ATOM 2747 C C . ALA B 1 56 ? 82.766 87.136 42.300 1.00 20.37 55 ALA B C 1
ATOM 2748 O O . ALA B 1 56 ? 83.619 87.999 42.269 1.00 22.22 55 ALA B O 1
ATOM 2750 N N . GLY B 1 57 ? 82.499 86.325 41.279 1.00 20.40 56 GLY B N 1
ATOM 2751 C CA . GLY B 1 57 ? 83.105 86.438 39.956 1.00 19.97 56 GLY B CA 1
ATOM 2752 C C . GLY B 1 57 ? 82.842 87.740 39.234 1.00 19.16 56 GLY B C 1
ATOM 2753 O O . GLY B 1 57 ? 83.731 88.265 38.589 1.00 20.60 56 GLY B O 1
ATOM 2754 N N . VAL B 1 58 ? 81.643 88.285 39.356 1.00 19.72 57 VAL B N 1
ATOM 2755 C CA . VAL B 1 58 ? 81.329 89.606 38.817 1.00 17.24 57 VAL B CA 1
ATOM 2756 C C . VAL B 1 58 ? 82.185 90.670 39.526 1.00 15.99 57 VAL B C 1
ATOM 2757 O O . VAL B 1 58 ? 82.796 91.547 38.899 1.00 12.58 57 VAL B O 1
ATOM 2761 N N . PHE B 1 59 ? 82.301 90.572 40.844 1.00 15.71 58 PHE B N 1
ATOM 2762 C CA . PHE B 1 59 ? 83.209 91.478 41.558 1.00 16.13 58 PHE B CA 1
ATOM 2763 C C . PHE B 1 59 ? 84.641 91.251 41.057 1.00 18.77 58 PHE B C 1
ATOM 2764 O O . PHE B 1 59 ? 85.377 92.202 40.819 1.00 17.58 58 PHE B O 1
ATOM 2772 N N . ALA B 1 60 ? 85.035 89.980 40.885 1.00 16.48 59 ALA B N 1
ATOM 2773 C CA . ALA B 1 60 ? 86.404 89.690 40.407 1.00 18.20 59 ALA B CA 1
ATOM 2774 C C . ALA B 1 60 ? 86.700 90.354 39.029 1.00 16.27 59 ALA B C 1
ATOM 2775 O O . ALA B 1 60 ? 87.804 90.855 38.795 1.00 15.15 59 ALA B O 1
ATOM 2777 N N . LYS B 1 61 ? 85.707 90.375 38.143 1.00 16.40 60 LYS B N 1
ATOM 2778 C CA . LYS B 1 61 ? 85.866 90.996 36.810 1.00 15.49 60 LYS B CA 1
ATOM 2779 C C . LYS B 1 61 ? 86.243 92.458 36.915 1.00 15.49 60 LYS B C 1
ATOM 2780 O O . LYS B 1 61 ? 87.259 92.906 36.349 1.00 15.10 60 LYS B O 1
ATOM 2786 N N . TYR B 1 62 ? 85.488 93.208 37.711 1.00 14.68 61 TYR B N 1
ATOM 2787 C CA . TYR B 1 62 ? 85.800 94.622 37.889 1.00 16.29 61 TYR B CA 1
ATOM 2788 C C . TYR B 1 62 ? 87.196 94.776 38.503 1.00 15.76 61 TYR B C 1
ATOM 2789 O O . TYR B 1 62 ? 87.986 95.611 38.070 1.00 17.09 61 TYR B O 1
ATOM 2798 N N . LEU B 1 63 ? 87.486 93.968 39.515 1.00 18.20 62 LEU B N 1
ATOM 2799 C CA . LEU B 1 63 ? 88.758 94.065 40.226 1.00 15.53 62 LEU B CA 1
ATOM 2800 C C . LEU B 1 63 ? 89.956 93.818 39.340 1.00 14.20 62 LEU B C 1
ATOM 2801 O O . LEU B 1 63 ? 90.869 94.644 39.295 1.00 16.56 62 LEU B O 1
ATOM 2806 N N . PHE B 1 64 ? 89.993 92.664 38.674 1.00 14.17 63 PHE B N 1
ATOM 2807 C CA . PHE B 1 64 ? 91.178 92.327 37.883 1.00 15.86 63 PHE B CA 1
ATOM 2808 C C . PHE B 1 64 ? 91.266 93.134 36.613 1.00 16.72 63 PHE B C 1
ATOM 2809 O O . PHE B 1 64 ? 92.354 93.474 36.208 1.00 17.04 63 PHE B O 1
ATOM 2817 N N . GLU B 1 65 ? 90.134 93.498 36.018 1.00 18.14 64 GLU B N 1
ATOM 2818 C CA . GLU B 1 65 ? 90.189 94.295 34.772 1.00 17.24 64 GLU B CA 1
ATOM 2819 C C . GLU B 1 65 ? 90.623 95.719 35.107 1.00 17.18 64 GLU B C 1
ATOM 2820 O O . GLU B 1 65 ? 91.454 96.309 34.403 1.00 17.45 64 GLU B O 1
ATOM 2826 N N . ILE B 1 66 ? 90.124 96.261 36.216 1.00 17.20 65 ILE B N 1
ATOM 2827 C CA . ILE B 1 66 ? 90.490 97.659 36.563 1.00 16.26 65 ILE B CA 1
ATOM 2828 C C . ILE B 1 66 ? 91.874 97.783 37.182 1.00 16.13 65 ILE B C 1
ATOM 2829 O O . ILE B 1 66 ? 92.646 98.682 36.824 1.00 16.93 65 ILE B O 1
ATOM 2834 N N . GLU B 1 67 ? 92.212 96.890 38.104 1.00 16.96 66 GLU B N 1
ATOM 2835 C CA . GLU B 1 67 ? 93.503 96.985 38.808 1.00 17.48 66 GLU B CA 1
ATOM 2836 C C . GLU B 1 67 ? 94.670 96.317 38.078 1.00 17.66 66 GLU B C 1
ATOM 2837 O O . GLU B 1 67 ? 95.793 96.742 38.248 1.00 18.01 66 GLU B O 1
ATOM 2843 N N . ALA B 1 68 ? 94.408 95.251 37.322 1.00 19.14 67 ALA B N 1
ATOM 2844 C CA . ALA B 1 68 ? 95.451 94.490 36.629 1.00 18.34 67 ALA B CA 1
ATOM 2845 C C . ALA B 1 68 ? 95.360 94.635 35.086 1.00 19.62 67 ALA B C 1
ATOM 2846 O O . ALA B 1 68 ? 96.244 94.182 34.396 1.00 19.36 67 ALA B O 1
ATOM 2848 N N . SER B 1 69 ? 94.314 95.297 34.569 1.00 18.08 68 SER B N 1
ATOM 2849 C CA . SER B 1 69 ? 94.099 95.461 33.105 1.00 19.52 68 SER B CA 1
ATOM 2850 C C . SER B 1 69 ? 94.020 94.112 32.340 1.00 19.10 68 SER B C 1
ATOM 2851 O O . SER B 1 69 ? 94.347 94.040 31.157 1.00 17.77 68 SER B O 1
ATOM 2854 N N . ILE B 1 70 ? 93.590 93.047 33.019 1.00 17.67 69 ILE B N 1
ATOM 2855 C CA . ILE B 1 70 ? 93.574 91.725 32.393 1.00 19.57 69 ILE B CA 1
ATOM 2856 C C . ILE B 1 70 ? 92.101 91.324 32.240 1.00 15.37 69 ILE B C 1
ATOM 2857 O O . ILE B 1 70 ? 91.346 91.347 33.204 1.00 16.12 69 ILE B O 1
ATOM 2862 N N . PRO B 1 71 ? 91.702 90.937 31.036 1.00 15.66 70 PRO B N 1
ATOM 2863 C CA . PRO B 1 71 ? 90.320 90.517 30.823 1.00 16.99 70 PRO B CA 1
ATOM 2864 C C . PRO B 1 71 ? 89.902 89.358 31.737 1.00 15.67 70 PRO B C 1
ATOM 2865 O O . PRO B 1 71 ? 90.665 88.404 31.901 1.00 15.90 70 PRO B O 1
ATOM 2869 N N . THR B 1 72 ? 88.721 89.473 32.371 1.00 15.25 71 THR B N 1
ATOM 2870 C CA . THR B 1 72 ? 88.302 88.521 33.381 1.00 13.71 71 THR B CA 1
ATOM 2871 C C . THR B 1 72 ? 86.862 88.142 33.133 1.00 16.17 71 THR B C 1
ATOM 2872 O O . THR B 1 72 ? 86.041 88.996 32.786 1.00 17.17 71 THR B O 1
ATOM 2876 N N . PHE B 1 73 ? 86.529 86.876 33.343 1.00 15.49 72 PHE B N 1
ATOM 2877 C CA . PHE B 1 73 ? 85.179 86.422 33.048 1.00 15.09 72 PHE B CA 1
ATOM 2878 C C . PHE B 1 73 ? 84.837 85.139 33.787 1.00 16.81 72 PHE B C 1
ATOM 2879 O O . PHE B 1 73 ? 85.715 84.510 34.337 1.00 18.35 72 PHE B O 1
ATOM 2887 N N . ALA B 1 74 ? 83.551 84.771 33.786 1.00 15.29 73 ALA B N 1
ATOM 2888 C CA . ALA B 1 74 ? 83.078 83.564 34.422 1.00 16.07 73 ALA B CA 1
ATOM 2889 C C . ALA B 1 74 ? 82.934 82.418 33.420 1.00 18.66 73 ALA B C 1
ATOM 2890 O O . ALA B 1 74 ? 82.528 82.608 32.270 1.00 18.82 73 ALA B O 1
ATOM 2892 N N . ALA B 1 75 ? 83.258 81.218 33.897 1.00 16.97 74 ALA B N 1
ATOM 2893 C CA . ALA B 1 75 ? 83.097 80.009 33.158 1.00 16.38 74 ALA B CA 1
ATOM 2894 C C . ALA B 1 75 ? 81.598 79.667 33.096 1.00 17.06 74 ALA B C 1
ATOM 2895 O O . ALA B 1 75 ? 80.854 79.979 34.013 1.00 19.52 74 ALA B O 1
ATOM 2897 N N . ALA B 1 76 ? 81.180 79.032 32.006 1.00 18.74 75 ALA B N 1
ATOM 2898 C CA . ALA B 1 76 ? 79.844 78.440 31.838 1.00 15.42 75 ALA B CA 1
ATOM 2899 C C . ALA B 1 76 ? 79.940 76.929 32.083 1.00 15.15 75 ALA B C 1
ATOM 2900 O O . ALA B 1 76 ? 80.468 76.171 31.243 1.00 19.80 75 ALA B O 1
ATOM 2902 N N . PRO B 1 77 ? 79.456 76.451 33.238 1.00 16.56 76 PRO B N 1
ATOM 2903 C CA . PRO B 1 77 ? 79.687 75.049 33.545 1.00 17.12 76 PRO B CA 1
ATOM 2904 C C . PRO B 1 77 ? 79.228 74.060 32.482 1.00 16.10 76 PRO B C 1
ATOM 2905 O O . PRO B 1 77 ? 79.887 73.054 32.271 1.00 16.77 76 PRO B O 1
ATOM 2909 N N . SER B 1 78 ? 78.104 74.326 31.831 1.00 14.45 77 SER B N 1
ATOM 2910 C CA . SER B 1 78 ? 77.571 73.394 30.855 1.00 14.99 77 SER B CA 1
ATOM 2911 C C . SER B 1 78 ? 78.531 73.121 29.695 1.00 13.64 77 SER B C 1
ATOM 2912 O O . SER B 1 78 ? 78.474 72.037 29.068 1.00 11.22 77 SER B O 1
ATOM 2915 N N . VAL B 1 79 ? 79.352 74.108 29.342 1.00 14.55 78 VAL B N 1
ATOM 2916 C CA . VAL B 1 79 ? 80.281 73.930 28.198 1.00 16.31 78 VAL B CA 1
ATOM 2917 C C . VAL B 1 79 ? 81.167 72.684 28.435 1.00 16.34 78 VAL B C 1
ATOM 2918 O O . VAL B 1 79 ? 81.395 71.882 27.544 1.00 17.58 78 VAL B O 1
ATOM 2922 N N . ALA B 1 80 ? 81.616 72.545 29.676 1.00 19.96 79 ALA B N 1
ATOM 2923 C CA . ALA B 1 80 ? 82.453 71.440 30.132 1.00 22.21 79 ALA B CA 1
ATOM 2924 C C . ALA B 1 80 ? 81.610 70.224 30.488 1.00 24.15 79 ALA B C 1
ATOM 2925 O O . ALA B 1 80 ? 81.917 69.153 30.047 1.00 27.33 79 ALA B O 1
ATOM 2927 N N . SER B 1 81 ? 80.526 70.396 31.239 1.00 24.20 80 SER B N 1
ATOM 2928 C CA . SER B 1 81 ? 79.757 69.228 31.721 1.00 23.13 80 SER B CA 1
ATOM 2929 C C . SER B 1 81 ? 78.823 68.629 30.682 1.00 23.69 80 SER B C 1
ATOM 2930 O O . SER B 1 81 ? 78.865 67.456 30.446 1.00 28.10 80 SER B O 1
ATOM 2933 N N . VAL B 1 82 ? 77.984 69.439 30.069 1.00 20.62 81 VAL B N 1
ATOM 2934 C CA . VAL B 1 82 ? 76.984 68.970 29.114 1.00 20.29 81 VAL B CA 1
ATOM 2935 C C . VAL B 1 82 ? 77.518 68.871 27.680 1.00 18.18 81 VAL B C 1
ATOM 2936 O O . VAL B 1 82 ? 77.255 67.911 26.960 1.00 14.71 81 VAL B O 1
ATOM 2940 N N . TYR B 1 83 ? 78.277 69.868 27.244 1.00 17.02 82 TYR B N 1
ATOM 2941 C CA . TYR B 1 83 ? 78.746 69.854 25.853 1.00 18.14 82 TYR B CA 1
ATOM 2942 C C . TYR B 1 83 ? 80.102 69.141 25.726 1.00 18.10 82 TYR B C 1
ATOM 2943 O O . TYR B 1 83 ? 80.556 68.899 24.614 1.00 21.26 82 TYR B O 1
ATOM 2952 N N . GLY B 1 84 ? 80.706 68.784 26.860 1.00 16.78 83 GLY B N 1
ATOM 2953 C CA . GLY B 1 84 ? 81.915 67.950 26.879 1.00 19.69 83 GLY B CA 1
ATOM 2954 C C . GLY B 1 84 ? 83.161 68.601 26.294 1.00 22.49 83 GLY B C 1
ATOM 2955 O O . GLY B 1 84 ? 84.049 67.915 25.812 1.00 19.74 83 GLY B O 1
ATOM 2956 N N . LYS B 1 85 ? 83.239 69.926 26.348 1.00 21.18 84 LYS B N 1
ATOM 2957 C CA . LYS B 1 85 ? 84.333 70.636 25.687 1.00 21.16 84 LYS B CA 1
ATOM 2958 C C . LYS B 1 85 ? 85.425 71.004 26.654 1.00 21.40 84 LYS B C 1
ATOM 2959 O O . LYS B 1 85 ? 85.145 71.329 27.816 1.00 25.16 84 LYS B O 1
ATOM 2965 N N . THR B 1 86 ? 86.677 70.910 26.205 1.00 22.96 85 THR B N 1
ATOM 2966 C CA . THR B 1 86 ? 87.833 71.435 26.958 1.00 23.58 85 THR B CA 1
ATOM 2967 C C . THR B 1 86 ? 88.328 72.720 26.249 1.00 24.20 85 THR B C 1
ATOM 2968 O O . THR B 1 86 ? 88.646 72.681 25.070 1.00 28.27 85 THR B O 1
ATOM 2972 N N . LEU B 1 87 ? 88.404 73.845 26.950 1.00 18.91 86 LEU B N 1
ATOM 2973 C CA . LEU B 1 87 ? 88.822 75.092 26.312 1.00 18.66 86 LEU B CA 1
ATOM 2974 C C . LEU B 1 87 ? 90.365 75.206 26.196 1.00 19.23 86 LEU B C 1
ATOM 2975 O O . LEU B 1 87 ? 91.108 74.534 26.915 1.00 16.03 86 LEU B O 1
ATOM 2980 N N . LYS B 1 88 ? 90.826 76.087 25.308 1.00 18.42 87 LYS B N 1
ATOM 2981 C CA . LYS B 1 88 ? 92.247 76.396 25.185 1.00 17.09 87 LYS B CA 1
ATOM 2982 C C . LYS B 1 88 ? 92.575 77.477 26.203 1.00 18.85 87 LYS B C 1
ATOM 2983 O O . LYS B 1 88 ? 92.333 78.656 25.954 1.00 19.43 87 LYS B O 1
ATOM 2989 N N . LEU B 1 89 ? 93.120 77.065 27.355 1.00 17.46 88 LEU B N 1
ATOM 2990 C CA . LEU B 1 89 ? 93.318 77.995 28.499 1.00 19.30 88 LEU B CA 1
ATOM 2991 C C . LEU B 1 89 ? 94.784 78.267 28.833 1.00 20.08 88 LEU B C 1
ATOM 2992 O O . LEU B 1 89 ? 95.074 78.931 29.808 1.00 18.28 88 LEU B O 1
ATOM 2997 N N . ALA B 1 90 ? 95.681 77.813 27.964 1.00 19.33 89 ALA B N 1
ATOM 2998 C CA . ALA B 1 90 ? 97.110 78.021 28.123 1.00 21.27 89 ALA B CA 1
ATOM 2999 C C . ALA B 1 90 ? 97.435 79.497 28.302 1.00 21.50 89 ALA B C 1
ATOM 3000 O O . ALA B 1 90 ? 96.925 80.365 27.578 1.00 20.44 89 ALA B O 1
ATOM 3002 N N . GLY B 1 91 ? 98.268 79.773 29.300 1.00 19.79 90 GLY B N 1
ATOM 3003 C CA . GLY B 1 91 ? 98.690 81.126 29.607 1.00 20.15 90 GLY B CA 1
ATOM 3004 C C . GLY B 1 91 ? 97.660 81.896 30.425 1.00 21.04 90 GLY B C 1
ATOM 3005 O O . GLY B 1 91 ? 97.864 83.081 30.709 1.00 21.12 90 GLY B O 1
ATOM 3006 N N . GLY B 1 92 ? 96.553 81.238 30.786 1.00 18.34 91 GLY B N 1
ATOM 3007 C CA . GLY B 1 92 ? 95.513 81.862 31.606 1.00 17.92 91 GLY B CA 1
ATOM 3008 C C . GLY B 1 92 ? 95.558 81.485 33.084 1.00 17.16 91 GLY B C 1
ATOM 3009 O O . GLY B 1 92 ? 96.106 80.437 33.467 1.00 16.19 91 GLY B O 1
ATOM 3010 N N . LEU B 1 93 ? 94.984 82.359 33.910 1.00 16.85 92 LEU B N 1
ATOM 3011 C CA . LEU B 1 93 ? 94.738 82.096 35.317 1.00 16.20 92 LEU B CA 1
ATOM 3012 C C . LEU B 1 93 ? 93.280 81.707 35.505 1.00 17.98 92 LEU B C 1
ATOM 3013 O O . LEU B 1 93 ? 92.364 82.402 35.032 1.00 18.52 92 LEU B O 1
ATOM 3018 N N . VAL B 1 94 ? 93.056 80.615 36.241 1.00 18.62 93 VAL B N 1
ATOM 3019 C CA . VAL B 1 94 ? 91.720 80.148 36.556 1.00 15.93 93 VAL B CA 1
ATOM 3020 C C . VAL B 1 94 ? 91.601 80.169 38.078 1.00 18.75 93 VAL B C 1
ATOM 3021 O O . VAL B 1 94 ? 92.443 79.597 38.771 1.00 21.98 93 VAL B O 1
ATOM 3025 N N . ILE B 1 95 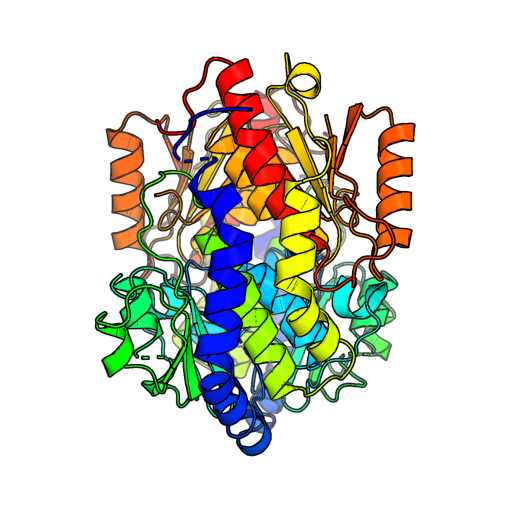? 90.588 80.880 38.592 1.00 14.80 94 ILE B N 1
ATOM 3026 C CA . ILE B 1 95 ? 90.348 80.966 40.006 1.00 14.54 94 ILE B CA 1
ATOM 3027 C C . ILE B 1 95 ? 89.044 80.204 40.289 1.00 16.66 94 ILE B C 1
ATOM 3028 O O . ILE B 1 95 ? 87.986 80.572 39.782 1.00 17.81 94 ILE B O 1
ATOM 3033 N N . VAL B 1 96 ? 89.132 79.145 41.088 1.00 18.15 95 VAL B N 1
ATOM 3034 C CA . VAL B 1 96 ? 87.968 78.339 41.466 1.00 18.06 95 VAL B CA 1
ATOM 3035 C C . VAL B 1 96 ? 87.452 78.844 42.789 1.00 19.58 95 VAL B C 1
ATOM 3036 O O . VAL B 1 96 ? 88.180 78.827 43.756 1.00 22.65 95 VAL B O 1
ATOM 3040 N N . ILE B 1 97 ? 86.220 79.320 42.837 1.00 17.63 96 ILE B N 1
ATOM 3041 C CA . ILE B 1 97 ? 85.672 79.863 44.070 1.00 21.33 96 ILE B CA 1
ATOM 3042 C C . ILE B 1 97 ? 84.580 78.942 44.538 1.00 23.52 96 ILE B C 1
ATOM 3043 O O . ILE B 1 97 ? 83.574 78.784 43.864 1.00 23.29 96 ILE B O 1
ATOM 3048 N N . SER B 1 98 ? 84.812 78.314 45.680 1.00 24.35 97 SER B N 1
ATOM 3049 C CA . SER B 1 98 ? 83.858 77.390 46.249 1.00 25.28 97 SER B CA 1
ATOM 3050 C C . SER B 1 98 ? 84.094 77.258 47.750 1.00 25.19 97 SER B C 1
ATOM 3051 O O . SER B 1 98 ? 85.185 76.870 48.172 1.00 25.05 97 SER B O 1
ATOM 3054 N N . GLN B 1 99 ? 83.067 77.482 48.560 1.00 25.52 98 GLN B N 1
ATOM 3055 C CA . GLN B 1 99 ? 83.236 77.349 50.005 1.00 27.26 98 GLN B CA 1
ATOM 3056 C C . GLN B 1 99 ? 83.667 75.938 50.428 1.00 26.83 98 GLN B C 1
ATOM 3057 O O . GLN B 1 99 ? 84.588 75.777 51.239 1.00 25.51 98 GLN B O 1
ATOM 3063 N N . SER B 1 100 ? 83.029 74.912 49.870 1.00 25.62 99 SER B N 1
ATOM 3064 C CA . SER B 1 100 ? 83.285 73.549 50.332 1.00 28.57 99 SER B CA 1
ATOM 3065 C C . SER B 1 100 ? 84.420 72.864 49.567 1.00 26.94 99 SER B C 1
ATOM 3066 O O . SER B 1 100 ? 85.106 72.009 50.123 1.00 27.67 99 SER B O 1
ATOM 3069 N N . GLY B 1 101 ? 84.629 73.237 48.307 1.00 26.35 100 GLY B N 1
ATOM 3070 C CA . GLY B 1 101 ? 85.716 72.643 47.511 1.00 26.91 100 GLY B CA 1
ATOM 3071 C C . GLY B 1 101 ? 85.582 71.140 47.240 1.00 26.68 100 GLY B C 1
ATOM 3072 O O . GLY B 1 101 ? 86.596 70.460 46.991 1.00 25.15 100 GLY B O 1
ATOM 3073 N N . ARG B 1 102 ? 84.330 70.658 47.251 1.00 30.16 101 ARG B N 1
ATOM 3074 C CA . ARG B 1 102 ? 83.954 69.244 47.063 1.00 32.65 101 ARG B CA 1
ATOM 3075 C C . ARG B 1 102 ? 82.941 68.960 45.956 1.00 35.52 101 ARG B C 1
ATOM 3076 O O . ARG B 1 102 ? 82.869 67.831 45.483 1.00 36.97 101 ARG B O 1
ATOM 3084 N N . SER B 1 103 ? 82.117 69.939 45.587 1.00 37.24 102 SER B N 1
ATOM 3085 C CA . SER B 1 103 ? 81.124 69.739 44.526 1.00 40.32 102 SER B CA 1
ATOM 3086 C C . SER B 1 103 ? 81.748 69.077 43.293 1.00 40.46 102 SER B C 1
ATOM 3087 O O . SER B 1 103 ? 82.656 69.643 42.690 1.00 44.58 102 SER B O 1
ATOM 3090 N N . PRO B 1 104 ? 81.257 67.894 42.897 1.00 40.07 103 PRO B N 1
ATOM 3091 C CA . PRO B 1 104 ? 81.835 67.158 41.766 1.00 38.90 103 PRO B CA 1
ATOM 3092 C C . PRO B 1 104 ? 81.986 67.976 40.493 1.00 38.17 103 PRO B C 1
ATOM 3093 O O . PRO B 1 104 ? 82.943 67.788 39.729 1.00 37.86 103 PRO B O 1
ATOM 3097 N N . ASP B 1 105 ? 81.037 68.869 40.267 1.00 38.07 104 ASP B N 1
ATOM 3098 C CA . ASP B 1 105 ? 81.090 69.759 39.134 1.00 39.24 104 ASP B CA 1
ATOM 3099 C C . ASP B 1 105 ? 82.275 70.747 39.242 1.00 36.66 104 ASP B C 1
ATOM 3100 O O . ASP B 1 105 ? 82.982 70.979 38.251 1.00 34.34 104 ASP B O 1
ATOM 3105 N N . ILE B 1 106 ? 82.474 71.330 40.432 1.00 34.53 105 ILE B N 1
ATOM 3106 C CA . ILE B 1 106 ? 83.609 72.255 40.663 1.00 31.78 105 ILE B CA 1
ATOM 3107 C C . ILE B 1 106 ? 84.918 71.510 40.501 1.00 29.37 105 ILE B C 1
ATOM 3108 O O . ILE B 1 106 ? 85.855 72.033 39.898 1.00 31.40 105 ILE B O 1
ATOM 3113 N N . LEU B 1 107 ? 84.984 70.276 41.004 1.00 27.47 106 LEU B N 1
ATOM 3114 C CA . LEU B 1 107 ? 86.204 69.474 40.840 1.00 26.72 106 LEU B CA 1
ATOM 3115 C C . LEU B 1 107 ? 86.448 69.133 39.370 1.00 26.77 106 LEU B C 1
ATOM 3116 O O . LEU B 1 107 ? 87.595 69.139 38.908 1.00 24.67 106 LEU B O 1
ATOM 3121 N N . ALA B 1 108 ? 85.381 68.819 38.630 1.00 27.60 107 ALA B N 1
ATOM 3122 C CA . ALA B 1 108 ? 85.508 68.505 37.200 1.00 27.78 107 ALA B CA 1
ATOM 3123 C C . ALA B 1 108 ? 86.022 69.733 36.405 1.00 25.02 107 ALA B C 1
ATOM 3124 O O . ALA B 1 108 ? 86.958 69.628 35.581 1.00 27.49 107 ALA B O 1
ATOM 3126 N N . GLN B 1 109 ? 85.435 70.890 36.655 1.00 25.83 108 GLN B N 1
ATOM 3127 C CA . GLN B 1 109 ? 85.872 72.122 35.960 1.00 26.35 108 GLN B CA 1
ATOM 3128 C C . GLN B 1 109 ? 87.351 72.432 36.254 1.00 22.21 108 GLN B C 1
ATOM 3129 O O . GLN B 1 109 ? 88.110 72.860 35.368 1.00 23.19 108 GLN B O 1
ATOM 3135 N N . ALA B 1 110 ? 87.771 72.159 37.488 1.00 21.06 109 ALA B N 1
ATOM 3136 C CA . ALA B 1 110 ? 89.144 72.411 37.912 1.00 20.49 109 ALA B CA 1
ATOM 3137 C C . ALA B 1 110 ? 90.113 71.483 37.211 1.00 21.89 109 ALA B C 1
ATOM 3138 O O . ALA B 1 110 ? 91.196 71.924 36.785 1.00 18.51 109 ALA B O 1
ATOM 3140 N N . ARG B 1 111 ? 89.762 70.199 37.090 1.00 23.92 110 ARG B N 1
ATOM 3141 C CA A ARG B 1 111 ? 90.617 69.260 36.354 0.50 25.66 110 ARG B CA 1
ATOM 3142 C CA B ARG B 1 111 ? 90.598 69.251 36.338 0.50 25.50 110 ARG B CA 1
ATOM 3143 C C . ARG B 1 111 ? 90.684 69.682 34.876 1.00 26.40 110 ARG B C 1
ATOM 3144 O O . ARG B 1 111 ? 91.750 69.647 34.284 1.00 28.36 110 ARG B O 1
ATOM 3175 N N . ALA B 1 113 ? 90.405 72.723 33.636 1.00 23.62 112 ALA B N 1
ATOM 3176 C CA . ALA B 1 113 ? 91.263 73.904 33.602 1.00 22.17 112 ALA B CA 1
ATOM 3177 C C . ALA B 1 113 ? 92.734 73.544 33.695 1.00 24.09 112 ALA B C 1
ATOM 3178 O O . ALA B 1 113 ? 93.578 74.082 32.970 1.00 24.23 112 ALA B O 1
ATOM 3180 N N . LYS B 1 114 ? 93.036 72.604 34.586 1.00 23.42 113 LYS B N 1
ATOM 3181 C CA . LYS B 1 114 ? 94.406 72.176 34.808 1.00 27.78 113 LYS B CA 1
ATOM 3182 C C . LYS B 1 114 ? 94.926 71.411 33.582 1.00 29.80 113 LYS B C 1
ATOM 3183 O O . LYS B 1 114 ? 96.070 71.598 33.154 1.00 30.31 113 LYS B O 1
ATOM 3189 N N . ASN B 1 115 ? 94.069 70.579 33.005 1.00 32.10 114 ASN B N 1
ATOM 3190 C CA . ASN B 1 115 ? 94.411 69.854 31.777 1.00 36.86 114 ASN B CA 1
ATOM 3191 C C . ASN B 1 115 ? 94.628 70.842 30.637 1.00 37.93 114 ASN B C 1
ATOM 3192 O O . ASN B 1 115 ? 95.614 70.742 29.920 1.00 41.84 114 ASN B O 1
ATOM 3197 N N . ALA B 1 116 ? 93.718 71.814 30.515 1.00 37.61 115 ALA B N 1
ATOM 3198 C CA . ALA B 1 116 ? 93.769 72.845 29.456 1.00 34.05 115 ALA B CA 1
ATOM 3199 C C . ALA B 1 116 ? 94.992 73.750 29.519 1.00 32.16 115 ALA B C 1
ATOM 3200 O O . ALA B 1 116 ? 95.058 74.701 28.747 1.00 34.90 115 ALA B O 1
ATOM 3202 N N . GLY B 1 117 ? 95.920 73.486 30.444 1.00 28.39 116 GLY B N 1
ATOM 3203 C CA . GLY B 1 117 ? 97.132 74.293 30.628 1.00 28.51 116 GLY B CA 1
ATOM 3204 C C . GLY B 1 117 ? 97.075 75.561 31.500 1.00 26.47 116 GLY B C 1
ATOM 3205 O O . GLY B 1 117 ? 98.057 76.300 31.560 1.00 27.83 116 GLY B O 1
ATOM 3206 N N . ALA B 1 118 ? 95.981 75.811 32.213 1.00 22.72 117 ALA B N 1
ATOM 3207 C CA . ALA B 1 118 ? 95.869 77.058 32.994 1.00 21.02 117 ALA B CA 1
ATOM 3208 C C . ALA B 1 118 ? 96.560 76.958 34.335 1.00 21.64 117 ALA B C 1
ATOM 3209 O O . ALA B 1 118 ? 96.612 75.873 34.908 1.00 20.01 117 ALA B O 1
ATOM 3211 N N . PHE B 1 119 ? 97.102 78.069 34.833 1.00 18.99 118 PHE B N 1
ATOM 3212 C CA . PHE B 1 119 ? 97.542 78.130 36.245 1.00 19.11 118 PHE B CA 1
ATOM 3213 C C . PHE B 1 119 ? 96.275 78.262 37.092 1.00 17.41 118 PHE B C 1
ATOM 3214 O O . PHE B 1 119 ? 95.427 79.139 36.835 1.00 18.90 118 PHE B O 1
ATOM 3222 N N . CYS B 1 120 ? 96.138 77.407 38.103 1.00 16.24 119 CYS B N 1
ATOM 3223 C CA . CYS B 1 120 ? 94.900 77.323 38.883 1.00 17.17 119 CYS B CA 1
ATOM 3224 C C . CYS B 1 120 ? 95.047 77.639 40.357 1.00 17.60 119 CYS B C 1
ATOM 3225 O O . CYS B 1 120 ? 95.878 77.038 41.037 1.00 16.87 119 CYS B O 1
ATOM 3228 N N . VAL B 1 121 ? 94.190 78.545 40.830 1.00 16.43 120 VAL B N 1
ATOM 3229 C CA . VAL B 1 121 ? 94.079 78.927 42.231 1.00 17.96 120 VAL B CA 1
ATOM 3230 C C . VAL B 1 121 ? 92.679 78.556 42.751 1.00 18.14 120 VAL B C 1
ATOM 3231 O O . VAL B 1 121 ? 91.700 78.642 42.013 1.00 17.97 120 VAL B O 1
ATOM 3235 N N . ALA B 1 122 ? 92.581 78.115 43.996 1.00 14.89 121 ALA B N 1
ATOM 3236 C CA . ALA B 1 122 ? 91.273 77.884 44.618 1.00 15.96 121 ALA B CA 1
ATOM 3237 C C . ALA B 1 122 ? 91.106 78.792 45.840 1.00 16.92 121 ALA B C 1
ATOM 3238 O O . ALA B 1 122 ? 91.994 78.913 46.656 1.00 20.97 121 ALA B O 1
ATOM 3240 N N . LEU B 1 123 ? 89.959 79.431 45.944 1.00 17.50 122 LEU B N 1
ATOM 3241 C CA . LEU B 1 123 ? 89.549 80.156 47.135 1.00 18.19 122 LEU B CA 1
ATOM 3242 C C . LEU B 1 123 ? 88.545 79.207 47.758 1.00 23.68 122 LEU B C 1
ATOM 3243 O O . LEU B 1 123 ? 87.493 78.953 47.151 1.00 22.62 122 LEU B O 1
ATOM 3248 N N . VAL B 1 124 ? 88.880 78.642 48.924 1.00 19.26 123 VAL B N 1
ATOM 3249 C CA . VAL B 1 124 ? 88.002 77.650 49.530 1.00 20.86 123 VAL B CA 1
ATOM 3250 C C . VAL B 1 124 ? 87.998 77.800 51.039 1.00 18.70 123 VAL B C 1
ATOM 3251 O O . VAL B 1 124 ? 88.994 78.242 51.621 1.00 17.44 123 VAL B O 1
ATOM 3255 N N . ASN B 1 125 ? 86.899 77.410 51.680 1.00 19.36 124 ASN B N 1
ATOM 3256 C CA . ASN B 1 125 ? 86.825 77.541 53.115 1.00 20.71 124 ASN B CA 1
ATOM 3257 C C . ASN B 1 125 ? 87.330 76.320 53.832 1.00 23.52 124 ASN B C 1
ATOM 3258 O O . ASN B 1 125 ? 87.960 76.423 54.890 1.00 26.81 124 ASN B O 1
ATOM 3263 N N . ASP B 1 126 ? 87.078 75.147 53.276 1.00 25.11 125 ASP B N 1
ATOM 3264 C CA . ASP B 1 126 ? 87.591 73.915 53.864 1.00 23.53 125 ASP B CA 1
ATOM 3265 C C . ASP B 1 126 ? 88.924 73.533 53.244 1.00 27.13 125 ASP B C 1
ATOM 3266 O O . ASP B 1 126 ? 88.986 73.008 52.109 1.00 25.02 125 ASP B O 1
ATOM 3271 N N . GLU B 1 127 ? 89.987 73.741 54.017 1.00 29.08 126 GLU B N 1
ATOM 3272 C CA . GLU B 1 127 ? 91.368 73.470 53.561 1.00 32.02 126 GLU B CA 1
ATOM 3273 C C . GLU B 1 127 ? 91.667 71.998 53.295 1.00 32.44 126 GLU B C 1
ATOM 3274 O O . GLU B 1 127 ? 92.649 71.689 52.605 1.00 34.19 126 GLU B O 1
ATOM 3280 N N . THR B 1 128 ? 90.858 71.108 53.877 1.00 30.52 127 THR B N 1
ATOM 3281 C CA . THR B 1 128 ? 90.994 69.669 53.664 1.00 29.60 127 THR B CA 1
ATOM 3282 C C . THR B 1 128 ? 90.294 69.162 52.384 1.00 27.22 127 THR B C 1
ATOM 3283 O O . THR B 1 128 ? 90.418 67.986 52.051 1.00 26.31 127 THR B O 1
ATOM 3287 N N . ALA B 1 129 ? 89.557 70.029 51.694 1.00 25.72 128 ALA B N 1
ATOM 3288 C CA . ALA B 1 129 ? 88.762 69.611 50.542 1.00 24.75 128 ALA B CA 1
ATOM 3289 C C . ALA B 1 129 ? 89.643 69.140 49.387 1.00 24.69 128 ALA B C 1
ATOM 3290 O O . ALA B 1 129 ? 90.765 69.607 49.190 1.00 24.47 128 ALA B O 1
ATOM 3292 N N . PRO B 1 130 ? 89.141 68.194 48.612 1.00 25.21 129 PRO B N 1
ATOM 3293 C CA . PRO B 1 130 ? 89.934 67.609 47.547 1.00 26.79 129 PRO B CA 1
ATOM 3294 C C . PRO B 1 130 ? 90.267 68.546 46.362 1.00 26.07 129 PRO B C 1
ATOM 3295 O O . PRO B 1 130 ? 91.061 68.151 45.518 1.00 27.00 129 PRO B O 1
ATOM 3299 N N . ILE B 1 131 ? 89.686 69.751 46.298 1.00 23.02 130 ILE B N 1
ATOM 3300 C CA . ILE B 1 131 ? 90.117 70.766 45.291 1.00 21.45 130 ILE B CA 1
ATOM 3301 C C . ILE B 1 131 ? 91.638 71.019 45.464 1.00 22.41 130 ILE B C 1
ATOM 3302 O O . ILE B 1 131 ? 92.345 71.271 44.502 1.00 19.01 130 ILE B O 1
ATOM 3307 N N . LYS B 1 132 ? 92.138 70.927 46.699 1.00 22.46 131 LYS B N 1
ATOM 3308 C CA . LYS B 1 132 ? 93.577 71.106 46.982 1.00 24.67 131 LYS B CA 1
ATOM 3309 C C . LYS B 1 132 ? 94.494 70.163 46.214 1.00 25.02 131 LYS B C 1
ATOM 3310 O O . LYS B 1 132 ? 95.679 70.444 45.998 1.00 28.29 131 LYS B O 1
ATOM 3316 N N . ASP B 1 133 ? 93.972 69.017 45.817 1.00 26.13 132 ASP B N 1
ATOM 3317 C CA . ASP B 1 133 ? 94.789 68.061 45.090 1.00 26.25 132 ASP B CA 1
ATOM 3318 C C . ASP B 1 133 ? 94.801 68.320 43.578 1.00 26.46 132 ASP B C 1
ATOM 3319 O O . ASP B 1 133 ? 95.571 67.684 42.860 1.00 30.29 132 ASP B O 1
ATOM 3324 N N . ILE B 1 134 ? 93.979 69.257 43.096 1.00 24.67 133 ILE B N 1
ATOM 3325 C CA . ILE B 1 134 ? 93.912 69.590 41.659 1.00 22.43 133 ILE B CA 1
ATOM 3326 C C . ILE B 1 134 ? 94.621 70.910 41.349 1.00 22.86 133 ILE B C 1
ATOM 3327 O O . ILE B 1 134 ? 95.389 70.992 40.383 1.00 22.37 133 ILE B O 1
ATOM 3332 N N . VAL B 1 135 ? 94.345 71.950 42.140 1.00 21.12 134 VAL B N 1
ATOM 3333 C CA . VAL B 1 135 ? 94.863 73.285 41.825 1.00 20.71 134 VAL B CA 1
ATOM 3334 C C . VAL B 1 135 ? 96.342 73.480 42.221 1.00 19.60 134 VAL B C 1
ATOM 3335 O O . VAL B 1 135 ? 96.928 72.692 42.957 1.00 20.81 134 VAL B O 1
ATOM 3339 N N . ASP B 1 136 ? 96.932 74.558 41.729 1.00 19.87 135 ASP B N 1
ATOM 3340 C CA . ASP B 1 136 ? 98.311 74.901 42.039 1.00 17.76 135 ASP B CA 1
ATOM 3341 C C . ASP B 1 136 ? 98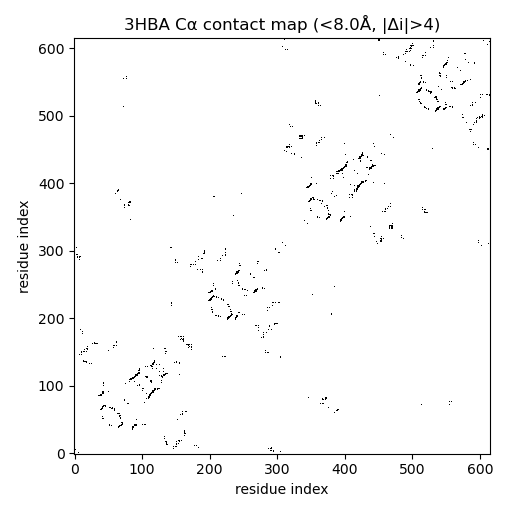.466 75.602 43.379 1.00 20.63 135 ASP B C 1
ATOM 3342 O O . ASP B 1 136 ? 99.428 75.351 44.090 1.00 19.02 135 ASP B O 1
ATOM 3347 N N . VAL B 1 137 ? 97.556 76.512 43.701 1.00 19.08 136 VAL B N 1
ATOM 3348 C CA . VAL B 1 137 ? 97.615 77.241 44.968 1.00 17.52 136 VAL B CA 1
ATOM 3349 C C . VAL B 1 137 ? 96.219 77.308 45.607 1.00 19.68 136 VAL B C 1
ATOM 3350 O O . VAL B 1 137 ? 95.219 77.556 44.916 1.00 14.37 136 VAL B O 1
ATOM 3354 N N . VAL B 1 138 ? 96.162 77.079 46.920 1.00 18.46 137 VAL B N 1
ATOM 3355 C CA . VAL B 1 138 ? 94.943 77.187 47.703 1.00 20.36 137 VAL B CA 1
ATOM 3356 C C . VAL B 1 138 ? 95.012 78.414 48.615 1.00 18.52 137 VAL B C 1
ATOM 3357 O O . VAL B 1 138 ? 95.978 78.568 49.333 1.00 18.29 137 VAL B O 1
ATOM 3361 N N . ILE B 1 139 ? 94.008 79.302 48.523 1.00 17.12 138 ILE B N 1
ATOM 3362 C CA A ILE B 1 139 ? 93.884 80.472 49.397 0.60 15.85 138 ILE B CA 1
ATOM 3363 C CA B ILE B 1 139 ? 93.885 80.469 49.390 0.40 16.74 138 ILE B CA 1
ATOM 3364 C C . ILE B 1 139 ? 92.730 80.177 50.333 1.00 17.95 138 ILE B C 1
ATOM 3365 O O . ILE B 1 139 ? 91.557 80.234 49.927 1.00 18.49 138 ILE B O 1
ATOM 3374 N N . PRO B 1 140 ? 93.034 79.819 51.590 1.00 18.33 139 PRO B N 1
ATOM 3375 C CA . PRO B 1 140 ? 91.916 79.536 52.493 1.00 17.63 139 PRO B CA 1
ATOM 3376 C C . PRO B 1 140 ? 91.162 80.802 52.871 1.00 17.00 139 PRO B C 1
ATOM 3377 O O . PRO B 1 140 ? 91.778 81.826 53.143 1.00 18.27 139 PRO B O 1
ATOM 3381 N N . LEU B 1 141 ? 89.840 80.704 52.885 1.00 17.03 140 LEU B N 1
ATOM 3382 C CA . LEU B 1 141 ? 88.965 81.823 53.185 1.00 18.62 140 LEU B CA 1
ATOM 3383 C C . LEU B 1 141 ? 88.929 82.189 54.678 1.00 17.91 140 LEU B C 1
ATOM 3384 O O . LEU B 1 141 ? 88.731 83.349 55.014 1.00 14.78 140 LEU B O 1
ATOM 3389 N N . ARG B 1 142 ? 89.138 81.202 55.537 1.00 15.41 141 ARG B N 1
ATOM 3390 C CA . ARG B 1 142 ? 89.236 81.414 56.991 1.00 18.39 141 ARG B CA 1
ATOM 3391 C C . ARG B 1 142 ? 88.035 82.124 57.590 1.00 19.37 141 ARG B C 1
ATOM 3392 O O . ARG B 1 142 ? 88.177 82.882 58.550 1.00 19.81 141 ARG B O 1
ATOM 3400 N N . ALA B 1 143 ? 86.852 81.814 57.057 1.00 19.53 142 ALA B N 1
ATOM 3401 C CA . ALA B 1 143 ? 85.584 82.387 57.509 1.00 22.79 142 ALA B CA 1
ATOM 3402 C C . ALA B 1 143 ? 84.955 81.619 58.688 1.00 24.39 142 ALA B C 1
ATOM 3403 O O . ALA B 1 143 ? 84.079 82.141 59.367 1.00 24.99 142 ALA B O 1
ATOM 3405 N N . GLY B 1 144 ? 85.413 80.392 58.937 1.00 23.96 143 GLY B N 1
ATOM 3406 C CA . GLY B 1 144 ? 84.817 79.544 59.965 1.00 26.29 143 GLY B CA 1
ATOM 3407 C C . GLY B 1 144 ? 83.485 78.977 59.509 1.00 29.45 143 GLY B C 1
ATOM 3408 O O . GLY B 1 144 ? 83.161 78.989 58.323 1.00 29.00 143 GLY B O 1
ATOM 3409 N N . GLU B 1 145 ? 82.693 78.475 60.442 1.00 29.17 144 GLU B N 1
ATOM 3410 C CA . GLU B 1 145 ? 81.407 77.887 60.091 1.00 30.36 144 GLU B CA 1
ATOM 3411 C C . GLU B 1 145 ? 80.383 78.992 59.973 1.00 30.76 144 GLU B C 1
ATOM 3412 O O . GLU B 1 145 ? 80.528 80.011 60.647 1.00 31.13 144 GLU B O 1
ATOM 3415 N N . GLU B 1 146 ? 79.361 78.819 59.129 1.00 33.67 145 GLU B N 1
ATOM 3416 C CA . GLU B 1 146 ? 78.169 79.710 59.212 1.00 39.09 145 GLU B CA 1
ATOM 3417 C C . GLU B 1 146 ? 76.944 78.946 59.672 1.00 38.13 145 GLU B C 1
ATOM 3418 O O . GLU B 1 146 ? 76.534 77.994 59.036 1.00 37.57 145 GLU B O 1
ATOM 3424 N N . LYS B 1 147 ? 76.387 79.388 60.799 1.00 39.87 146 LYS B N 1
ATOM 3425 C CA . LYS B 1 147 ? 75.193 78.807 61.380 1.00 40.60 146 LYS B CA 1
ATOM 3426 C C . LYS B 1 147 ? 73.958 79.514 60.826 1.00 42.55 146 LYS B C 1
ATOM 3427 O O . LYS B 1 147 ? 72.843 79.051 61.034 1.00 46.34 146 LYS B O 1
ATOM 3429 N N . ALA B 1 148 ? 74.142 80.634 60.125 1.00 40.82 147 ALA B N 1
ATOM 3430 C CA . ALA B 1 148 ? 73.015 81.325 59.509 1.00 39.23 147 ALA B CA 1
ATOM 3431 C C . ALA B 1 148 ? 72.820 80.764 58.109 1.00 38.40 147 ALA B C 1
ATOM 3432 O O . ALA B 1 148 ? 73.785 80.429 57.426 1.00 39.65 147 ALA B O 1
ATOM 3434 N N . VAL B 1 149 ? 71.566 80.644 57.695 1.00 37.69 148 VAL B N 1
ATOM 3435 C CA . VAL B 1 149 ? 71.254 80.167 56.351 1.00 37.28 148 VAL B CA 1
ATOM 3436 C C . VAL B 1 149 ? 71.792 81.135 55.289 1.00 35.84 148 VAL B C 1
ATOM 3437 O O . VAL B 1 149 ? 72.210 80.710 54.197 1.00 36.35 148 VAL B O 1
ATOM 3441 N N . ALA B 1 150 ? 71.783 82.431 55.593 1.00 31.09 149 ALA B N 1
ATOM 3442 C CA . ALA B 1 150 ? 72.214 83.434 54.629 1.00 29.55 149 ALA B CA 1
ATOM 3443 C C . ALA B 1 150 ? 73.675 83.805 54.880 1.00 28.38 149 ALA B C 1
ATOM 3444 O O . ALA B 1 150 ? 74.008 84.286 55.959 1.00 26.46 149 ALA B O 1
ATOM 3446 N N . ALA B 1 151 ? 74.540 83.604 53.886 1.00 26.58 150 ALA B N 1
ATOM 3447 C CA . ALA B 1 151 ? 75.966 83.953 54.040 1.00 25.64 150 ALA B CA 1
ATOM 3448 C C . ALA B 1 151 ? 76.170 85.449 54.258 1.00 23.50 150 ALA B C 1
ATOM 3449 O O . ALA B 1 151 ? 75.553 86.263 53.569 1.00 24.14 150 ALA B O 1
ATOM 3451 N N . THR B 1 152 ? 77.021 85.809 55.220 1.00 22.07 151 THR B N 1
ATOM 3452 C CA . THR B 1 152 ? 77.406 87.210 55.440 1.00 20.90 151 THR B CA 1
ATOM 3453 C C . THR B 1 152 ? 78.948 87.306 55.436 1.00 20.90 151 THR B C 1
ATOM 3454 O O . THR B 1 152 ? 79.567 87.700 54.419 1.00 17.56 151 THR B O 1
ATOM 3458 N N . LYS B 1 153 ? 79.573 86.933 56.563 1.00 18.52 152 LYS B N 1
ATOM 3459 C CA . LYS B 1 153 ? 81.031 86.933 56.694 1.00 17.05 152 LYS B CA 1
ATOM 3460 C C . LYS B 1 153 ? 81.759 86.134 55.560 1.00 15.03 152 LYS B C 1
ATOM 3461 O O . LYS B 1 153 ? 82.834 86.539 55.087 1.00 15.99 152 LYS B O 1
ATOM 3467 N N . SER B 1 154 ? 81.182 85.025 55.133 1.00 14.69 153 SER B N 1
ATOM 3468 C CA . SER B 1 154 ? 81.837 84.168 54.122 1.00 18.33 153 SER B CA 1
ATOM 3469 C C . SER B 1 154 ? 81.890 84.813 52.738 1.00 18.08 153 SER B C 1
ATOM 3470 O O . SER B 1 154 ? 82.810 84.559 51.971 1.00 22.10 153 SER B O 1
ATOM 3473 N N . TYR B 1 155 ? 80.908 85.637 52.427 1.00 15.37 154 TYR B N 1
ATOM 3474 C CA . TYR B 1 155 ? 80.898 86.353 51.163 1.00 17.55 154 TYR B CA 1
ATOM 3475 C C . TYR B 1 155 ? 81.891 87.495 51.263 1.00 16.81 154 TYR B C 1
ATOM 3476 O O . TYR B 1 155 ? 82.699 87.703 50.360 1.00 15.57 154 TYR B O 1
ATOM 3485 N N . LEU B 1 156 ? 81.870 88.225 52.383 1.00 15.52 155 LEU B N 1
ATOM 3486 C CA . LEU B 1 156 ? 82.847 89.287 52.562 1.00 14.53 155 LEU B CA 1
ATOM 3487 C C . LEU B 1 156 ? 84.296 88.721 52.498 1.00 17.73 155 LEU B C 1
ATOM 3488 O O . LEU B 1 156 ? 85.198 89.346 51.906 1.00 16.19 155 LEU B O 1
ATOM 3493 N N . ALA B 1 157 ? 84.481 87.524 53.073 1.00 16.88 156 ALA B N 1
ATOM 3494 C CA . ALA B 1 157 ? 85.780 86.863 53.119 1.00 16.16 156 ALA B CA 1
ATOM 3495 C C . ALA B 1 157 ? 86.252 86.426 51.700 1.00 13.98 156 ALA B C 1
ATOM 3496 O O . ALA B 1 157 ? 87.431 86.418 51.437 1.00 14.56 156 ALA B O 1
ATOM 3498 N N . THR B 1 158 ? 85.322 86.084 50.814 1.00 16.16 157 THR B N 1
ATOM 3499 C CA . THR B 1 158 ? 85.626 85.745 49.397 1.00 15.40 157 THR B CA 1
ATOM 3500 C C . THR B 1 158 ? 86.156 86.999 48.715 1.00 16.19 157 THR B C 1
ATOM 3501 O O . THR B 1 158 ? 87.209 86.984 48.064 1.00 14.92 157 THR B O 1
ATOM 3505 N N . LEU B 1 159 ? 85.445 88.107 48.913 1.00 14.69 158 LEU B N 1
ATOM 3506 C CA . LEU B 1 159 ? 85.839 89.374 48.306 1.00 16.31 158 LEU B CA 1
ATOM 3507 C C . LEU B 1 159 ? 87.181 89.895 48.845 1.00 12.91 158 LEU B C 1
ATOM 3508 O O . LEU B 1 159 ? 87.999 90.382 48.084 1.00 18.29 158 LEU B O 1
ATOM 3513 N N . SER B 1 160 ? 87.425 89.759 50.151 1.00 13.99 159 SER B N 1
ATOM 3514 C CA . SER B 1 160 ? 88.692 90.204 50.736 1.00 13.77 159 SER B CA 1
ATOM 3515 C C . SER B 1 160 ? 89.864 89.342 50.231 1.00 17.32 159 SER B C 1
ATOM 3516 O O . SER B 1 160 ? 90.938 89.877 49.990 1.00 16.92 159 SER B O 1
ATOM 3519 N N . ALA B 1 161 ? 89.667 88.019 50.083 1.00 16.80 160 ALA B N 1
ATOM 3520 C CA . ALA B 1 161 ? 90.696 87.164 49.496 1.00 17.11 160 ALA B CA 1
ATOM 3521 C C . ALA B 1 161 ? 91.001 87.618 48.072 1.00 15.73 160 ALA B C 1
ATOM 3522 O O . ALA B 1 161 ? 92.157 87.742 47.698 1.00 13.65 160 ALA B O 1
ATOM 3524 N N . LEU B 1 162 ? 89.974 87.843 47.270 1.00 16.89 161 LEU B N 1
ATOM 3525 C CA . LEU B 1 162 ? 90.198 88.335 45.880 1.00 17.59 161 LEU B CA 1
ATOM 3526 C C . LEU B 1 162 ? 90.982 89.645 45.875 1.00 16.87 161 LEU B C 1
ATOM 3527 O O . LEU B 1 162 ? 91.941 89.800 45.094 1.00 17.08 161 LEU B O 1
ATOM 3532 N N . LEU B 1 163 ? 90.595 90.566 46.773 1.00 17.41 162 LEU B N 1
ATOM 3533 C CA . LEU B 1 163 ? 91.264 91.855 46.895 1.00 14.76 162 LEU B CA 1
ATOM 3534 C C . LEU B 1 163 ? 92.722 91.677 47.300 1.00 15.45 162 LEU B C 1
ATOM 3535 O O . LEU B 1 163 ? 93.582 92.367 46.773 1.00 15.82 162 LEU B O 1
ATOM 3540 N N . GLN B 1 164 ? 93.002 90.774 48.240 1.00 16.85 163 GLN B N 1
ATOM 3541 C CA . GLN B 1 164 ? 94.388 90.566 48.692 1.00 17.15 163 GLN B CA 1
ATOM 3542 C C . GLN B 1 164 ? 95.228 89.958 47.585 1.00 15.51 163 GLN B C 1
ATOM 3543 O O . GLN B 1 164 ? 96.383 90.349 47.383 1.00 16.76 163 GLN B O 1
ATOM 3549 N N . VAL B 1 165 ? 94.659 88.990 46.875 1.00 16.96 164 VAL B N 1
ATOM 3550 C CA . VAL B 1 165 ? 95.324 88.449 45.711 1.00 15.95 164 VAL B CA 1
ATOM 3551 C C . VAL B 1 165 ? 95.730 89.552 44.691 1.00 15.45 164 VAL B C 1
ATOM 3552 O O . VAL B 1 165 ? 96.888 89.610 44.239 1.00 14.70 164 VAL B O 1
ATOM 3556 N N . ALA B 1 166 ? 94.793 90.432 44.356 1.00 14.93 165 ALA B N 1
ATOM 3557 C CA . ALA B 1 166 ? 95.027 91.541 43.444 1.00 15.51 165 ALA B CA 1
ATOM 3558 C C . ALA B 1 166 ? 96.115 92.502 43.970 1.00 15.83 165 ALA B C 1
ATOM 3559 O O . ALA B 1 166 ? 96.992 92.942 43.214 1.00 16.66 165 ALA B O 1
ATOM 3561 N N . ALA B 1 167 ? 96.055 92.809 45.264 1.00 14.39 166 ALA B N 1
ATOM 3562 C CA . ALA B 1 167 ? 96.999 93.715 45.893 1.00 13.85 166 ALA B CA 1
ATOM 3563 C C . ALA B 1 167 ? 98.423 93.176 45.850 1.00 14.52 166 ALA B C 1
ATOM 3564 O O . ALA B 1 167 ? 99.353 93.903 45.483 1.00 13.06 166 ALA B O 1
ATOM 3566 N N . LYS B 1 168 ? 98.601 91.900 46.202 1.00 14.87 167 LYS B N 1
ATOM 3567 C CA . LYS B 1 168 ? 99.923 91.306 46.203 1.00 14.53 167 LYS B CA 1
ATOM 3568 C C . LYS B 1 168 ? 100.459 91.117 44.786 1.00 18.28 167 LYS B C 1
ATOM 3569 O O . LYS B 1 168 ? 101.655 91.249 44.573 1.00 17.51 167 LYS B O 1
ATOM 3575 N N . TRP B 1 169 ? 99.581 90.835 43.817 1.00 15.74 168 TRP B N 1
ATOM 3576 C CA . TRP B 1 169 ? 100.022 9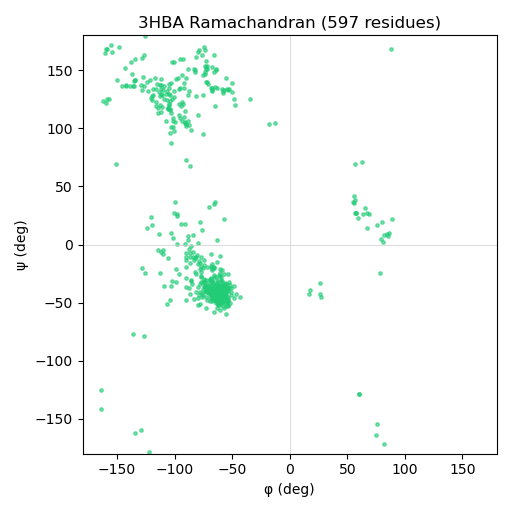0.638 42.425 1.00 17.09 168 TRP B CA 1
ATOM 3577 C C . TRP B 1 169 ? 100.432 91.959 41.750 1.00 16.39 168 TRP B C 1
ATOM 3578 O O . TRP B 1 169 ? 101.564 92.112 41.256 1.00 15.76 168 TRP B O 1
ATOM 3589 N N . THR B 1 170 ? 99.528 92.925 41.777 1.00 18.06 169 THR B N 1
ATOM 3590 C CA . THR B 1 170 ? 99.758 94.183 41.068 1.00 17.99 169 THR B CA 1
ATOM 3591 C C . THR B 1 170 ? 100.703 95.066 41.822 1.00 15.59 169 THR B C 1
ATOM 3592 O O . THR B 1 170 ? 101.423 95.837 41.231 1.00 15.92 169 THR B O 1
ATOM 3596 N N . GLN B 1 171 ? 100.667 94.982 43.143 1.00 17.41 170 GLN B N 1
ATOM 3597 C CA . GLN B 1 171 ? 101.416 95.873 43.997 1.00 17.92 170 GLN B CA 1
ATOM 3598 C C . GLN B 1 171 ? 101.025 97.338 43.776 1.00 19.19 170 GLN B C 1
ATOM 3599 O O . GLN B 1 171 ? 101.813 98.203 44.076 1.00 20.83 170 GLN B O 1
ATOM 3605 N N . ASN B 1 172 ? 99.828 97.615 43.244 1.00 20.37 171 ASN B N 1
ATOM 3606 C CA A ASN B 1 172 ? 99.369 98.991 43.127 0.70 19.78 171 ASN B CA 1
ATOM 3607 C CA B ASN B 1 172 ? 99.325 99.004 43.153 0.30 19.70 171 ASN B CA 1
ATOM 3608 C C . ASN B 1 172 ? 99.318 99.576 44.554 1.00 20.57 171 ASN B C 1
ATOM 3609 O O . ASN B 1 172 ? 98.636 99.041 45.443 1.00 18.42 171 ASN B O 1
ATOM 3618 N N . GLU B 1 173 ? 100.033 100.674 44.780 1.00 19.74 172 GLU B N 1
ATOM 3619 C CA . GLU B 1 173 ? 100.126 101.200 46.141 1.00 22.58 172 GLU B CA 1
ATOM 3620 C C . GLU B 1 173 ? 98.785 101.551 46.789 1.00 19.66 172 GLU B C 1
ATOM 3621 O O . GLU B 1 173 ? 98.564 101.291 47.989 1.00 19.14 172 GLU B O 1
ATOM 3627 N N . SER B 1 174 ? 97.891 102.151 46.011 1.00 18.50 173 SER B N 1
ATOM 3628 C CA . SER B 1 174 ? 96.594 102.532 46.530 1.00 22.37 173 SER B CA 1
ATOM 3629 C C . SER B 1 174 ? 95.759 101.334 46.960 1.00 19.71 173 SER B C 1
ATOM 3630 O O . SER B 1 174 ? 95.075 101.371 47.982 1.00 16.58 173 SER B O 1
ATOM 3633 N N . LEU B 1 175 ? 95.796 100.275 46.160 1.00 18.02 174 LEU B N 1
ATOM 3634 C CA . LEU B 1 175 ? 95.074 99.058 46.469 1.00 18.53 174 LEU B CA 1
ATOM 3635 C C . LEU B 1 175 ? 95.681 98.366 47.691 1.00 15.08 174 LEU B C 1
ATOM 3636 O O . LEU B 1 175 ? 94.958 97.844 48.549 1.00 17.41 174 LEU B O 1
ATOM 3641 N N . VAL B 1 176 ? 97.008 98.362 47.761 1.00 17.21 175 VAL B N 1
ATOM 3642 C CA . VAL B 1 176 ? 97.744 97.748 48.874 1.00 16.67 175 VAL B CA 1
ATOM 3643 C C . VAL B 1 176 ? 97.299 98.413 50.179 1.00 15.57 175 VAL B C 1
ATOM 3644 O O . VAL B 1 176 ? 96.921 97.741 51.137 1.00 15.97 175 VAL B O 1
ATOM 3648 N N . GLU B 1 177 ? 97.270 99.738 50.174 1.00 14.01 176 GLU B N 1
ATOM 3649 C CA . GLU B 1 177 ? 96.786 100.502 51.321 1.00 16.11 176 GLU B CA 1
ATOM 3650 C C . GLU B 1 177 ? 95.322 100.262 51.655 1.00 14.85 176 GLU B C 1
ATOM 3651 O O . GLU B 1 177 ? 94.991 100.137 52.827 1.00 16.47 176 GLU B O 1
ATOM 3657 N N . ALA B 1 178 ? 94.461 100.150 50.641 1.00 16.71 177 ALA B N 1
ATOM 3658 C CA . ALA B 1 178 ? 93.053 99.941 50.873 1.00 17.86 177 ALA B CA 1
ATOM 3659 C C . ALA B 1 178 ? 92.836 98.580 51.535 1.00 18.30 177 ALA B C 1
ATOM 3660 O O . ALA B 1 178 ? 92.025 98.458 52.438 1.00 18.61 177 ALA B O 1
ATOM 3662 N N . VAL B 1 179 ? 93.542 97.553 51.058 1.00 18.35 178 VAL B N 1
ATOM 3663 C CA . VAL B 1 179 ? 93.419 96.224 51.636 1.00 16.19 178 VAL B CA 1
ATOM 3664 C C . VAL B 1 179 ? 93.934 96.217 53.090 1.00 13.20 178 VAL B C 1
ATOM 3665 O O . VAL B 1 179 ? 93.253 95.687 53.990 1.00 18.30 178 VAL B O 1
ATOM 3669 N N . ASN B 1 180 ? 95.083 96.856 53.338 1.00 16.27 179 ASN B N 1
ATOM 3670 C CA . ASN B 1 180 ? 95.635 96.892 54.682 1.00 18.10 179 ASN B CA 1
ATOM 3671 C C . ASN B 1 180 ? 94.688 97.552 55.689 1.00 17.37 179 ASN B C 1
ATOM 3672 O O . ASN B 1 180 ? 94.780 97.277 56.888 1.00 15.95 179 ASN B O 1
ATOM 3677 N N . SER B 1 181 ? 93.851 98.466 55.198 1.00 18.17 180 SER B N 1
ATOM 3678 C CA . SER B 1 181 ? 92.893 99.176 56.033 1.00 21.08 180 SER B CA 1
ATOM 3679 C C . SER B 1 181 ? 91.456 98.661 55.904 1.00 15.35 180 SER B C 1
ATOM 3680 O O . SER B 1 181 ? 90.535 99.251 56.445 1.00 14.26 180 SER B O 1
ATOM 3683 N N . LEU B 1 182 ? 91.257 97.542 55.231 1.00 15.41 181 LEU B N 1
ATOM 3684 C CA . LEU B 1 182 ? 89.910 97.001 55.088 1.00 17.11 181 LEU B CA 1
ATOM 3685 C C . LEU B 1 182 ? 89.195 96.707 56.413 1.00 16.37 181 LEU B C 1
ATOM 3686 O O . LEU B 1 182 ? 88.012 97.030 56.535 1.00 13.70 181 LEU B O 1
ATOM 3691 N N . PRO B 1 183 ? 89.876 96.103 57.406 1.00 14.89 182 PRO B N 1
ATOM 3692 C CA . PRO B 1 183 ? 89.135 95.815 58.644 1.00 12.44 182 PRO B CA 1
ATOM 3693 C C . PRO B 1 183 ? 88.500 97.045 59.321 1.00 15.75 182 PRO B C 1
ATOM 3694 O O . PRO B 1 183 ? 87.342 96.983 59.781 1.00 14.66 182 PRO B O 1
ATOM 3698 N N . GLN B 1 184 ? 89.266 98.142 59.349 1.00 13.94 183 GLN B N 1
ATOM 3699 C CA . GLN B 1 184 ? 88.830 99.433 59.879 1.00 14.35 183 GLN B CA 1
ATOM 3700 C C . GLN B 1 184 ? 87.614 99.986 59.105 1.00 16.03 183 GLN B C 1
ATOM 3701 O O . GLN B 1 184 ? 86.656 100.465 59.707 1.00 15.52 183 GLN B O 1
ATOM 3707 N N . ALA B 1 185 ? 87.631 99.863 57.783 1.00 16.26 184 ALA B N 1
ATOM 3708 C CA . ALA B 1 185 ? 86.504 100.297 56.940 1.00 16.69 184 ALA B CA 1
ATOM 3709 C C . ALA B 1 185 ? 85.278 99.466 57.249 1.00 15.83 184 ALA B C 1
ATOM 3710 O O . ALA B 1 185 ? 84.173 100.006 57.446 1.00 15.50 184 ALA B O 1
ATOM 3712 N N . LEU B 1 186 ? 85.460 98.140 57.363 1.00 15.05 185 LEU B N 1
ATOM 3713 C CA . LEU B 1 186 ? 84.338 97.283 57.706 1.00 15.94 185 LEU B CA 1
ATOM 3714 C C . LEU B 1 186 ? 83.763 97.577 59.106 1.00 16.09 185 LEU B C 1
ATOM 3715 O O . LEU B 1 186 ? 82.534 97.617 59.284 1.00 17.93 185 LEU B O 1
ATOM 3720 N N . GLN B 1 187 ? 84.622 97.756 60.091 1.00 15.74 186 GLN B N 1
ATOM 3721 C CA . GLN B 1 187 ? 84.168 98.087 61.428 1.00 13.03 186 GLN B CA 1
ATOM 3722 C C . GLN B 1 187 ? 83.503 99.468 61.467 1.00 13.86 186 GLN B C 1
ATOM 3723 O O . GLN B 1 187 ? 82.567 99.663 62.197 1.00 13.42 186 GLN B O 1
ATOM 3729 N N . ALA B 1 188 ? 84.001 100.421 60.708 1.00 16.15 187 ALA B N 1
ATOM 3730 C CA . ALA B 1 188 ? 83.327 101.733 60.622 1.00 15.59 187 ALA B CA 1
ATOM 3731 C C . ALA B 1 188 ? 81.894 101.589 60.048 1.00 15.71 187 ALA B C 1
ATOM 3732 O O . ALA B 1 188 ? 80.947 102.248 60.507 1.00 14.91 187 ALA B O 1
ATOM 3734 N N . ALA B 1 189 ? 81.735 100.734 59.048 1.00 15.56 188 ALA B N 1
ATOM 3735 C CA . ALA B 1 189 ? 80.420 100.499 58.466 1.00 16.79 188 ALA B CA 1
ATOM 3736 C C . ALA B 1 189 ? 79.504 99.837 59.531 1.00 16.82 188 ALA B C 1
ATOM 3737 O O . ALA B 1 189 ? 78.341 100.209 59.663 1.00 18.50 188 ALA B O 1
ATOM 3739 N N . VAL B 1 190 ? 80.032 98.906 60.324 1.00 16.95 189 VAL B N 1
ATOM 3740 C CA . VAL B 1 190 ? 79.255 98.291 61.425 1.00 18.77 189 VAL B CA 1
ATOM 3741 C C . VAL B 1 190 ? 78.830 99.336 62.477 1.00 18.92 189 VAL B C 1
ATOM 3742 O O . VAL B 1 190 ? 77.709 99.331 62.944 1.00 20.23 189 VAL B O 1
ATOM 3746 N N . ASP B 1 191 ? 79.704 100.274 62.811 1.00 21.39 190 ASP B N 1
ATOM 3747 C CA . ASP B 1 191 ? 79.373 101.258 63.848 1.00 19.59 190 ASP B CA 1
ATOM 3748 C C . ASP B 1 191 ? 78.478 102.382 63.351 1.00 20.89 190 ASP B C 1
ATOM 3749 O O . ASP B 1 191 ? 77.929 103.121 64.157 1.00 17.06 190 ASP B O 1
ATOM 3754 N N . ALA B 1 192 ? 78.339 102.524 62.036 1.00 20.57 191 ALA B N 1
ATOM 3755 C CA . ALA B 1 192 ? 77.531 103.589 61.446 1.00 19.63 191 ALA B CA 1
ATOM 3756 C C . ALA B 1 192 ? 76.023 103.297 61.623 1.00 21.77 191 ALA B C 1
ATOM 3757 O O . ALA B 1 192 ? 75.623 102.186 62.011 1.00 20.34 191 ALA B O 1
ATOM 3759 N N . GLU B 1 193 ? 75.199 104.307 61.356 1.00 20.96 192 GLU B N 1
ATOM 3760 C CA . GLU B 1 193 ? 73.739 104.151 61.413 1.00 23.45 192 GLU B CA 1
ATOM 3761 C C . GLU B 1 193 ? 73.196 103.329 60.243 1.00 22.16 192 GLU B C 1
ATOM 3762 O O . GLU B 1 193 ? 73.761 103.352 59.155 1.00 20.46 192 GLU B O 1
ATOM 3768 N N . PRO B 1 194 ? 72.074 102.636 60.459 1.00 22.29 193 PRO B N 1
ATOM 3769 C CA . PRO B 1 194 ? 71.431 101.873 59.404 1.00 22.42 193 PRO B CA 1
ATOM 3770 C C . PRO B 1 194 ? 71.214 102.673 58.139 1.00 21.03 193 PRO B C 1
ATOM 3771 O O . PRO B 1 194 ? 70.858 103.838 58.194 1.00 20.73 193 PRO B O 1
ATOM 3775 N N . GLN B 1 195 ? 71.448 102.034 57.011 1.00 21.30 194 GLN B N 1
ATOM 3776 C CA . GLN B 1 195 ? 71.240 102.627 55.705 1.00 21.57 194 GLN B CA 1
ATOM 3777 C C . GLN B 1 195 ? 69.942 102.091 55.091 1.00 23.20 194 GLN B C 1
ATOM 3778 O O . GLN B 1 195 ? 69.278 102.823 54.399 1.00 28.97 194 GLN B O 1
ATOM 3784 N N . LEU B 1 196 ? 69.591 100.817 55.324 1.00 20.55 195 LEU B N 1
ATOM 3785 C CA . LEU B 1 196 ? 68.334 100.242 54.853 1.00 19.67 195 LEU B CA 1
ATOM 3786 C C . LEU B 1 196 ? 67.527 100.104 56.123 1.00 21.99 195 LEU B C 1
ATOM 3787 O O . LEU B 1 196 ? 67.803 99.203 56.938 1.00 16.74 195 LEU B O 1
ATOM 3792 N N . ARG B 1 197 ? 66.536 100.967 56.305 1.00 23.83 196 ARG B N 1
ATOM 3793 C CA . ARG B 1 197 ? 65.806 100.991 57.582 1.00 28.11 196 ARG B CA 1
ATOM 3794 C C . ARG B 1 197 ? 64.864 99.827 57.686 1.00 27.64 196 ARG B C 1
ATOM 3795 O O . ARG B 1 197 ? 64.318 99.388 56.681 1.00 25.97 196 ARG B O 1
ATOM 3803 N N . ALA B 1 198 ? 64.700 99.333 58.923 1.00 28.88 197 ALA B N 1
ATOM 3804 C CA . ALA B 1 198 ? 63.953 98.089 59.226 1.00 29.61 197 ALA B CA 1
ATOM 3805 C C . ALA B 1 198 ? 62.560 97.986 58.555 1.00 31.70 197 ALA B C 1
ATOM 3806 O O . ALA B 1 198 ? 62.199 96.954 57.974 1.00 32.58 197 ALA B O 1
ATOM 3808 N N . GLY B 1 199 ? 61.783 99.061 58.633 1.00 34.71 198 GLY B N 1
ATOM 3809 C CA . GLY B 1 199 ? 60.451 99.097 58.026 1.00 34.33 198 GLY B CA 1
ATOM 3810 C C . GLY B 1 199 ? 60.388 99.692 56.623 1.00 34.41 198 GLY B C 1
ATOM 3811 O O . GLY B 1 199 ? 59.312 100.023 56.148 1.00 34.06 198 GLY B O 1
ATOM 3812 N N . SER B 1 200 ? 61.516 99.785 55.929 1.00 34.78 199 SER B N 1
ATOM 3813 C CA . SER B 1 200 ? 61.540 100.505 54.645 1.00 36.10 199 SER B CA 1
ATOM 3814 C C . SER B 1 200 ? 60.943 99.756 53.438 1.00 36.85 199 SER B C 1
ATOM 3815 O O . SER B 1 200 ? 60.744 100.345 52.371 1.00 36.14 199 SER B O 1
ATOM 3818 N N . LEU B 1 201 ? 60.664 98.464 53.594 1.00 38.05 200 LEU B N 1
ATOM 3819 C CA . LEU B 1 201 ? 60.139 97.668 52.479 1.00 38.24 200 LEU B CA 1
ATOM 3820 C C . LEU B 1 201 ? 58.772 97.059 52.788 1.00 40.51 200 LEU B C 1
ATOM 3821 O O . LEU B 1 201 ? 58.406 96.041 52.206 1.00 39.93 200 LEU B O 1
ATOM 3826 N N . THR B 1 202 ? 58.027 97.666 53.714 1.00 43.95 201 THR B N 1
ATOM 3827 C CA . THR B 1 202 ? 56.637 97.245 53.960 1.00 46.00 201 THR B CA 1
ATOM 3828 C C . THR B 1 202 ? 55.882 97.381 52.626 1.00 46.61 201 THR B C 1
ATOM 3829 O O . THR B 1 202 ? 55.989 98.407 51.934 1.00 46.90 201 THR B O 1
ATOM 3833 N N . ASP B 1 203 ? 55.179 96.317 52.251 1.00 46.91 202 ASP B N 1
ATOM 3834 C CA . ASP B 1 203 ? 54.337 96.275 51.038 1.00 46.02 202 ASP B CA 1
ATOM 3835 C C . ASP B 1 203 ? 55.031 96.334 49.680 1.00 43.62 202 ASP B C 1
ATOM 3836 O O . ASP B 1 203 ? 54.372 96.564 48.668 1.00 42.86 202 ASP B O 1
ATOM 3841 N N . VAL B 1 204 ? 56.344 96.127 49.656 1.00 38.58 203 VAL B N 1
ATOM 3842 C CA . VAL B 1 204 ? 57.081 96.000 48.409 1.00 36.71 203 VAL B CA 1
ATOM 3843 C C . VAL B 1 204 ? 57.172 94.513 48.071 1.00 35.76 203 VAL B C 1
ATOM 3844 O O . VAL B 1 204 ? 57.661 93.735 48.878 1.00 35.21 203 VAL B O 1
ATOM 3848 N N . LYS B 1 205 ? 56.689 94.113 46.902 1.00 35.70 204 LYS B N 1
ATOM 3849 C CA . LYS B 1 205 ? 56.744 92.701 46.498 1.00 36.92 204 LYS B CA 1
ATOM 3850 C C . LYS B 1 205 ? 57.691 92.471 45.307 1.00 37.65 204 LYS B C 1
ATOM 3851 O O . LYS B 1 205 ? 58.204 91.362 45.119 1.00 38.43 204 LYS B O 1
ATOM 3854 N N . ASN B 1 206 ? 57.911 93.519 44.514 1.00 36.13 205 ASN B N 1
ATOM 3855 C CA . ASN B 1 206 ? 58.857 93.497 43.411 1.00 35.71 205 ASN B CA 1
ATOM 3856 C C . ASN B 1 206 ? 59.817 94.669 43.559 1.00 34.11 205 ASN B C 1
ATOM 3857 O O . ASN B 1 206 ? 59.413 95.785 43.888 1.00 34.33 205 ASN B O 1
ATOM 3862 N N . LEU B 1 207 ? 61.096 94.399 43.337 1.00 32.45 206 LEU B N 1
ATOM 3863 C CA . LEU B 1 207 ? 62.134 95.398 43.545 1.00 30.20 206 LEU B CA 1
ATOM 3864 C C . LEU B 1 207 ? 63.261 95.258 42.533 1.00 27.62 206 LEU B C 1
ATOM 3865 O O . LEU B 1 207 ? 63.692 94.137 42.234 1.00 26.17 206 LEU B O 1
ATOM 3870 N N . VAL B 1 208 ? 63.710 96.396 42.001 1.00 24.43 207 VAL B N 1
ATOM 3871 C CA . VAL B 1 208 ? 64.855 96.458 41.106 1.00 23.51 207 VAL B CA 1
ATOM 3872 C C . VAL B 1 208 ? 66.029 97.028 41.902 1.00 21.54 207 VAL B C 1
ATOM 3873 O O . VAL B 1 208 ? 65.884 98.055 42.605 1.00 18.49 207 VAL B O 1
ATOM 3877 N N . VAL B 1 209 ? 67.171 96.346 41.855 1.00 21.00 208 VAL B N 1
ATOM 3878 C CA . VAL B 1 209 ? 68.392 96.832 42.513 1.00 16.77 208 VAL B CA 1
ATOM 3879 C C . VAL B 1 209 ? 69.294 97.329 41.384 1.00 19.54 208 VAL B C 1
ATOM 3880 O O . VAL B 1 209 ? 69.718 96.531 40.507 1.00 14.61 208 VAL B O 1
ATOM 3884 N N . LEU B 1 210 ? 69.575 98.634 41.405 1.00 15.95 209 LEU B N 1
ATOM 3885 C CA . LEU B 1 210 ? 70.405 99.292 40.386 1.00 18.83 209 LEU B CA 1
ATOM 3886 C C . LEU B 1 210 ? 71.769 99.749 40.911 1.00 19.96 209 LEU B C 1
ATOM 3887 O O . LEU B 1 210 ? 71.877 100.397 41.947 1.00 18.52 209 LEU B O 1
ATOM 3892 N N . GLY B 1 211 ? 72.799 99.433 40.146 1.00 19.32 210 GLY B N 1
ATOM 3893 C CA . GLY B 1 211 ? 74.155 99.820 40.448 1.00 19.04 210 GLY B CA 1
ATOM 3894 C C . GLY B 1 211 ? 74.928 100.021 39.165 1.00 17.61 210 GLY B C 1
ATOM 3895 O O . GLY B 1 211 ? 74.456 99.666 38.090 1.00 16.38 210 GLY B O 1
ATOM 3896 N N . ARG B 1 212 ? 76.125 100.567 39.285 1.00 18.59 211 ARG B N 1
ATOM 3897 C CA . ARG B 1 212 ? 77.023 100.729 38.143 1.00 18.01 211 ARG B CA 1
ATOM 3898 C C . ARG B 1 212 ? 78.432 100.265 38.558 1.00 19.24 211 ARG B C 1
ATOM 3899 O O . ARG B 1 212 ? 78.883 100.481 39.699 1.00 18.07 211 ARG B O 1
ATOM 3907 N N . GLY B 1 213 ? 79.145 99.603 37.649 1.00 17.35 212 GLY B N 1
ATOM 3908 C CA . GLY B 1 213 ? 80.490 99.172 37.969 1.00 15.65 212 GLY B CA 1
ATOM 3909 C C . GLY B 1 213 ? 80.585 98.213 39.155 1.00 15.73 212 GLY B C 1
ATOM 3910 O O . GLY B 1 213 ? 79.913 97.190 39.165 1.00 16.29 212 GLY B O 1
ATOM 3911 N N . PHE B 1 214 ? 81.448 98.514 40.136 1.00 14.99 213 PHE B N 1
ATOM 3912 C CA . PHE B 1 214 ? 81.562 97.648 41.335 1.00 16.06 213 PHE B CA 1
ATOM 3913 C C . PHE B 1 214 ? 80.192 97.565 42.016 1.00 15.58 213 PHE B C 1
ATOM 3914 O O . PHE B 1 214 ? 79.825 96.523 42.546 1.00 17.27 213 PHE B O 1
ATOM 3922 N N . GLY B 1 215 ? 79.448 98.679 41.978 1.00 16.55 214 GLY B N 1
ATOM 3923 C CA . GLY B 1 215 ? 78.081 98.770 42.511 1.00 14.94 214 GLY B CA 1
ATOM 3924 C C . GLY B 1 215 ? 77.099 97.799 41.874 1.00 16.51 214 GLY B C 1
ATOM 3925 O O . GLY B 1 215 ? 76.177 97.289 42.537 1.00 19.39 214 GLY B O 1
ATOM 3926 N N . TYR B 1 216 ? 77.289 97.535 40.580 1.00 14.80 215 TYR B N 1
ATOM 3927 C CA . TYR B 1 216 ? 76.494 96.558 39.911 1.00 16.16 215 TYR B CA 1
ATOM 3928 C C . TYR B 1 216 ? 76.843 95.175 40.434 1.00 16.11 215 TYR B C 1
ATOM 3929 O O . TYR B 1 216 ? 75.944 94.357 40.663 1.00 15.37 215 TYR B O 1
ATOM 3938 N N . ALA B 1 217 ? 78.142 94.907 40.616 1.00 16.56 216 ALA B N 1
ATOM 3939 C CA . ALA B 1 217 ? 78.562 93.602 41.149 1.00 18.09 216 ALA B CA 1
ATOM 3940 C C . ALA B 1 217 ? 77.944 93.333 42.514 1.00 19.00 216 ALA B C 1
ATOM 3941 O O . ALA B 1 217 ? 77.477 92.197 42.806 1.00 20.84 216 ALA B O 1
ATOM 3943 N N . VAL B 1 218 ? 77.919 94.359 43.363 1.00 17.00 217 VAL B N 1
ATOM 3944 C CA A VAL B 1 218 ? 77.319 94.097 44.666 0.60 17.00 217 VAL B CA 1
ATOM 3945 C CA B VAL B 1 218 ? 77.302 94.353 44.695 0.40 16.46 217 VAL B CA 1
ATOM 3946 C C . VAL B 1 218 ? 75.789 94.133 44.636 1.00 16.58 217 VAL B C 1
ATOM 3947 O O . VAL B 1 218 ? 75.177 93.464 45.472 1.00 15.95 217 VAL B O 1
ATOM 3954 N N . SER B 1 219 ? 75.187 94.798 43.653 1.00 16.44 218 SER B N 1
ATOM 3955 C CA . SER B 1 219 ? 73.743 94.775 43.463 1.00 17.63 218 SER B CA 1
ATOM 3956 C C . SER B 1 219 ? 73.223 93.349 43.304 1.00 16.95 218 SER B C 1
ATOM 3957 O O . SER B 1 219 ? 72.111 93.043 43.748 1.00 15.67 218 SER B O 1
ATOM 3960 N N . LYS B 1 220 ? 74.021 92.484 42.673 1.00 16.74 219 LYS B N 1
ATOM 3961 C CA . LYS B 1 220 ? 73.610 91.094 42.448 1.00 20.53 219 LYS B CA 1
ATOM 3962 C C . LYS B 1 220 ? 73.450 90.328 43.750 1.00 18.77 219 LYS B C 1
ATOM 3963 O O . LYS B 1 220 ? 72.543 89.509 43.898 1.00 17.80 219 LYS B O 1
ATOM 3969 N N . GLU B 1 221 ? 74.425 90.497 44.630 1.00 19.23 220 GLU B N 1
ATOM 3970 C CA . GLU B 1 221 ? 74.411 89.852 45.939 1.00 17.96 220 GLU B CA 1
ATOM 3971 C C . GLU B 1 221 ? 73.295 90.401 46.822 1.00 17.09 220 GLU B C 1
ATOM 3972 O O . GLU B 1 221 ? 72.652 89.646 47.590 1.00 17.74 220 GLU B O 1
ATOM 3978 N N . ILE B 1 222 ? 73.047 91.714 46.728 1.00 18.33 221 ILE B N 1
ATOM 3979 C CA . ILE B 1 222 ? 71.968 92.351 47.506 1.00 15.15 221 ILE B CA 1
ATOM 3980 C C . ILE B 1 222 ? 70.604 91.797 47.070 1.00 16.39 221 ILE B C 1
ATOM 3981 O O . ILE B 1 222 ? 69.757 91.457 47.918 1.00 13.51 221 ILE B O 1
ATOM 3986 N N . ALA B 1 223 ? 70.382 91.724 45.762 1.00 13.43 222 ALA B N 1
ATOM 3987 C CA . ALA B 1 223 ? 69.133 91.170 45.224 1.00 15.55 222 ALA B CA 1
ATOM 3988 C C . ALA B 1 223 ? 68.933 89.721 45.662 1.00 18.54 222 ALA B C 1
ATOM 3989 O O . ALA B 1 223 ? 67.831 89.345 46.090 1.00 16.32 222 ALA B O 1
ATOM 3991 N N . LEU B 1 224 ? 70.000 88.921 45.613 1.00 19.46 223 LEU B N 1
ATOM 3992 C CA . LEU B 1 224 ? 69.892 87.537 46.057 1.00 21.80 223 LEU B CA 1
ATOM 3993 C C . LEU B 1 224 ? 69.517 87.460 47.541 1.00 23.23 223 LEU B C 1
ATOM 3994 O O . LEU B 1 224 ? 68.612 86.716 47.911 1.00 22.59 223 LEU B O 1
ATOM 3999 N N . LYS B 1 225 ? 70.184 88.253 48.381 1.00 20.84 224 LYS B N 1
ATOM 4000 C CA . LYS B 1 225 ? 69.883 88.234 49.818 1.00 19.84 224 LYS B CA 1
ATOM 4001 C C . LYS B 1 225 ? 68.476 88.678 50.159 1.00 21.97 224 LYS B C 1
ATOM 4002 O O . LYS B 1 225 ? 67.875 88.123 51.081 1.00 19.61 224 LYS B O 1
ATOM 4008 N N . LEU B 1 226 ? 67.936 89.635 49.409 1.00 19.84 225 LEU B N 1
ATOM 4009 C CA . LEU B 1 226 ? 66.582 90.091 49.628 1.00 20.05 225 LEU B CA 1
ATOM 4010 C C . LEU B 1 226 ? 65.570 88.995 49.258 1.00 21.46 225 LEU B C 1
ATOM 4011 O O . LEU B 1 226 ? 64.538 88.852 49.917 1.00 19.05 225 LEU B O 1
ATOM 4016 N N . LYS B 1 227 ? 65.846 88.265 48.181 1.00 20.92 226 LYS B N 1
ATOM 4017 C CA . LYS B 1 227 ? 65.019 87.109 47.820 1.00 24.27 226 LYS B CA 1
ATOM 4018 C C . LYS B 1 227 ? 65.109 86.083 48.936 1.00 23.80 226 LYS B C 1
ATOM 4019 O O . LYS B 1 227 ? 64.089 85.620 49.407 1.00 24.21 226 LYS B O 1
ATOM 4025 N N . GLU B 1 228 ? 66.326 85.749 49.365 1.00 25.25 227 GLU B N 1
ATOM 4026 C CA . GLU B 1 228 ? 66.533 84.714 50.395 1.00 26.62 227 GLU B CA 1
ATOM 4027 C C . GLU B 1 228 ? 65.976 84.981 51.784 1.00 26.92 227 GLU B C 1
ATOM 4028 O O . GLU B 1 228 ? 65.428 84.084 52.391 1.00 29.69 227 GLU B O 1
ATOM 4034 N N . VAL B 1 229 ? 66.176 86.175 52.313 1.00 24.59 228 VAL B N 1
ATOM 4035 C CA A VAL B 1 229 ? 65.873 86.512 53.685 0.50 25.76 228 VAL B CA 1
ATOM 4036 C CA B VAL B 1 229 ? 65.786 86.420 53.698 0.50 25.94 228 VAL B CA 1
ATOM 4037 C C . VAL B 1 229 ? 64.597 87.343 53.825 1.00 27.39 228 VAL B C 1
ATOM 4038 O O . VAL B 1 229 ? 63.997 87.428 54.907 1.00 30.12 228 VAL B O 1
ATOM 4045 N N . CYS B 1 230 ? 64.202 88.007 52.742 1.00 26.14 229 CYS B N 1
ATOM 4046 C CA . CYS B 1 230 ? 63.030 88.883 52.810 1.00 26.28 229 CYS B CA 1
ATOM 4047 C C . CYS B 1 230 ? 61.846 88.442 51.965 1.00 27.46 229 CYS B C 1
ATOM 4048 O O . CYS B 1 230 ? 60.804 89.070 52.015 1.00 29.12 229 CYS B O 1
ATOM 4051 N N . ALA B 1 231 ? 61.997 87.380 51.182 1.00 29.13 230 ALA B N 1
ATOM 4052 C CA . ALA B 1 231 ? 60.908 86.918 50.313 1.00 29.22 230 ALA B CA 1
ATOM 4053 C C . ALA B 1 231 ? 60.411 88.007 49.369 1.00 27.61 230 ALA B C 1
ATOM 4054 O O . ALA B 1 231 ? 59.217 88.081 49.102 1.00 27.66 230 ALA B O 1
ATOM 4056 N N . ILE B 1 232 ? 61.323 88.856 48.886 1.00 26.64 231 ILE B N 1
ATOM 4057 C CA . ILE B 1 232 ? 61.013 89.904 47.918 1.00 25.61 231 ILE B CA 1
ATOM 4058 C C . ILE B 1 232 ? 61.557 89.452 46.560 1.00 25.38 231 ILE B C 1
ATOM 4059 O O . ILE B 1 232 ? 62.693 88.938 46.472 1.00 24.86 231 ILE B O 1
ATOM 4064 N N . HIS B 1 233 ? 60.745 89.604 45.512 1.00 24.80 232 HIS B N 1
ATOM 4065 C CA . HIS B 1 233 ? 61.187 89.305 44.154 1.00 25.31 232 HIS B CA 1
ATOM 4066 C C . HIS B 1 233 ? 62.081 90.460 43.787 1.00 23.55 232 HIS B C 1
ATOM 4067 O O . HIS B 1 233 ? 61.583 91.482 43.297 1.00 27.06 232 HIS B O 1
ATOM 4074 N N . ALA B 1 234 ? 63.385 90.290 43.987 1.00 20.74 233 ALA B N 1
ATOM 4075 C CA . ALA B 1 234 ? 64.374 91.319 43.685 1.00 18.58 233 ALA B CA 1
ATOM 4076 C C . ALA B 1 234 ? 65.279 90.924 42.522 1.00 19.68 233 ALA B C 1
ATOM 4077 O O . ALA B 1 234 ? 65.789 89.808 42.470 1.00 19.37 233 ALA B O 1
ATOM 4079 N N . GLU B 1 235 ? 65.540 91.865 41.622 1.00 18.94 234 GLU B N 1
ATOM 4080 C CA . GLU B 1 235 ? 66.420 91.617 40.505 1.00 19.08 234 GLU B CA 1
ATOM 4081 C C . GLU B 1 235 ? 67.385 92.801 40.340 1.00 18.47 234 GLU B C 1
ATOM 4082 O O . GLU B 1 235 ? 66.966 93.957 40.494 1.00 19.91 234 GLU B O 1
ATOM 4088 N N . ALA B 1 236 ? 68.673 92.493 40.100 1.00 16.80 235 ALA B N 1
ATOM 4089 C CA . ALA B 1 236 ? 69.722 93.451 39.883 1.00 17.93 235 ALA B CA 1
ATOM 4090 C C . ALA B 1 236 ? 69.926 93.799 38.401 1.00 17.31 235 ALA B C 1
ATOM 4091 O O . ALA B 1 236 ? 70.020 92.923 37.571 1.00 17.38 235 ALA B O 1
ATOM 4093 N N . PHE B 1 237 ? 70.055 95.086 38.112 1.00 17.24 236 PHE B N 1
ATOM 4094 C CA . PHE B 1 237 ? 70.388 95.577 36.785 1.00 17.42 236 PHE B CA 1
ATOM 4095 C C . PHE B 1 237 ? 71.399 96.699 36.873 1.00 18.10 236 PHE B C 1
ATOM 4096 O O . PHE B 1 237 ? 71.487 97.418 37.897 1.00 19.19 236 PHE B O 1
ATOM 4104 N N . SER B 1 238 ? 72.119 96.895 35.775 1.00 18.84 237 SER B N 1
ATOM 4105 C CA . SER B 1 238 ? 72.928 98.087 35.579 1.00 16.89 237 SER B CA 1
ATOM 4106 C C . SER B 1 238 ? 72.030 99.290 35.413 1.00 17.47 237 SER B C 1
ATOM 4107 O O . SER B 1 238 ? 71.093 99.246 34.596 1.00 16.51 237 SER B O 1
ATOM 4110 N N . SER B 1 239 ? 72.362 100.384 36.102 1.00 16.82 238 SER B N 1
ATOM 4111 C CA . SER B 1 239 ? 71.636 101.659 35.940 1.00 18.03 238 SER B CA 1
ATOM 4112 C C . SER B 1 239 ? 71.862 102.228 34.528 1.00 20.20 238 SER B C 1
ATOM 4113 O O . SER B 1 239 ? 71.090 103.060 34.074 1.00 19.72 238 SER B O 1
ATOM 4116 N N . ALA B 1 240 ? 72.920 101.806 33.839 1.00 21.57 239 ALA B N 1
ATOM 4117 C CA . ALA B 1 240 ? 73.163 102.270 32.460 1.00 22.88 239 ALA B CA 1
ATOM 4118 C C . ALA B 1 240 ? 72.212 101.593 31.496 1.00 25.95 239 ALA B C 1
ATOM 4119 O O . ALA B 1 240 ? 71.764 102.203 30.550 1.00 31.41 239 ALA B O 1
ATOM 4121 N N . GLU B 1 241 ? 71.886 100.337 31.749 1.00 26.93 240 GLU B N 1
ATOM 4122 C CA . GLU B 1 241 ? 71.124 99.547 30.827 1.00 30.28 240 GLU B CA 1
ATOM 4123 C C . GLU B 1 241 ? 69.621 99.544 31.169 1.00 34.92 240 GLU B C 1
ATOM 4124 O O . GLU B 1 241 ? 68.791 99.353 30.283 1.00 37.13 240 GLU B O 1
ATOM 4130 N N . PHE B 1 242 ? 69.271 99.764 32.435 1.00 36.75 241 PHE B N 1
ATOM 4131 C CA . PHE B 1 242 ? 67.870 99.763 32.880 1.00 37.95 241 PHE B CA 1
ATOM 4132 C C . PHE B 1 242 ? 67.056 100.724 32.019 1.00 43.03 241 PHE B C 1
ATOM 4133 O O . PHE B 1 242 ? 65.851 100.553 31.876 1.00 43.11 241 PHE B O 1
ATOM 4141 N N . LEU B 1 243 ? 67.738 101.720 31.446 1.00 48.17 242 LEU B N 1
ATOM 4142 C CA . LEU B 1 243 ? 67.258 102.426 30.234 1.00 52.24 242 LEU B CA 1
ATOM 4143 C C . LEU B 1 243 ? 66.183 103.455 30.539 1.00 54.01 242 LEU B C 1
ATOM 4144 O O . LEU B 1 243 ? 65.145 103.475 29.871 1.00 54.37 242 LEU B O 1
ATOM 4149 N N . SER B 1 255 ? 59.456 100.659 42.219 1.00 36.39 254 SER B N 1
ATOM 4150 C CA . SER B 1 255 ? 60.270 100.278 43.407 1.00 35.15 254 SER B CA 1
ATOM 4151 C C . SER B 1 255 ? 61.767 99.925 43.120 1.00 31.55 254 SER B C 1
ATOM 4152 O O . SER B 1 255 ? 62.096 98.836 42.650 1.00 32.71 254 SER B O 1
ATOM 4155 N N . ILE B 1 256 ? 62.665 100.851 43.458 1.00 28.53 255 ILE B N 1
ATOM 4156 C CA . ILE B 1 256 ? 64.081 100.743 43.165 1.00 27.20 255 ILE B CA 1
ATOM 4157 C C . ILE B 1 256 ? 64.982 100.962 44.383 1.00 26.06 255 ILE B C 1
ATOM 4158 O O . ILE B 1 256 ? 64.817 101.915 45.141 1.00 25.29 255 ILE B O 1
ATOM 4163 N N . LEU B 1 257 ? 65.949 100.071 44.548 1.00 20.87 256 LEU B N 1
ATOM 4164 C CA . LEU B 1 257 ? 66.976 100.187 45.560 1.00 21.33 256 LEU B CA 1
ATOM 4165 C C . LEU B 1 257 ? 68.287 100.594 44.875 1.00 23.26 256 LEU B C 1
ATOM 4166 O O . LEU B 1 257 ? 68.837 99.852 44.032 1.00 20.78 256 LEU B O 1
ATOM 4171 N N . ASP B 1 258 ? 68.783 101.774 45.244 1.00 21.86 257 ASP B N 1
ATOM 4172 C CA . ASP B 1 258 ? 70.007 102.370 44.672 1.00 22.84 257 ASP B CA 1
ATOM 4173 C C . ASP B 1 258 ? 71.271 102.009 45.426 1.00 20.23 257 ASP B C 1
ATOM 4174 O O . ASP B 1 258 ? 71.428 102.374 46.579 1.00 23.53 257 ASP B O 1
ATOM 4179 N N . VAL B 1 259 ? 72.166 101.267 44.779 1.00 17.03 258 VAL B N 1
ATOM 4180 C CA . VAL B 1 259 ? 73.477 100.965 45.352 1.00 17.06 258 VAL B CA 1
ATOM 4181 C C . VAL B 1 259 ? 74.398 102.078 44.861 1.00 21.32 258 VAL B C 1
ATOM 4182 O O . VAL B 1 259 ? 74.805 102.102 43.696 1.00 19.58 258 VAL B O 1
ATOM 4186 N N . CYS B 1 260 ? 74.705 102.997 45.765 1.00 21.00 259 CYS B N 1
ATOM 4187 C CA . CYS B 1 260 ? 75.444 104.209 45.429 1.00 22.07 259 CYS B CA 1
ATOM 4188 C C . CYS B 1 260 ? 76.898 104.161 45.872 1.00 22.31 259 CYS B C 1
ATOM 4189 O O . CYS B 1 260 ? 77.209 104.450 47.015 1.00 22.41 259 CYS B O 1
ATOM 4192 N N . ILE B 1 261 ? 77.796 103.781 44.975 1.00 21.64 260 ILE B N 1
ATOM 4193 C CA . ILE B 1 261 ? 79.220 103.755 45.307 1.00 21.29 260 ILE B CA 1
ATOM 4194 C C . ILE B 1 261 ? 79.878 105.074 44.847 1.00 22.82 260 ILE B C 1
ATOM 4195 O O . ILE B 1 261 ? 79.673 105.479 43.719 1.00 19.78 260 ILE B O 1
ATOM 4200 N N . ARG B 1 262 ? 80.710 105.697 45.695 1.00 22.80 261 ARG B N 1
ATOM 4201 C CA A ARG B 1 262 ? 81.366 106.950 45.356 0.50 24.91 261 ARG B CA 1
ATOM 4202 C CA B ARG B 1 262 ? 81.370 106.962 45.364 0.50 24.32 261 ARG B CA 1
ATOM 4203 C C . ARG B 1 262 ? 82.701 106.662 44.690 1.00 25.67 261 ARG B C 1
ATOM 4204 O O . ARG B 1 262 ? 83.751 106.808 45.302 1.00 28.57 261 ARG B O 1
ATOM 4219 N N . ASP B 1 263 ? 82.668 106.217 43.445 1.00 22.20 262 ASP B N 1
ATOM 4220 C CA . ASP B 1 263 ? 83.906 105.908 42.745 1.00 20.42 262 ASP B CA 1
ATOM 4221 C C . ASP B 1 263 ? 83.754 106.541 41.364 1.00 18.63 262 ASP B C 1
ATOM 4222 O O . ASP B 1 263 ? 82.945 107.425 41.203 1.00 18.37 262 ASP B O 1
ATOM 4227 N N . GLU B 1 264 ? 84.556 106.134 40.395 1.00 20.35 263 GLU B N 1
ATOM 4228 C CA . GLU B 1 264 ? 84.504 106.730 39.062 1.00 21.47 263 GLU B CA 1
ATOM 4229 C C . GLU B 1 264 ? 83.103 106.594 38.417 1.00 21.82 263 GLU B C 1
ATOM 4230 O O . GLU B 1 264 ? 82.753 107.356 37.499 1.00 20.38 263 GLU B O 1
ATOM 4236 N N . SER B 1 265 ? 82.317 105.626 38.885 1.00 16.97 264 SER B N 1
ATOM 4237 C CA . SER B 1 265 ? 80.956 105.415 38.335 1.00 18.00 264 SER B CA 1
ATOM 4238 C C . SER B 1 265 ? 79.887 106.367 38.899 1.00 16.67 264 SER B C 1
ATOM 4239 O O . SER B 1 265 ? 78.778 106.390 38.395 1.00 16.92 264 SER B O 1
ATOM 4242 N N . TYR B 1 266 ? 80.237 107.131 39.927 1.00 18.43 265 TYR B N 1
ATOM 4243 C CA . TYR B 1 266 ? 79.289 107.941 40.676 1.00 19.55 265 TYR B CA 1
ATOM 4244 C C . TYR B 1 266 ? 78.485 108.902 39.824 1.00 16.84 265 TYR B C 1
ATOM 4245 O O . TYR B 1 266 ? 77.265 108.878 39.857 1.00 17.99 265 TYR B O 1
ATOM 4254 N N . GLY B 1 267 ? 79.160 109.717 39.025 1.00 16.69 266 GLY B N 1
ATOM 4255 C CA . GLY B 1 267 ? 78.464 110.736 38.234 1.00 18.54 266 GLY B CA 1
ATOM 4256 C C . GLY B 1 267 ? 77.389 110.181 37.326 1.00 17.34 266 GLY B C 1
ATOM 4257 O O . GLY B 1 267 ? 76.242 110.687 37.295 1.00 17.69 266 GLY B O 1
ATOM 4258 N N . SER B 1 268 ? 77.745 109.132 36.588 1.00 17.74 267 SER B N 1
ATOM 4259 C CA . SER B 1 268 ? 76.819 108.517 35.626 1.00 18.77 267 SER B CA 1
ATOM 4260 C C . SER B 1 268 ? 75.667 107.863 36.360 1.00 17.39 267 SER B C 1
ATOM 4261 O O . SER B 1 268 ? 74.493 108.019 35.986 1.00 16.68 267 SER B O 1
ATOM 4264 N N . HIS B 1 269 ? 76.005 107.177 37.444 1.00 18.05 268 HIS B N 1
ATOM 4265 C CA . HIS B 1 269 ? 75.019 106.446 38.194 1.00 18.80 268 HIS B CA 1
ATOM 4266 C C . HIS B 1 269 ? 74.045 107.395 38.872 1.00 16.69 268 HIS B C 1
ATOM 4267 O O . HIS B 1 269 ? 72.824 107.220 38.775 1.00 15.50 268 HIS B O 1
ATOM 4274 N N . VAL B 1 270 ? 74.572 108.402 39.553 1.00 15.63 269 VAL B N 1
ATOM 4275 C CA . VAL B 1 270 ? 73.683 109.307 40.299 1.00 17.39 269 VAL B CA 1
ATOM 4276 C C . VAL B 1 270 ? 72.599 109.918 39.385 1.00 18.39 269 VAL B C 1
ATOM 4277 O O . VAL B 1 270 ? 71.441 110.052 39.793 1.00 18.82 269 VAL B O 1
ATOM 4281 N N . GLU B 1 271 ? 72.942 110.233 38.133 1.00 18.48 270 GLU B N 1
ATOM 4282 C CA . GLU B 1 271 ? 71.970 110.845 37.229 1.00 20.07 270 GLU B CA 1
ATOM 4283 C C . GLU B 1 271 ? 71.021 109.844 36.585 1.00 21.45 270 GLU B C 1
ATOM 4284 O O . GLU B 1 271 ? 69.924 110.223 36.176 1.00 18.74 270 GLU B O 1
ATOM 4290 N N . GLN B 1 272 ? 71.442 108.588 36.464 1.00 20.54 271 GLN B 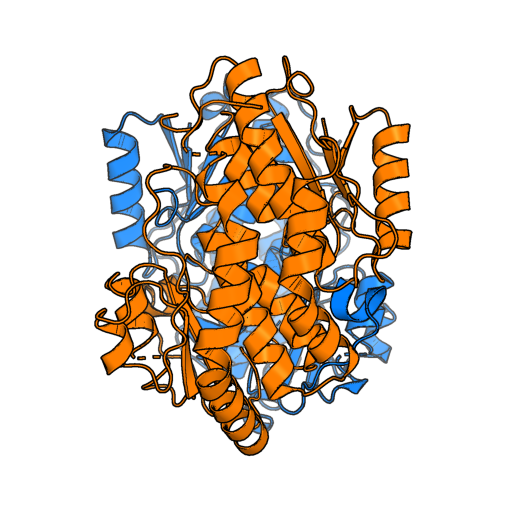N 1
ATOM 4291 C CA . GLN B 1 272 ? 70.507 107.524 36.083 1.00 24.21 271 GLN B CA 1
ATOM 4292 C C . GLN B 1 272 ? 69.440 107.309 37.165 1.00 23.06 271 GLN B C 1
ATOM 4293 O O . GLN B 1 272 ? 68.285 107.144 36.855 1.00 26.37 271 GLN B O 1
ATOM 4299 N N . ILE B 1 273 ? 69.843 107.343 38.428 1.00 22.27 272 ILE B N 1
ATOM 4300 C CA . ILE B 1 273 ? 68.923 107.205 39.560 1.00 22.48 272 ILE B CA 1
ATOM 4301 C C . ILE B 1 273 ? 68.016 108.451 39.594 1.00 23.36 272 ILE B C 1
ATOM 4302 O O . ILE B 1 273 ? 66.801 108.318 39.726 1.00 22.44 272 ILE B O 1
ATOM 4307 N N . ALA B 1 274 ? 68.607 109.642 39.410 1.00 23.29 273 ALA B N 1
ATOM 4308 C CA . ALA B 1 274 ? 67.856 110.889 39.391 1.00 26.47 273 ALA B CA 1
ATOM 4309 C C . ALA B 1 274 ? 66.727 110.820 38.364 1.00 29.29 273 ALA B C 1
ATOM 4310 O O . ALA B 1 274 ? 65.611 111.298 38.609 1.00 31.55 273 ALA B O 1
ATOM 4312 N N . ASN B 1 275 ? 67.007 110.202 37.224 1.00 29.39 274 ASN B N 1
ATOM 4313 C CA . ASN B 1 275 ? 66.016 110.041 36.180 1.00 33.81 274 ASN B CA 1
ATOM 4314 C C . ASN B 1 275 ? 64.866 109.060 36.509 1.00 37.20 274 ASN B C 1
ATOM 4315 O O . ASN B 1 275 ? 63.695 109.364 36.224 1.00 39.10 274 ASN B O 1
ATOM 4320 N N . VAL B 1 276 ? 65.175 107.881 37.066 1.00 36.31 275 VAL B N 1
ATOM 4321 C CA . VAL B 1 276 ? 64.112 106.950 37.460 1.00 34.98 275 VAL B CA 1
ATOM 4322 C C . VAL B 1 276 ? 63.268 107.585 38.583 1.00 36.88 275 VAL B C 1
ATOM 4323 O O . VAL B 1 276 ? 62.048 107.491 38.559 1.00 36.17 275 VAL B O 1
ATOM 4327 N N . LYS B 1 277 ? 63.909 108.268 39.531 1.00 38.16 276 LYS B N 1
ATOM 4328 C CA . LYS B 1 277 ? 63.192 108.866 40.670 1.00 40.70 276 LYS B CA 1
ATOM 4329 C C . LYS B 1 277 ? 62.296 110.000 40.269 1.00 43.54 276 LYS B C 1
ATOM 4330 O O . LYS B 1 277 ? 61.207 110.169 40.821 1.00 44.60 276 LYS B O 1
ATOM 4336 N N . GLN B 1 278 ? 62.766 110.799 39.327 1.00 47.33 277 GLN B N 1
ATOM 4337 C CA . GLN B 1 278 ? 61.995 111.938 38.857 1.00 50.06 277 GLN B CA 1
ATOM 4338 C C . GLN B 1 278 ? 60.921 111.494 37.865 1.00 50.67 277 GLN B C 1
ATOM 4339 O O . GLN B 1 278 ? 59.959 112.224 37.644 1.00 53.03 277 GLN B O 1
ATOM 4345 N N . ARG B 1 279 ? 61.046 110.283 37.316 1.00 49.97 278 ARG B N 1
ATOM 4346 C CA . ARG B 1 279 ? 59.961 109.716 36.512 1.00 48.68 278 ARG B CA 1
ATOM 4347 C C . ARG B 1 279 ? 59.002 108.894 37.418 1.00 48.78 278 ARG B C 1
ATOM 4348 O O . ARG B 1 279 ? 58.237 108.065 36.919 1.00 49.83 278 ARG B O 1
ATOM 4351 N N . GLY B 1 280 ? 59.077 109.117 38.739 1.00 46.54 279 GLY B N 1
ATOM 4352 C CA . GLY B 1 280 ? 58.103 108.600 39.713 1.00 44.72 279 GLY B CA 1
ATOM 4353 C C . GLY B 1 280 ? 58.266 107.228 40.373 1.00 43.32 279 GLY B C 1
ATOM 4354 O O . GLY B 1 280 ? 57.287 106.673 40.860 1.00 44.01 279 GLY B O 1
ATOM 4355 N N . ALA B 1 281 ? 59.477 106.680 40.413 1.00 40.14 280 ALA B N 1
ATOM 4356 C CA . ALA B 1 281 ? 59.720 105.391 41.065 1.00 36.98 280 ALA B CA 1
ATOM 4357 C C . ALA B 1 281 ? 59.877 105.597 42.554 1.00 35.70 280 ALA B C 1
ATOM 4358 O O . ALA B 1 281 ? 60.304 106.662 42.982 1.00 36.15 280 ALA B O 1
ATOM 4360 N N . ASN B 1 282 ? 59.507 104.591 43.347 1.00 35.35 281 ASN B N 1
ATOM 4361 C CA . ASN B 1 282 ? 59.740 104.595 44.796 1.00 34.20 281 ASN B CA 1
ATOM 4362 C C . ASN B 1 282 ? 61.195 104.213 45.037 1.00 33.60 281 ASN B C 1
ATOM 4363 O O . ASN B 1 282 ? 61.546 103.061 44.806 1.00 32.23 281 ASN B O 1
ATOM 4368 N N . LEU B 1 283 ? 62.014 105.161 45.508 1.00 32.98 282 LEU B N 1
ATOM 4369 C CA . LEU B 1 283 ? 63.463 104.963 45.692 1.00 33.43 282 LEU B CA 1
ATOM 4370 C C . LEU B 1 283 ? 63.867 104.735 47.125 1.00 33.68 282 LEU B C 1
ATOM 4371 O O . LEU B 1 283 ? 63.340 105.386 48.018 1.00 36.01 282 LEU B O 1
ATOM 4376 N N . ILE B 1 284 ? 64.787 103.804 47.337 1.00 30.48 283 ILE B N 1
ATOM 4377 C CA . ILE B 1 284 ? 65.515 103.670 48.599 1.00 30.35 283 ILE B CA 1
ATOM 4378 C C . ILE B 1 284 ? 66.988 103.743 48.230 1.00 30.40 283 ILE B C 1
ATOM 4379 O O . ILE B 1 284 ? 67.395 103.149 47.221 1.00 27.35 283 ILE B O 1
ATOM 4384 N N . HIS B 1 285 ? 67.789 104.430 49.045 1.00 28.06 284 HIS B N 1
ATOM 4385 C CA . HIS B 1 285 ? 69.198 104.583 48.757 1.00 28.64 284 HIS B CA 1
ATOM 4386 C C . HIS B 1 285 ? 70.081 103.877 49.750 1.00 30.38 284 HIS B C 1
ATOM 4387 O O . HIS B 1 285 ? 69.908 104.048 50.958 1.00 30.82 284 HIS B O 1
ATOM 4394 N N . LEU B 1 286 ? 71.037 103.105 49.231 1.00 27.12 285 LEU B N 1
ATOM 4395 C CA . LEU B 1 286 ? 72.124 102.595 50.034 1.00 27.84 285 LEU B CA 1
ATOM 4396 C C . LEU B 1 286 ? 73.316 103.480 49.709 1.00 29.18 285 LEU B C 1
ATOM 4397 O O . LEU B 1 286 ? 73.936 103.384 48.640 1.00 24.95 285 LEU B O 1
ATOM 4402 N N . HIS B 1 287 ? 73.568 104.409 50.616 1.00 32.19 286 HIS B N 1
ATOM 4403 C CA . HIS B 1 287 ? 74.702 105.300 50.511 1.00 34.13 286 HIS B CA 1
ATOM 4404 C C . HIS B 1 287 ? 75.814 104.661 51.277 1.00 33.25 286 HIS B C 1
ATOM 4405 O O . HIS B 1 287 ? 75.582 103.805 52.110 1.00 33.97 286 HIS B O 1
ATOM 4412 N N . GLN B 1 288 ? 77.031 105.070 50.987 1.00 33.38 287 GLN B N 1
ATOM 4413 C CA . GLN B 1 288 ? 78.152 104.652 51.784 1.00 34.14 287 GLN B CA 1
ATOM 4414 C C . GLN B 1 288 ? 77.963 105.222 53.194 1.00 34.71 287 GLN B C 1
ATOM 4415 O O . GLN B 1 288 ? 77.336 106.261 53.370 1.00 33.27 287 GLN B O 1
ATOM 4421 N N . THR B 1 289 ? 78.489 104.515 54.184 1.00 35.04 288 THR B N 1
ATOM 4422 C CA . THR B 1 289 ? 78.336 104.913 55.565 1.00 34.13 288 THR B CA 1
ATOM 4423 C C . THR B 1 289 ? 79.299 106.037 55.838 1.00 38.77 288 THR B C 1
ATOM 4424 O O . THR B 1 289 ? 79.113 106.786 56.796 1.00 39.56 288 THR B O 1
ATOM 4428 N N . SER B 1 290 ? 80.332 106.138 55.004 1.00 40.43 289 SER B N 1
ATOM 4429 C CA . SER B 1 290 ? 81.317 107.206 55.103 1.00 43.50 289 SER B CA 1
ATOM 4430 C C . SER B 1 290 ? 81.661 107.757 53.710 1.00 45.86 289 SER B C 1
ATOM 4431 O O . SER B 1 290 ? 81.677 107.002 52.730 1.00 45.63 289 SER B O 1
ATOM 4434 N N . ALA B 1 291 ? 81.948 109.062 53.635 1.00 46.56 290 ALA B N 1
ATOM 4435 C CA . ALA B 1 291 ? 82.258 109.726 52.361 1.00 47.24 290 ALA B CA 1
ATOM 4436 C C . ALA B 1 291 ? 83.657 109.391 51.855 1.00 47.63 290 ALA B C 1
ATOM 4437 O O . ALA B 1 291 ? 83.863 109.308 50.642 1.00 50.61 290 ALA B O 1
ATOM 4439 N N . ASP B 1 292 ? 84.590 109.174 52.782 1.00 45.16 291 ASP B N 1
ATOM 4440 C CA . ASP B 1 292 ? 86.004 108.951 52.471 1.00 44.90 291 ASP B CA 1
ATOM 4441 C C . ASP B 1 292 ? 86.481 107.478 52.489 1.00 41.54 291 ASP B C 1
ATOM 4442 O O . ASP B 1 292 ? 87.656 107.208 52.765 1.00 42.86 291 ASP B O 1
ATOM 4447 N N . ILE B 1 293 ? 85.606 106.524 52.225 1.00 35.19 292 ILE B N 1
ATOM 4448 C CA . ILE B 1 293 ? 86.045 105.134 52.185 1.00 30.27 292 ILE B CA 1
ATOM 4449 C C . ILE B 1 293 ? 86.885 104.999 50.891 1.00 27.92 292 ILE B C 1
ATOM 4450 O O . ILE B 1 293 ? 86.537 105.610 49.870 1.00 25.41 292 ILE B O 1
ATOM 4455 N N . HIS B 1 294 ? 88.006 104.272 50.912 1.00 23.05 293 HIS B N 1
ATOM 4456 C CA A HIS B 1 294 ? 88.748 104.008 49.692 0.40 22.84 293 HIS B CA 1
ATOM 4457 C CA B HIS B 1 294 ? 88.723 104.031 49.645 0.60 23.59 293 HIS B CA 1
ATOM 4458 C C . HIS B 1 294 ? 87.753 103.374 48.676 1.00 20.85 293 HIS B C 1
ATOM 4459 O O . HIS B 1 294 ? 87.064 102.427 49.018 1.00 20.71 293 HIS B O 1
ATOM 4472 N N . PRO B 1 295 ? 87.693 103.884 47.439 1.00 21.41 294 PRO B N 1
ATOM 4473 C CA . PRO B 1 295 ? 86.698 103.427 46.449 1.00 20.57 294 PRO B CA 1
ATOM 4474 C C . PRO B 1 295 ? 86.586 101.929 46.224 1.00 17.23 294 PRO B C 1
ATOM 4475 O O . PRO B 1 295 ? 85.475 101.387 46.038 1.00 18.61 294 PRO B O 1
ATOM 4479 N N . ARG B 1 296 ? 87.716 101.261 46.194 1.00 15.66 295 ARG B N 1
ATOM 4480 C CA . ARG B 1 296 ? 87.721 99.835 45.916 1.00 18.44 295 ARG B CA 1
ATOM 4481 C C . ARG B 1 296 ? 87.248 98.956 47.067 1.00 19.91 295 ARG B C 1
ATOM 4482 O O . ARG B 1 296 ? 86.937 97.773 46.852 1.00 17.97 295 ARG B O 1
ATOM 4490 N N . ILE B 1 297 ? 87.216 99.485 48.282 1.00 20.87 296 ILE B N 1
ATOM 4491 C CA . ILE B 1 297 ? 86.688 98.699 49.396 1.00 22.77 296 ILE B CA 1
ATOM 4492 C C . ILE B 1 297 ? 85.297 99.215 49.779 1.00 21.27 296 ILE B C 1
ATOM 4493 O O . ILE B 1 297 ? 84.572 98.554 50.501 1.00 19.14 296 ILE B O 1
ATOM 4498 N N . ALA B 1 298 ? 84.891 100.372 49.253 1.00 20.36 297 ALA B N 1
ATOM 4499 C CA . ALA B 1 298 ? 83.544 100.876 49.522 1.00 17.37 297 ALA B CA 1
ATOM 4500 C C . ALA B 1 298 ? 82.446 99.823 49.252 1.00 16.50 297 ALA B C 1
ATOM 4501 O O . ALA B 1 298 ? 81.465 99.746 49.991 1.00 15.82 297 ALA B O 1
ATOM 4503 N N . PRO B 1 299 ? 82.609 98.995 48.206 1.00 19.10 298 PRO B N 1
ATOM 4504 C CA . PRO B 1 299 ? 81.572 97.969 47.976 1.00 17.23 298 PRO B CA 1
ATOM 4505 C C . PRO B 1 299 ? 81.450 96.953 49.127 1.00 17.26 298 PRO B C 1
ATOM 4506 O O . PRO B 1 299 ? 80.316 96.506 49.447 1.00 15.98 298 PRO B O 1
ATOM 4510 N N . LEU B 1 300 ? 82.570 96.608 49.770 1.00 16.92 299 LEU B N 1
ATOM 4511 C CA . LEU B 1 300 ? 82.491 95.671 50.922 1.00 16.12 299 LEU B CA 1
ATOM 4512 C C . LEU B 1 300 ? 81.891 96.355 52.157 1.00 16.37 299 LEU B C 1
ATOM 4513 O O . LEU B 1 300 ? 81.193 95.717 52.938 1.00 17.42 299 LEU B O 1
ATOM 4518 N N . ALA B 1 301 ? 82.175 97.649 52.347 1.00 12.92 300 ALA B N 1
ATOM 4519 C CA . ALA B 1 301 ? 81.609 98.367 53.481 1.00 14.86 300 ALA B CA 1
ATOM 4520 C C . ALA B 1 301 ? 80.111 98.461 53.332 1.00 14.98 300 ALA B C 1
ATOM 4521 O O . ALA B 1 301 ? 79.385 98.306 54.311 1.00 14.33 300 ALA B O 1
ATOM 4523 N N . LEU B 1 302 ? 79.643 98.714 52.108 1.00 15.28 301 LEU B N 1
ATOM 4524 C CA . LEU B 1 302 ? 78.197 98.806 51.845 1.00 17.04 301 LEU B CA 1
ATOM 4525 C C . LEU B 1 302 ? 77.518 97.444 52.095 1.00 15.31 301 LEU B C 1
ATOM 4526 O O . LEU B 1 302 ? 76.461 97.401 52.693 1.00 18.50 301 LEU B O 1
ATOM 4531 N N . LEU B 1 303 ? 78.130 96.345 51.646 1.00 16.64 302 LEU B N 1
ATOM 4532 C CA . LEU B 1 303 ? 77.606 95.012 51.929 1.00 15.48 302 LEU B CA 1
ATOM 4533 C C . LEU B 1 303 ? 77.576 94.702 53.439 1.00 16.49 302 LEU B C 1
ATOM 4534 O O . LEU B 1 303 ? 76.580 94.136 53.905 1.00 16.61 302 LEU B O 1
ATOM 4539 N N . GLN B 1 304 ? 78.669 95.023 54.150 1.00 13.81 303 GLN B N 1
ATOM 4540 C CA . GLN B 1 304 ? 78.762 94.877 55.604 1.00 15.02 303 GLN B CA 1
ATOM 4541 C C . GLN B 1 304 ? 77.594 95.547 56.330 1.00 16.37 303 GLN B C 1
ATOM 4542 O O . GLN B 1 304 ? 76.957 94.933 57.191 1.00 14.58 303 GLN B O 1
ATOM 4548 N N . ARG B 1 305 ? 77.324 96.815 55.992 1.00 13.35 304 ARG B N 1
ATOM 4549 C CA . ARG B 1 305 ? 76.199 97.542 56.597 1.00 14.34 304 ARG B CA 1
ATOM 4550 C C . ARG B 1 305 ? 74.858 96.879 56.255 1.00 13.73 304 ARG B C 1
ATOM 4551 O O . ARG B 1 305 ? 73.960 96.701 57.108 1.00 15.24 304 ARG B O 1
ATOM 4559 N N . PHE B 1 306 ? 74.722 96.500 54.986 1.00 15.22 305 PHE B N 1
ATOM 4560 C CA . PHE B 1 306 ? 73.509 95.862 54.497 1.00 14.77 305 PHE B CA 1
ATOM 4561 C C . PHE B 1 306 ? 73.210 94.526 55.192 1.00 14.94 305 PHE B C 1
ATOM 4562 O O . PHE B 1 306 ? 72.039 94.212 55.436 1.00 12.41 305 PHE B O 1
ATOM 4570 N N . TYR B 1 307 ? 74.244 93.740 55.498 1.00 14.22 306 TYR B N 1
ATOM 4571 C CA . TYR B 1 307 ? 74.014 92.427 56.129 1.00 17.93 306 TYR B CA 1
ATOM 4572 C C . TYR B 1 307 ? 73.391 92.584 57.526 1.00 18.95 306 TYR B C 1
ATOM 4573 O O . TYR B 1 307 ? 72.478 91.836 57.895 1.00 16.15 306 TYR B O 1
ATOM 4582 N N . ILE B 1 308 ? 73.862 93.572 58.281 1.00 15.42 307 ILE B N 1
ATOM 4583 C CA . ILE B 1 308 ? 73.280 93.863 59.585 1.00 16.74 307 ILE B CA 1
ATOM 4584 C C . ILE B 1 308 ? 71.851 94.410 59.433 1.00 16.33 307 ILE B C 1
ATOM 4585 O O . ILE B 1 308 ? 70.908 93.968 60.116 1.00 19.40 307 ILE B O 1
ATOM 4590 N N . ASP B 1 309 ? 71.672 95.358 58.525 1.00 16.95 308 ASP B N 1
ATOM 4591 C CA . ASP B 1 309 ? 70.357 95.974 58.317 1.00 14.51 308 ASP B CA 1
ATOM 4592 C C . ASP B 1 309 ? 69.259 95.002 57.842 1.00 15.09 308 ASP B C 1
ATOM 4593 O O . ASP B 1 309 ? 68.103 95.127 58.240 1.00 12.81 308 ASP B O 1
ATOM 4598 N N . VAL B 1 310 ? 69.590 94.104 56.928 1.00 17.90 309 VAL B N 1
ATOM 4599 C CA . VAL B 1 310 ? 68.607 93.193 56.341 1.00 16.07 309 VAL B CA 1
ATOM 4600 C C . VAL B 1 310 ? 68.069 92.160 57.367 1.00 18.52 309 VAL B C 1
ATOM 4601 O O . VAL B 1 310 ? 66.900 91.763 57.303 1.00 17.93 309 VAL B O 1
ATOM 4605 N N . ALA B 1 311 ? 68.898 91.765 58.333 1.00 15.95 310 ALA B N 1
ATOM 4606 C CA . ALA B 1 311 ? 68.422 90.955 59.449 1.00 15.32 310 ALA B CA 1
ATOM 4607 C C . ALA B 1 311 ? 67.248 91.668 60.161 1.00 14.29 310 ALA B C 1
ATOM 4608 O O . ALA B 1 311 ? 66.238 91.019 60.445 1.00 13.21 310 ALA B O 1
ATOM 4610 N N . ALA B 1 312 ? 67.366 92.992 60.403 1.00 14.26 311 ALA B N 1
ATOM 4611 C CA . ALA B 1 312 ? 66.292 93.807 61.032 1.00 13.98 311 ALA B CA 1
ATOM 4612 C C . ALA B 1 312 ? 65.086 93.980 60.093 1.00 15.24 311 ALA B C 1
ATOM 4613 O O . ALA B 1 312 ? 63.907 93.974 60.541 1.00 15.95 311 ALA B O 1
ATOM 4615 N N . VAL B 1 313 ? 65.365 94.168 58.801 1.00 15.01 312 VAL B N 1
ATOM 4616 C CA . VAL B 1 313 ? 64.295 94.281 57.808 1.00 15.45 312 VAL B CA 1
ATOM 4617 C C . VAL B 1 313 ? 63.469 92.973 57.763 1.00 15.60 312 VAL B C 1
ATOM 4618 O O . VAL B 1 313 ? 62.244 93.018 57.775 1.00 16.82 312 VAL B O 1
ATOM 4622 N N . ALA B 1 314 ? 64.141 91.818 57.756 1.00 17.73 313 ALA B N 1
ATOM 4623 C CA . ALA B 1 314 ? 63.452 90.530 57.765 1.00 18.26 313 ALA B CA 1
ATOM 4624 C C . ALA B 1 314 ? 62.478 90.471 58.931 1.00 18.43 313 ALA B C 1
ATOM 4625 O O . ALA B 1 314 ? 61.298 90.132 58.736 1.00 19.16 313 ALA B O 1
ATOM 4627 N N . ILE B 1 315 ? 62.972 90.768 60.132 1.00 15.43 314 ILE B N 1
ATOM 4628 C CA . ILE B 1 315 ? 62.122 90.811 61.312 1.00 15.20 314 ILE B CA 1
ATOM 4629 C C . ILE B 1 315 ? 60.918 91.740 61.139 1.00 14.98 314 ILE B C 1
ATOM 4630 O O . ILE B 1 315 ? 59.804 91.356 61.446 1.00 14.39 314 ILE B O 1
ATOM 4635 N N . ALA B 1 316 ? 61.145 92.955 60.647 1.00 15.67 315 ALA B N 1
ATOM 4636 C CA . ALA B 1 316 ? 60.052 93.893 60.406 1.00 12.64 315 ALA B CA 1
ATOM 4637 C C . ALA B 1 316 ? 59.068 93.317 59.404 1.00 13.64 315 ALA B C 1
ATOM 4638 O O . ALA B 1 316 ? 57.892 93.657 59.445 1.00 14.50 315 ALA B O 1
ATOM 4640 N N . LEU B 1 317 ? 59.521 92.435 58.518 1.00 16.58 316 LEU B N 1
ATOM 4641 C CA . LEU B 1 317 ? 58.631 91.803 57.534 1.00 16.99 316 LEU B CA 1
ATOM 4642 C C . LEU B 1 317 ? 57.964 90.535 58.034 1.00 20.02 316 LEU B C 1
ATOM 4643 O O . LEU B 1 317 ? 57.246 89.886 57.277 1.00 22.62 316 LEU B O 1
ATOM 4648 N N . GLY B 1 318 ? 58.180 90.179 59.292 1.00 17.74 317 GLY B N 1
ATOM 4649 C CA . GLY B 1 318 ? 57.579 88.987 59.848 1.00 19.89 317 GLY B CA 1
ATOM 4650 C C . GLY B 1 318 ? 58.339 87.732 59.454 1.00 20.69 317 GLY B C 1
ATOM 4651 O O . GLY B 1 318 ? 57.797 86.643 59.531 1.00 18.24 317 GLY B O 1
ATOM 4652 N N . ILE B 1 319 ? 59.594 87.885 59.042 1.00 19.25 318 ILE B N 1
ATOM 4653 C CA . ILE B 1 319 ? 60.424 86.735 58.679 1.00 19.22 318 ILE B CA 1
ATOM 4654 C C . ILE B 1 319 ? 61.558 86.535 59.681 1.00 19.64 318 ILE B C 1
ATOM 4655 O O . ILE B 1 319 ? 62.104 87.503 60.197 1.00 17.01 318 ILE B O 1
ATOM 4660 N N . ASN B 1 320 ? 61.872 85.275 59.980 1.00 22.06 319 ASN B N 1
ATOM 4661 C CA . ASN B 1 320 ? 63.043 84.926 60.785 1.00 22.39 319 ASN B CA 1
ATOM 4662 C C . ASN B 1 320 ? 64.216 84.718 59.819 1.00 25.48 319 ASN B C 1
ATOM 4663 O O . ASN B 1 320 ? 64.281 83.688 59.145 1.00 23.72 319 ASN B O 1
ATOM 4668 N N . PRO B 1 321 ? 65.138 85.700 59.741 1.00 26.12 320 PRO B N 1
ATOM 4669 C CA . PRO B 1 321 ? 66.254 85.636 58.795 1.00 27.55 320 PRO B CA 1
ATOM 4670 C C . PRO B 1 321 ? 67.190 84.440 58.991 1.00 27.78 320 PRO B C 1
ATOM 4671 O O . PRO B 1 321 ? 67.820 84.020 58.025 1.00 30.33 320 PRO B O 1
ATOM 4675 N N . ASP B 1 322 ? 67.249 83.878 60.194 1.00 27.86 321 ASP B N 1
ATOM 4676 C CA . ASP B 1 322 ? 68.072 82.696 60.448 1.00 30.79 321 ASP B CA 1
ATOM 4677 C C . ASP B 1 322 ? 67.466 81.401 59.892 1.00 34.85 321 ASP B C 1
ATOM 4678 O O . ASP B 1 322 ? 68.172 80.399 59.731 1.00 38.91 321 ASP B O 1
ATOM 4683 N N . LYS B 1 323 ? 66.161 81.399 59.642 1.00 34.65 322 LYS B N 1
ATOM 4684 C CA . LYS B 1 323 ? 65.486 80.224 59.106 1.00 35.06 322 LYS B CA 1
ATOM 4685 C C . LYS B 1 323 ? 64.292 80.681 58.289 1.00 34.16 322 LYS B C 1
ATOM 4686 O O . LYS B 1 323 ? 63.173 80.487 58.712 1.00 32.10 322 LYS B O 1
ATOM 4689 N N . PRO B 1 324 ? 64.524 81.319 57.129 1.00 35.40 323 PRO B N 1
ATOM 4690 C CA . PRO B 1 324 ? 63.409 81.755 56.298 1.00 38.94 323 PRO B CA 1
ATOM 4691 C C . PRO B 1 324 ? 62.875 80.616 55.429 1.00 41.45 323 PRO B C 1
ATOM 4692 O O . PRO B 1 324 ? 61.785 80.100 55.696 1.00 45.87 323 PRO B O 1
#

Radius of gyration: 23.92 Å; Cα contacts (8 Å, |Δi|>4): 1294; chains: 2; bounding box: 62×47×68 Å

Foldseek 3Di:
DDPAVLVLLLCQLVLLVVLCVVQVVVLLVVLVVCVVLVAQAEEEEAFPLPLLQLLLQLLCCVLPVHGGHYDHLCVCVVVVDQDQRASHAYEYEDAQLEDPSSLSVLCCVVNHHQYEYEYQDPVHCNCVRHPYYSHLSSPDDQFPQDRSSSLSSLLSSLSSSCSNSVPVLSVVQSVCQSVLLNLLVPFDAQDALVLCVVAQEEEEEDARSLQSLSSSLQVLCCQQVVHNYYYDYLVPVCVYEYSQQDDPCRVVSVVSVVVCVVVPHDYRYQDFRDPPRRRSNSSSSSSSSSVSNVCNSRVVSVTRSRD/DDPALLVLLLCQLVQLLVLCVVCVVQLLVVLVVCLVLVAQAEEEEDALPDLLQLLLQLLCCVLVVHGYGYDGLCVCVVVVDDDQRASHEYEYEDAQLAPPSSLSNLCCVVSHHQYEYEYQDPPHCNVVRHDYYRHLSSPDRLFPQDRSSSLSSNLSSLSSSCSNRVPVLSVVLSNCLSVLQVLLVPFDAQCAQANCVPAQEEEEEDARSLQSLSQSLQVLCCQLVVHNYDYDYLVPVCVYEYRAQPDPCRVVRVVSVVVVVVVPHDYGYQDQSDPPRRRSSSSSSSSSSSVSNVCSNSVSNVTRSRPD

Secondary structure (DSSP, 8-state):
------HHHHHHHHHHHHHHHHHHHHHHHHHHHHHHH--S---BSSGGG-HHHHHHHHHHHHHH--------HHHHHTS------TT-EEEEEESSS--HHHHHHH--TTTT-EEEEEES-TTSGGGGTSSEEEE-------SSS-SHHHHHHHHHHHHHHHHHH--HHHHHHHHHHHHHHHHHHHSPPS--GGGTTT--EEEEEE-THHHHHHHHHHHHHHHHH--EEEEEETTT---EEEEE--STTHHHHHHHHHHHHHTT--EEEEE-S-TTS-TTTHHHHHHHHHHHHHHHHHHHTT--TT-/------HHHHHHHHHHHHHHHHHHHHHHHHHHHHHHH--S---BSSSTT-HHHHHHHHHHHHHH--------HHHHHTS------TT-EEEEEESSS--HHHHHHH--TTTT-EEEEEES-TTSGGGGTSSEEEE-------SSS-SHHHHHHHHHHHHHHHHHH--HHHHHHHHTHHHHHHHHHHSPPSS-TTTTTT--EEEEEE-THHHHHHHHHHHHHHHHH--EEEEEETTT---EEEE---STTHHHHHHHHHHHHHTT--EEEE--S-TTS-TTTHHHHHHHHHHHHHHHHHHHTT--TT--